Protein AF-D8FC79-F1 (afdb_monomer_lite)

Structure (mmCIF, N/CA/C/O backbone):
data_AF-D8FC79-F1
#
_entry.id   AF-D8FC79-F1
#
loop_
_atom_site.group_PDB
_atom_site.id
_atom_site.type_symbol
_atom_site.label_atom_id
_atom_site.label_alt_id
_atom_site.label_comp_id
_atom_site.label_asym_id
_atom_site.label_entity_id
_atom_site.label_seq_id
_atom_site.pdbx_PDB_ins_code
_atom_site.Cartn_x
_atom_site.Cartn_y
_atom_site.Cartn_z
_atom_site.occupancy
_atom_site.B_iso_or_equiv
_atom_site.auth_seq_id
_atom_site.auth_comp_id
_atom_site.auth_asym_id
_atom_site.auth_atom_id
_atom_site.pdbx_PDB_model_num
ATOM 1 N N . MET A 1 1 ? 8.042 -68.022 4.797 1.00 32.03 1 MET A N 1
ATOM 2 C CA . MET A 1 1 ? 9.485 -68.307 4.627 1.00 3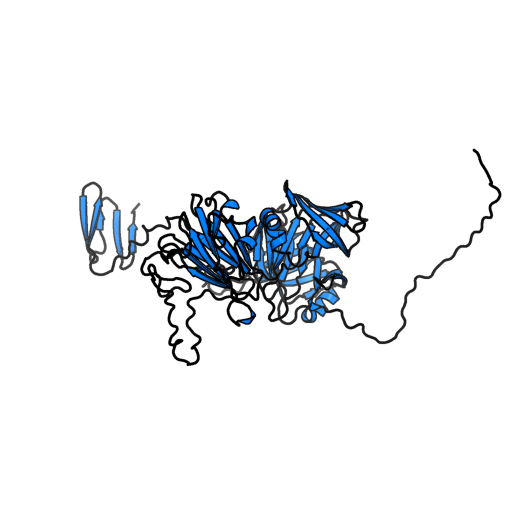2.03 1 MET A CA 1
ATOM 3 C C . MET A 1 1 ? 9.798 -68.397 3.138 1.00 32.03 1 MET A C 1
ATOM 5 O O . MET A 1 1 ? 9.148 -69.191 2.486 1.00 32.03 1 MET A O 1
ATOM 9 N N . ARG A 1 2 ? 10.779 -67.594 2.677 1.00 30.78 2 ARG A N 1
ATOM 10 C CA . ARG A 1 2 ? 11.722 -67.782 1.538 1.00 30.78 2 ARG A CA 1
ATOM 11 C C . ARG A 1 2 ? 11.139 -68.049 0.128 1.00 30.78 2 ARG A C 1
ATOM 13 O O . ARG A 1 2 ? 10.475 -69.047 -0.076 1.00 30.78 2 ARG A O 1
ATOM 20 N N . LYS A 1 3 ? 11.297 -67.092 -0.810 1.00 34.25 3 LYS A N 1
ATOM 21 C CA . LYS A 1 3 ? 12.425 -66.906 -1.785 1.00 34.25 3 LYS A CA 1
ATOM 22 C C . LYS A 1 3 ? 12.373 -67.970 -2.905 1.00 34.25 3 LYS A C 1
ATOM 24 O O . LYS A 1 3 ? 12.204 -69.127 -2.572 1.00 34.25 3 LYS A O 1
ATOM 29 N N . ILE A 1 4 ? 12.585 -67.750 -4.205 1.00 35.16 4 ILE A N 1
ATOM 30 C CA . ILE A 1 4 ? 13.013 -66.660 -5.105 1.00 35.16 4 ILE A CA 1
ATOM 31 C C . ILE A 1 4 ? 12.608 -67.155 -6.512 1.00 35.16 4 ILE A C 1
ATOM 33 O O . ILE A 1 4 ? 12.807 -68.334 -6.794 1.00 35.16 4 ILE A O 1
ATOM 37 N N . HIS A 1 5 ? 12.154 -66.281 -7.411 1.00 30.59 5 HIS A N 1
ATOM 38 C CA . HIS A 1 5 ? 12.297 -66.502 -8.854 1.00 30.59 5 HIS A CA 1
ATOM 39 C C . HIS A 1 5 ? 13.119 -65.352 -9.430 1.00 30.59 5 HIS A C 1
ATOM 41 O O . HIS A 1 5 ? 12.764 -64.189 -9.268 1.00 30.59 5 HIS A O 1
ATOM 47 N N . ALA A 1 6 ? 14.225 -65.689 -10.083 1.00 35.50 6 ALA A N 1
ATOM 48 C CA . ALA A 1 6 ? 14.935 -64.797 -10.979 1.00 35.50 6 ALA A CA 1
ATOM 49 C C . ALA A 1 6 ? 15.493 -65.660 -12.100 1.00 35.50 6 ALA A C 1
ATOM 51 O O . ALA A 1 6 ? 16.250 -66.590 -11.829 1.00 35.50 6 ALA A O 1
ATOM 52 N N . ASN A 1 7 ? 15.100 -65.362 -13.336 1.00 31.77 7 ASN A N 1
ATOM 53 C CA . ASN A 1 7 ? 15.982 -65.553 -14.468 1.00 31.77 7 ASN A CA 1
ATOM 54 C C . ASN A 1 7 ? 15.508 -64.763 -15.699 1.00 31.77 7 ASN A C 1
ATOM 56 O O . ASN A 1 7 ? 14.401 -64.954 -16.188 1.00 31.77 7 ASN A O 1
ATOM 60 N N . TRP A 1 8 ? 16.463 -63.965 -16.184 1.00 29.91 8 TRP A N 1
ATOM 61 C CA . TRP A 1 8 ? 16.817 -63.695 -17.580 1.00 29.91 8 TRP A CA 1
ATOM 62 C C . TRP A 1 8 ? 16.318 -62.383 -18.166 1.00 29.91 8 TRP A C 1
ATOM 64 O O . TRP A 1 8 ? 15.136 -62.154 -18.391 1.00 29.91 8 TRP A O 1
ATOM 74 N N . GLY A 1 9 ? 17.308 -61.516 -18.382 1.00 30.25 9 GLY A N 1
ATOM 75 C CA . GLY A 1 9 ? 17.157 -60.226 -19.010 1.00 30.25 9 GLY A CA 1
ATOM 76 C C . GLY A 1 9 ? 17.117 -60.315 -20.526 1.00 30.25 9 GLY A C 1
ATOM 77 O O . GLY A 1 9 ? 17.568 -61.282 -21.137 1.00 30.25 9 GLY A O 1
ATOM 78 N N . VAL A 1 10 ? 16.642 -59.223 -21.107 1.00 33.25 10 VAL A N 1
ATOM 79 C CA . VAL A 1 10 ? 16.925 -58.819 -22.476 1.00 33.25 10 VAL A CA 1
ATOM 80 C C . VAL A 1 10 ? 17.172 -57.313 -22.432 1.00 33.25 10 VAL A C 1
ATOM 82 O O . VAL A 1 10 ? 16.334 -56.545 -21.967 1.00 33.25 10 VAL A O 1
ATOM 85 N N . PHE A 1 11 ? 18.363 -56.920 -22.875 1.00 34.41 11 PHE A N 1
ATOM 86 C CA . PHE A 1 11 ? 18.734 -55.549 -23.205 1.00 34.41 11 PHE A CA 1
ATOM 87 C C . PHE A 1 11 ? 18.138 -55.206 -24.576 1.00 34.41 11 PHE A C 1
ATOM 89 O O . PHE A 1 11 ? 18.378 -55.935 -25.537 1.00 34.41 11 PHE A O 1
ATOM 96 N N . VAL A 1 12 ? 17.439 -54.075 -24.689 1.00 35.34 12 VAL A N 1
ATOM 97 C CA . VAL A 1 12 ? 17.211 -53.395 -25.971 1.00 35.34 12 VAL A CA 1
ATOM 98 C C . VAL A 1 12 ? 17.541 -51.918 -25.792 1.00 35.34 12 VAL A C 1
ATOM 100 O O . VAL A 1 12 ? 16.922 -51.211 -25.003 1.00 35.34 12 VAL A O 1
ATOM 103 N N . VAL A 1 13 ? 18.551 -51.484 -26.540 1.00 38.25 13 VAL A N 1
ATOM 104 C CA . VAL A 1 13 ? 18.878 -50.088 -26.820 1.00 38.25 13 VAL A CA 1
ATOM 105 C C . VAL A 1 13 ? 17.967 -49.625 -27.955 1.00 38.25 13 VAL A C 1
ATOM 107 O O . VAL A 1 13 ? 18.010 -50.208 -29.034 1.00 38.25 13 VAL A O 1
ATOM 110 N N . VAL A 1 14 ? 17.193 -48.560 -27.742 1.00 37.09 14 VAL A N 1
ATOM 111 C CA . VAL A 1 14 ? 16.656 -47.720 -28.823 1.00 37.09 14 VAL A CA 1
ATOM 112 C C . VAL A 1 14 ? 16.837 -46.268 -28.401 1.00 37.09 14 VAL A C 1
ATOM 114 O O . VAL A 1 14 ? 16.307 -45.835 -27.381 1.00 37.09 14 VAL A O 1
ATOM 117 N N . GLY A 1 15 ? 17.632 -45.538 -29.180 1.00 32.59 15 GLY A N 1
ATOM 118 C CA . GLY A 1 15 ? 17.689 -44.087 -29.127 1.00 32.59 15 GLY A CA 1
ATOM 119 C C . GLY A 1 15 ? 16.513 -43.479 -29.888 1.00 32.59 15 GLY A C 1
ATOM 120 O O . GLY A 1 15 ? 16.121 -43.977 -30.941 1.00 32.59 15 GLY A O 1
ATOM 121 N N . SER A 1 16 ? 15.996 -42.368 -29.377 1.00 36.56 16 SER A N 1
ATOM 122 C CA . SER A 1 16 ? 15.090 -41.488 -30.112 1.00 36.56 16 SER A CA 1
ATOM 123 C C . SER A 1 16 ? 15.413 -40.036 -29.775 1.00 36.56 16 SER A C 1
ATOM 125 O O . SER A 1 16 ? 15.117 -39.539 -28.690 1.00 36.56 16 SER A O 1
ATOM 127 N N . LEU A 1 17 ? 16.074 -39.399 -30.743 1.00 35.06 17 LEU A N 1
ATOM 128 C CA . LEU A 1 17 ? 16.161 -37.959 -30.947 1.00 35.06 17 LEU A CA 1
ATOM 129 C C . LEU A 1 17 ? 14.755 -37.376 -31.186 1.00 35.06 17 LEU A C 1
ATOM 131 O O . LEU A 1 17 ? 13.990 -37.946 -31.956 1.00 35.06 17 LEU A O 1
ATOM 135 N N . GLY A 1 18 ? 14.507 -36.188 -30.629 1.00 31.67 18 GLY A N 1
ATOM 136 C CA . GLY A 1 18 ? 13.816 -35.082 -31.303 1.00 31.67 18 GLY A CA 1
ATOM 137 C C . GLY A 1 18 ? 12.304 -35.171 -31.533 1.00 31.67 18 GLY A C 1
ATOM 138 O O . GLY A 1 18 ? 11.863 -35.727 -32.528 1.00 31.67 18 GLY A O 1
ATOM 139 N N . MET A 1 19 ? 11.536 -34.452 -30.708 1.00 32.31 19 MET A N 1
ATOM 140 C CA . MET A 1 19 ? 10.502 -33.509 -31.171 1.00 32.31 19 MET A CA 1
ATOM 141 C C . MET A 1 19 ? 10.014 -32.664 -29.987 1.00 32.31 19 MET A C 1
ATOM 143 O O . MET A 1 19 ? 9.217 -33.105 -29.164 1.00 32.31 19 MET A O 1
ATOM 147 N N . VAL A 1 20 ? 10.519 -31.433 -29.903 1.00 40.06 20 VAL A N 1
ATOM 148 C CA . VAL A 1 20 ? 9.852 -30.342 -29.188 1.00 40.06 20 VAL A CA 1
ATOM 149 C C . VAL A 1 20 ? 8.715 -29.897 -30.100 1.00 40.06 20 VAL A C 1
ATOM 151 O O . VAL A 1 20 ? 8.968 -29.443 -31.216 1.00 40.06 20 VAL A O 1
ATOM 154 N N . CYS A 1 21 ? 7.469 -30.063 -29.664 1.00 32.56 21 CYS A N 1
ATOM 155 C CA . CYS A 1 21 ? 6.318 -29.526 -30.378 1.00 32.56 21 CYS A CA 1
ATOM 156 C C . CYS A 1 21 ? 6.329 -27.994 -30.283 1.00 32.56 21 CYS A C 1
ATOM 158 O O . CYS A 1 21 ? 5.794 -27.412 -29.343 1.00 32.56 21 CYS A O 1
ATOM 160 N N . LEU A 1 22 ? 6.940 -27.351 -31.279 1.00 44.75 22 LEU A N 1
ATOM 161 C CA . LEU A 1 22 ? 6.568 -26.015 -31.729 1.00 44.75 22 LEU A CA 1
ATOM 162 C C . LEU A 1 22 ? 5.196 -26.127 -32.404 1.00 44.75 22 LEU A C 1
ATOM 164 O O . LEU A 1 22 ? 5.091 -26.568 -33.546 1.00 44.75 22 LEU A O 1
ATOM 168 N N . GLY A 1 23 ? 4.141 -25.770 -31.677 1.00 24.89 23 GLY A N 1
ATOM 169 C CA . GLY A 1 23 ? 2.803 -25.604 -32.231 1.00 24.89 23 GLY A CA 1
ATOM 170 C C . GLY A 1 23 ? 2.622 -24.194 -32.782 1.00 24.89 23 GLY A C 1
ATOM 171 O O . GLY A 1 23 ? 2.099 -23.335 -32.082 1.00 24.89 23 GLY A O 1
ATOM 172 N N . CYS A 1 24 ? 3.032 -23.974 -34.032 1.00 33.97 24 CYS A N 1
ATOM 173 C CA . CYS A 1 24 ? 2.408 -22.974 -34.894 1.00 33.97 24 CYS A CA 1
ATOM 174 C C . CYS A 1 24 ? 1.399 -23.712 -35.779 1.00 33.97 24 CYS A C 1
ATOM 176 O O . CYS A 1 24 ? 1.794 -24.453 -36.677 1.00 33.97 24 CYS A O 1
ATOM 178 N N . SER A 1 25 ? 0.111 -23.510 -35.520 1.00 32.78 25 SER A N 1
ATOM 179 C CA . SER A 1 25 ? -0.931 -23.653 -36.532 1.00 32.78 25 SER A CA 1
ATOM 180 C C . SER A 1 25 ? -1.681 -22.333 -36.546 1.00 32.78 25 SER A C 1
ATOM 182 O O . SER A 1 25 ? -2.289 -21.959 -35.544 1.00 32.78 25 SER A O 1
ATOM 184 N N . ASP A 1 26 ? -1.552 -21.619 -37.661 1.00 35.31 26 ASP A N 1
ATOM 185 C CA . ASP A 1 26 ? -2.390 -20.483 -38.017 1.00 35.31 26 ASP A CA 1
ATOM 186 C C . ASP A 1 26 ? -3.852 -20.933 -38.000 1.00 35.31 26 ASP A C 1
ATOM 188 O O . ASP A 1 26 ? -4.272 -21.723 -38.839 1.00 35.31 26 ASP A O 1
ATOM 192 N N . ASP A 1 27 ? -4.606 -20.414 -37.040 1.00 31.05 27 ASP A N 1
ATOM 193 C CA . ASP A 1 27 ? -6.013 -20.084 -37.206 1.00 31.05 27 ASP A CA 1
ATOM 194 C C . ASP A 1 27 ? -6.240 -18.786 -36.429 1.00 31.05 27 ASP A C 1
ATOM 196 O O . ASP A 1 27 ? -6.045 -18.707 -35.213 1.00 31.05 27 ASP A O 1
ATOM 200 N N . GLY A 1 28 ? -6.557 -17.726 -37.174 1.00 31.47 28 GLY A N 1
ATOM 201 C CA . GLY A 1 28 ? -6.699 -16.359 -36.692 1.00 31.47 28 GLY A CA 1
ATOM 202 C C . GLY A 1 28 ? -7.844 -16.206 -35.696 1.00 31.47 28 GLY A C 1
ATOM 203 O O . GLY A 1 28 ? -8.938 -15.780 -36.046 1.00 31.47 28 GLY A O 1
ATOM 204 N N . GLY A 1 29 ? -7.556 -16.497 -34.435 1.00 25.41 29 GLY A N 1
ATOM 205 C CA . GLY A 1 29 ? -8.308 -16.055 -33.277 1.00 25.41 29 GLY A CA 1
ATOM 206 C C . GLY A 1 29 ? -7.340 -15.330 -32.361 1.00 25.41 29 GLY A C 1
ATOM 207 O O . GLY A 1 29 ? -6.667 -15.960 -31.553 1.00 25.41 29 GLY A O 1
ATOM 208 N N . SER A 1 30 ? -7.232 -14.008 -32.511 1.00 28.52 30 SER A N 1
ATOM 209 C CA . SER A 1 30 ? -6.606 -13.149 -31.505 1.00 28.52 30 SER A CA 1
ATOM 210 C C . SER A 1 30 ? -7.234 -13.496 -30.159 1.00 28.52 30 SER A C 1
ATOM 212 O O . SER A 1 30 ? -8.369 -13.095 -29.908 1.00 28.52 30 SER A O 1
ATOM 214 N N . ALA A 1 31 ? -6.520 -14.239 -29.308 1.00 32.22 31 ALA A N 1
ATOM 215 C CA . ALA A 1 31 ? -6.880 -14.355 -27.907 1.00 32.22 31 ALA A CA 1
ATOM 216 C C . ALA A 1 31 ? -6.990 -12.921 -27.392 1.00 32.22 31 ALA A C 1
ATOM 218 O O . ALA A 1 31 ? -6.009 -12.172 -27.387 1.00 32.22 31 ALA A O 1
ATOM 219 N N . THR A 1 32 ? -8.215 -12.505 -27.092 1.00 35.41 32 THR A N 1
ATOM 220 C CA . THR A 1 32 ? -8.528 -11.192 -26.544 1.00 35.41 32 THR A CA 1
ATOM 221 C C . THR A 1 32 ? -7.558 -10.958 -25.386 1.00 35.41 32 THR A C 1
ATOM 223 O O . THR A 1 32 ? -7.456 -11.848 -24.535 1.00 35.41 32 THR A O 1
ATOM 226 N N . PRO A 1 33 ? -6.781 -9.856 -25.357 1.00 46.41 33 PRO A N 1
ATOM 227 C CA . PRO A 1 33 ? -5.833 -9.630 -24.277 1.00 46.41 33 PRO A CA 1
ATOM 228 C C . PRO A 1 33 ? -6.570 -9.769 -22.949 1.00 46.41 33 PRO A C 1
ATOM 230 O O . PRO A 1 33 ? -7.580 -9.096 -22.741 1.00 46.41 33 PRO A O 1
ATOM 233 N N . SER A 1 34 ? -6.098 -10.674 -22.086 1.00 59.12 34 SER A N 1
ATOM 234 C CA . SER A 1 34 ? -6.604 -10.755 -20.721 1.00 59.12 34 SER A CA 1
ATOM 235 C C . SER A 1 34 ? -6.499 -9.359 -20.110 1.00 59.12 34 SER A C 1
ATOM 237 O O . SER A 1 34 ? -5.490 -8.691 -20.337 1.00 59.12 34 SER A O 1
ATOM 239 N N . ASP A 1 35 ? -7.551 -8.917 -19.414 1.00 77.81 35 ASP A N 1
ATOM 240 C CA . ASP A 1 35 ? -7.696 -7.536 -18.937 1.00 77.81 35 ASP A CA 1
ATOM 241 C C . ASP A 1 35 ? -6.369 -6.986 -18.385 1.00 77.81 35 ASP A C 1
ATOM 243 O O . ASP A 1 35 ? -5.824 -7.500 -17.405 1.00 77.81 35 ASP A O 1
ATOM 247 N N . LEU A 1 36 ? -5.793 -6.021 -19.109 1.00 86.50 36 LEU A N 1
ATOM 248 C CA . LEU A 1 36 ? -4.456 -5.488 -18.848 1.00 86.50 36 LEU A CA 1
ATOM 249 C C . LEU A 1 36 ? -4.453 -4.530 -17.656 1.00 86.50 36 LEU A C 1
ATOM 251 O O . LEU A 1 36 ? -3.396 -4.331 -17.060 1.00 86.50 36 LEU A O 1
ATOM 255 N N . THR A 1 37 ? -5.612 -3.950 -17.341 1.00 88.00 37 THR A N 1
ATOM 256 C CA . THR A 1 37 ? -5.767 -2.872 -16.355 1.00 88.00 37 THR A CA 1
ATOM 257 C C . THR A 1 37 ? -5.606 -3.368 -14.922 1.00 88.00 37 THR A C 1
ATOM 259 O O . THR A 1 37 ? -5.167 -2.627 -14.056 1.00 88.00 37 THR A O 1
ATOM 262 N N . THR A 1 38 ? -5.844 -4.660 -14.691 1.00 85.75 38 THR A N 1
ATOM 263 C CA . THR A 1 38 ? -5.744 -5.323 -13.379 1.00 85.75 38 THR A CA 1
ATOM 264 C C . THR A 1 38 ? -4.343 -5.850 -13.058 1.00 85.75 38 THR A C 1
ATOM 266 O O . THR A 1 38 ? -4.149 -6.556 -12.067 1.00 85.75 38 THR A O 1
ATOM 269 N N . ARG A 1 39 ? -3.350 -5.571 -13.914 1.00 89.94 39 ARG A N 1
ATOM 270 C CA . ARG A 1 39 ? -1.989 -6.094 -13.751 1.00 89.94 39 ARG A CA 1
ATOM 271 C C . ARG A 1 39 ? -1.131 -5.170 -12.894 1.00 89.94 39 ARG A C 1
ATOM 273 O O . ARG A 1 39 ? -0.905 -4.022 -13.268 1.00 89.94 39 ARG A O 1
ATOM 280 N N . VAL A 1 40 ? -0.540 -5.731 -11.848 1.00 91.88 40 VAL A N 1
ATOM 281 C CA . VAL A 1 40 ? 0.603 -5.158 -11.131 1.00 91.88 40 VAL A CA 1
ATOM 282 C C . VAL A 1 40 ? 1.884 -5.623 -11.821 1.00 91.88 40 VAL A C 1
ATOM 284 O O . VAL A 1 40 ? 1.998 -6.786 -12.218 1.00 91.88 40 VAL A O 1
ATOM 287 N N . ASN A 1 41 ? 2.843 -4.715 -12.005 1.00 94.19 41 ASN A N 1
ATOM 288 C CA . ASN A 1 41 ? 4.049 -4.961 -12.799 1.00 94.19 41 ASN A CA 1
ATOM 289 C C . ASN A 1 41 ? 5.302 -4.748 -11.941 1.00 94.19 41 ASN A C 1
ATOM 291 O O . ASN A 1 41 ? 5.403 -3.751 -11.233 1.00 94.19 41 ASN A O 1
ATOM 295 N N . VAL A 1 42 ? 6.261 -5.669 -12.019 1.00 94.44 42 VAL A N 1
ATOM 296 C CA . VAL A 1 42 ? 7.501 -5.668 -11.236 1.00 94.44 42 VAL A CA 1
ATOM 297 C C . VAL A 1 42 ? 8.700 -5.803 -12.166 1.00 94.44 42 VAL A C 1
ATOM 299 O O . VAL A 1 42 ? 8.750 -6.708 -13.000 1.00 94.44 42 VAL A O 1
ATOM 302 N N . PHE A 1 43 ? 9.685 -4.928 -12.015 1.00 95.06 43 PHE A N 1
ATOM 303 C CA . PHE A 1 43 ? 10.940 -4.992 -12.762 1.00 95.06 43 PHE A CA 1
ATOM 304 C C . PHE A 1 43 ? 12.097 -4.437 -11.932 1.00 95.06 43 PHE A C 1
ATOM 306 O O . PHE A 1 43 ? 11.886 -3.741 -10.939 1.00 95.06 43 PHE A O 1
ATOM 313 N N . SER A 1 44 ? 13.328 -4.745 -12.335 1.00 94.50 44 SER A N 1
ATOM 314 C CA . SER A 1 44 ? 14.539 -4.225 -11.693 1.00 94.50 44 SER A CA 1
ATOM 315 C C . SER A 1 44 ? 15.365 -3.344 -12.622 1.00 94.50 44 SER A C 1
ATOM 317 O O . SER A 1 44 ? 15.249 -3.423 -13.852 1.00 94.50 44 SER A O 1
ATOM 319 N N . ALA A 1 45 ? 16.219 -2.524 -12.018 1.00 94.81 45 ALA A N 1
ATOM 320 C CA . ALA A 1 45 ? 17.285 -1.776 -12.667 1.00 94.81 45 ALA A CA 1
ATOM 321 C C . ALA A 1 45 ? 18.513 -1.754 -11.752 1.00 94.81 45 ALA A C 1
ATOM 323 O O . ALA A 1 45 ? 18.378 -1.770 -10.532 1.00 94.81 45 ALA A O 1
ATOM 324 N N . ASN A 1 46 ? 19.718 -1.696 -12.318 1.00 92.12 46 ASN A N 1
ATOM 325 C CA . ASN A 1 46 ? 20.921 -1.688 -11.482 1.00 92.12 46 ASN A CA 1
ATOM 326 C C . ASN A 1 46 ? 21.065 -0.381 -10.700 1.00 92.12 46 ASN A C 1
ATOM 328 O O . ASN A 1 46 ? 21.543 -0.405 -9.574 1.00 92.12 46 ASN A O 1
ATOM 332 N N . ASN A 1 47 ? 20.711 0.748 -11.321 1.00 93.12 47 ASN A N 1
ATOM 333 C CA . ASN A 1 47 ? 20.859 2.064 -10.708 1.00 93.12 47 ASN A CA 1
ATOM 334 C C . ASN A 1 47 ? 19.654 2.941 -11.048 1.00 93.12 47 ASN A C 1
ATOM 336 O O . ASN A 1 47 ? 19.090 2.851 -12.142 1.00 93.12 47 ASN A O 1
ATOM 340 N N . GLY A 1 48 ? 19.317 3.829 -10.127 1.00 95.06 48 GLY A N 1
ATOM 341 C CA . GLY A 1 48 ? 18.310 4.863 -10.247 1.00 95.06 48 GLY A CA 1
ATOM 342 C C . GLY A 1 48 ? 18.879 6.225 -9.871 1.00 95.06 48 GLY A C 1
ATOM 343 O O . GLY A 1 48 ? 19.766 6.340 -9.028 1.00 95.06 48 GLY A O 1
ATOM 344 N N . LEU A 1 49 ? 18.355 7.268 -10.502 1.00 94.62 49 LEU A N 1
ATOM 345 C CA . LEU A 1 49 ? 18.609 8.657 -10.156 1.00 94.62 49 LEU A CA 1
ATOM 346 C C . LEU A 1 49 ? 17.274 9.395 -10.108 1.00 94.62 49 LEU A C 1
ATOM 348 O O . LEU A 1 49 ? 16.619 9.552 -11.141 1.00 94.62 49 LEU A O 1
ATOM 352 N N . LEU A 1 50 ? 16.885 9.863 -8.925 1.00 93.50 50 LEU A N 1
ATOM 353 C CA . LEU A 1 50 ? 15.733 10.737 -8.733 1.00 93.50 50 LEU A CA 1
ATOM 354 C C . LEU A 1 50 ? 16.231 12.183 -8.633 1.00 93.50 50 LEU A C 1
ATOM 356 O O . LEU A 1 50 ? 16.799 12.583 -7.620 1.00 93.50 50 LEU A O 1
ATOM 360 N N . ALA A 1 51 ? 16.050 12.968 -9.693 1.00 92.69 51 ALA A N 1
ATOM 361 C CA . ALA A 1 51 ? 16.520 14.352 -9.754 1.00 92.69 51 ALA A CA 1
ATOM 362 C C . ALA A 1 51 ? 15.345 15.336 -9.644 1.00 92.69 51 ALA A C 1
ATOM 364 O O . ALA A 1 51 ? 14.375 15.180 -10.391 1.00 92.69 51 ALA A O 1
ATOM 365 N N . PRO A 1 52 ? 15.398 16.345 -8.752 1.00 89.75 52 PRO A N 1
ATOM 366 C CA . PRO A 1 52 ? 14.334 17.338 -8.644 1.00 89.75 52 PRO A CA 1
ATOM 367 C C . PRO A 1 52 ? 14.205 18.126 -9.948 1.00 89.75 52 PRO A C 1
ATOM 369 O O . PRO A 1 52 ? 15.205 18.521 -10.556 1.00 89.75 52 PRO A O 1
ATOM 372 N N . VAL A 1 53 ? 12.969 18.375 -10.378 1.00 85.56 53 VAL A N 1
ATOM 373 C CA . VAL A 1 53 ? 12.712 19.292 -11.490 1.00 85.56 53 VAL A CA 1
ATOM 374 C C . VAL A 1 53 ? 12.857 20.710 -10.947 1.00 85.56 53 VAL A C 1
ATOM 376 O O . VAL A 1 53 ? 12.033 21.174 -10.165 1.00 85.56 53 VAL A O 1
ATOM 379 N N . VAL A 1 54 ? 13.926 21.406 -11.333 1.00 64.50 54 VAL A N 1
ATOM 380 C CA . VAL A 1 54 ? 14.101 22.817 -10.970 1.00 64.50 54 VAL A CA 1
ATOM 381 C C . VAL A 1 54 ? 13.114 23.642 -11.795 1.00 64.50 54 VAL A C 1
ATOM 383 O O . VAL A 1 54 ? 13.346 23.880 -12.981 1.00 64.50 54 VAL A O 1
ATOM 386 N N . GLU A 1 55 ? 12.014 24.091 -11.188 1.00 53.00 55 GLU A N 1
ATOM 387 C CA . GLU A 1 55 ? 11.209 25.158 -11.786 1.00 53.00 55 GLU A CA 1
ATOM 388 C C . GLU A 1 55 ? 12.062 26.432 -11.841 1.00 53.00 55 GLU A C 1
ATOM 390 O O . GLU A 1 55 ? 12.615 26.894 -10.840 1.00 53.00 55 GLU A O 1
ATOM 395 N N . GLY A 1 56 ? 12.247 26.973 -13.043 1.00 39.66 56 GLY A N 1
ATOM 396 C CA . GLY A 1 56 ? 13.097 28.135 -13.257 1.00 39.66 56 GLY A CA 1
ATOM 397 C C . GLY A 1 56 ? 12.605 29.363 -12.486 1.00 39.66 56 GLY A C 1
ATOM 398 O O . GLY A 1 56 ? 11.554 29.903 -12.796 1.00 39.66 56 GLY A O 1
ATOM 399 N N . GLY A 1 57 ? 13.410 29.842 -11.533 1.00 34.38 57 GLY A N 1
ATOM 400 C CA . GLY A 1 57 ? 13.586 31.267 -11.215 1.00 34.38 57 GLY A CA 1
ATOM 401 C C . GLY A 1 57 ? 12.358 32.124 -10.872 1.00 34.38 57 GLY A C 1
ATOM 402 O O . GLY A 1 57 ? 12.435 33.337 -11.049 1.00 34.38 57 GLY A O 1
ATOM 403 N N . GLY A 1 58 ? 11.255 31.549 -10.393 1.00 32.16 58 GLY A N 1
ATOM 404 C CA . GLY A 1 58 ? 10.122 32.293 -9.836 1.00 32.16 58 GLY A CA 1
ATOM 405 C C . GLY A 1 58 ? 10.229 32.397 -8.315 1.00 32.16 58 GLY A C 1
ATOM 406 O O . GLY A 1 58 ? 10.550 31.417 -7.649 1.00 32.16 58 GLY A O 1
ATOM 407 N N . GLU A 1 59 ? 9.999 33.585 -7.756 1.00 33.97 59 GLU A N 1
ATOM 408 C CA . GLU A 1 59 ? 10.017 33.839 -6.312 1.00 33.97 59 GLU A CA 1
ATOM 409 C C . GLU A 1 59 ? 9.193 32.801 -5.530 1.00 33.97 59 GLU A C 1
ATOM 411 O O . GLU A 1 59 ? 8.027 32.539 -5.824 1.00 33.97 59 GLU A O 1
ATOM 416 N N . ARG A 1 60 ? 9.823 32.226 -4.502 1.00 40.75 60 ARG A N 1
ATOM 417 C CA . ARG A 1 60 ? 9.267 31.217 -3.598 1.00 40.75 60 ARG A CA 1
ATOM 418 C C . ARG A 1 60 ? 8.163 31.855 -2.741 1.00 40.75 60 ARG A C 1
ATOM 420 O O . ARG A 1 60 ? 8.430 32.314 -1.633 1.00 40.75 60 ARG A O 1
ATOM 427 N N . ILE A 1 61 ? 6.934 31.919 -3.253 1.00 35.12 61 ILE A N 1
ATOM 428 C CA . ILE A 1 61 ? 5.756 32.392 -2.511 1.00 35.12 61 ILE A CA 1
ATOM 429 C C . ILE A 1 61 ? 4.799 31.212 -2.324 1.00 35.12 61 ILE A C 1
ATOM 431 O O . ILE A 1 61 ? 3.952 30.939 -3.164 1.00 35.12 61 ILE A O 1
ATOM 435 N N . GLY A 1 62 ? 4.959 30.492 -1.213 1.00 37.59 62 GLY A N 1
ATOM 436 C CA . GLY A 1 62 ? 4.052 29.418 -0.804 1.00 37.59 62 GLY A CA 1
ATOM 437 C C . GLY A 1 62 ? 4.567 28.671 0.425 1.00 37.59 62 GLY A C 1
ATOM 438 O O . GLY A 1 62 ? 5.766 28.415 0.538 1.00 37.59 62 GLY A O 1
ATOM 439 N N . SER A 1 63 ? 3.669 28.367 1.366 1.00 36.00 63 SER A N 1
ATOM 440 C CA . SER A 1 63 ? 3.946 27.528 2.541 1.00 36.00 63 SER A CA 1
ATOM 441 C C . SER A 1 63 ? 4.310 26.104 2.103 1.00 36.00 63 SER A C 1
ATOM 443 O O . SER A 1 63 ? 3.771 25.598 1.124 1.00 36.00 63 SER A O 1
ATOM 445 N N . ALA A 1 64 ? 5.221 25.455 2.829 1.00 42.38 64 ALA A N 1
ATOM 446 C CA . ALA A 1 64 ? 5.841 24.175 2.476 1.00 42.38 64 ALA A CA 1
ATOM 447 C C . ALA A 1 64 ? 4.906 22.941 2.503 1.00 42.38 64 ALA A C 1
ATOM 449 O O . ALA A 1 64 ? 5.387 21.831 2.303 1.00 42.38 64 ALA A O 1
ATOM 450 N N . SER A 1 65 ? 3.608 23.107 2.772 1.00 36.12 65 SER A N 1
ATOM 451 C CA . SER A 1 65 ? 2.658 22.000 2.961 1.00 36.12 65 SER A CA 1
ATOM 452 C C . SER A 1 65 ? 1.992 21.493 1.676 1.00 36.12 65 SER A C 1
ATOM 454 O O . SER A 1 65 ? 1.530 20.360 1.674 1.00 36.12 65 SER A O 1
ATOM 456 N N . ASP A 1 66 ? 1.989 22.274 0.588 1.00 35.75 66 ASP A N 1
ATOM 457 C CA . ASP A 1 66 ? 1.131 21.997 -0.586 1.00 35.75 66 ASP A CA 1
ATOM 458 C C . ASP A 1 66 ? 1.933 21.731 -1.877 1.00 35.75 66 ASP A C 1
ATOM 460 O O . ASP A 1 66 ? 1.406 21.786 -2.988 1.00 35.75 66 ASP A O 1
ATOM 464 N N . GLN A 1 67 ? 3.241 21.476 -1.769 1.00 47.97 67 GLN A N 1
ATOM 465 C CA . GLN A 1 67 ? 4.089 21.251 -2.942 1.00 47.97 67 GLN A CA 1
ATOM 466 C C . GLN A 1 67 ? 4.086 19.767 -3.322 1.00 47.97 67 GLN A C 1
ATOM 468 O O . GLN A 1 67 ? 4.700 18.943 -2.650 1.00 47.97 67 GLN A O 1
ATOM 473 N N . SER A 1 68 ? 3.428 19.412 -4.432 1.00 56.44 68 SER A N 1
ATOM 474 C CA . SER A 1 68 ? 3.685 18.136 -5.104 1.00 56.44 68 SER A CA 1
ATOM 475 C C . SER A 1 68 ? 5.087 18.198 -5.715 1.00 56.44 68 SER A C 1
ATOM 477 O O . SER A 1 68 ? 5.301 18.885 -6.718 1.00 56.44 68 SER A O 1
ATOM 479 N N . TRP A 1 69 ? 6.058 17.529 -5.099 1.00 70.56 69 TRP A N 1
ATOM 480 C CA . TRP A 1 69 ? 7.446 17.577 -5.548 1.00 70.56 69 TRP A CA 1
ATOM 481 C C . TRP A 1 69 ? 7.620 16.713 -6.793 1.00 70.56 69 TRP A C 1
ATOM 483 O O . TRP A 1 69 ? 7.468 15.488 -6.748 1.00 70.56 69 TRP A O 1
ATOM 493 N N . LYS A 1 70 ? 7.910 17.376 -7.914 1.00 89.25 70 LYS A N 1
ATOM 494 C CA . LYS A 1 70 ? 8.120 16.739 -9.212 1.00 89.25 70 LYS A CA 1
ATOM 495 C C . LYS A 1 70 ? 9.593 16.423 -9.429 1.00 89.25 70 LYS A C 1
ATOM 497 O O . LYS A 1 70 ? 10.476 17.245 -9.178 1.00 89.25 70 LYS A O 1
ATOM 502 N N . TYR A 1 71 ? 9.836 15.237 -9.958 1.00 93.31 71 TYR A N 1
ATOM 503 C CA . TYR A 1 71 ? 11.150 14.671 -10.198 1.00 93.31 71 TYR A CA 1
ATOM 504 C C . TYR A 1 71 ? 11.228 14.071 -11.597 1.00 93.31 71 TYR A C 1
ATOM 506 O O . TYR A 1 71 ? 10.225 13.679 -12.192 1.00 93.31 71 TYR A O 1
ATOM 514 N N . THR A 1 72 ? 12.451 13.941 -12.091 1.00 96.38 72 THR A N 1
ATOM 515 C CA . THR A 1 72 ? 12.776 13.017 -13.174 1.00 96.38 72 THR A CA 1
ATOM 516 C C . THR A 1 72 ? 13.411 11.785 -12.547 1.00 96.38 72 THR A C 1
ATOM 518 O O . THR A 1 72 ? 14.483 11.888 -11.949 1.00 96.38 72 THR A O 1
ATOM 521 N N . LEU A 1 73 ? 12.768 10.625 -12.688 1.00 97.44 73 LEU A N 1
ATOM 522 C CA . LEU A 1 73 ? 13.346 9.339 -12.305 1.00 97.44 73 LEU A CA 1
ATOM 523 C C . LEU A 1 73 ? 14.013 8.718 -13.531 1.00 97.44 73 LEU A C 1
ATOM 525 O O . LEU A 1 73 ? 13.332 8.391 -14.498 1.00 97.44 73 LEU A O 1
ATOM 529 N N . THR A 1 74 ? 15.330 8.537 -13.490 1.00 98.06 74 THR A N 1
ATOM 530 C CA . THR A 1 74 ? 16.089 7.791 -14.503 1.00 98.06 74 THR A CA 1
ATOM 531 C C . THR A 1 74 ? 16.524 6.452 -13.929 1.00 98.06 74 THR A C 1
ATOM 533 O O . THR A 1 74 ? 17.162 6.425 -12.884 1.00 98.06 74 THR A O 1
ATOM 536 N N . LEU A 1 75 ? 16.225 5.361 -14.624 1.00 98.12 75 LEU A N 1
ATOM 537 C CA . LEU A 1 75 ? 16.659 4.008 -14.296 1.00 98.12 75 LEU A CA 1
ATOM 538 C C . LEU A 1 75 ? 17.604 3.504 -15.389 1.00 98.12 75 LEU A C 1
ATOM 540 O O . LEU A 1 75 ? 17.283 3.581 -16.576 1.00 98.12 75 LEU A O 1
ATOM 544 N N . GLU A 1 76 ? 18.761 2.990 -14.987 1.00 97.56 76 GLU A N 1
ATOM 545 C CA . GLU A 1 76 ? 19.833 2.534 -15.875 1.00 97.56 76 GLU A CA 1
ATOM 546 C C . GLU A 1 76 ? 20.023 1.020 -15.765 1.00 97.56 76 GLU A C 1
ATOM 548 O O . GLU A 1 76 ? 19.969 0.449 -14.670 1.00 97.56 76 GLU A O 1
ATOM 553 N N . LYS A 1 77 ? 20.317 0.375 -16.903 1.00 95.62 77 LYS A N 1
ATOM 554 C CA . LYS A 1 77 ? 20.412 -1.092 -17.023 1.00 95.62 77 LYS A CA 1
ATOM 555 C C . LYS A 1 77 ? 19.146 -1.777 -16.510 1.00 95.62 77 LYS A C 1
ATOM 557 O O . LYS A 1 77 ? 19.198 -2.694 -15.694 1.00 95.62 77 LYS A O 1
ATOM 562 N N . VAL A 1 78 ? 18.003 -1.291 -16.973 1.00 96.38 78 VAL A N 1
ATOM 563 C CA . VAL A 1 78 ? 16.713 -1.900 -16.669 1.00 96.38 78 VAL A CA 1
ATOM 564 C C . VAL A 1 78 ? 16.677 -3.314 -17.243 1.00 96.38 78 VAL A C 1
ATOM 566 O O . VAL A 1 78 ? 17.155 -3.559 -18.353 1.00 96.38 78 VAL A O 1
ATOM 569 N N . SER A 1 79 ? 16.116 -4.239 -16.470 1.00 93.88 79 SER A N 1
ATOM 570 C CA . SER A 1 79 ? 15.827 -5.604 -16.909 1.00 93.88 79 SER A CA 1
ATOM 571 C C . SER A 1 79 ? 15.074 -5.629 -18.248 1.00 93.88 79 SER A C 1
ATOM 573 O O . SER A 1 79 ? 14.173 -4.829 -18.499 1.00 93.88 79 SER A O 1
ATOM 575 N N . GLU A 1 80 ? 15.438 -6.573 -19.122 1.00 92.31 80 GLU A N 1
ATOM 576 C CA . GLU A 1 80 ? 14.827 -6.717 -20.456 1.00 92.31 80 GLU A CA 1
ATOM 577 C C . GLU A 1 80 ? 13.348 -7.133 -20.396 1.00 92.31 80 GLU A C 1
ATOM 579 O O . GLU A 1 80 ? 12.604 -6.955 -21.366 1.00 92.31 80 GLU A O 1
ATOM 584 N N . TYR A 1 81 ? 12.921 -7.686 -19.258 1.00 92.38 81 TYR A N 1
ATOM 585 C CA . TYR A 1 81 ? 11.582 -8.209 -19.034 1.00 92.38 81 TYR A CA 1
ATOM 586 C C . TYR A 1 81 ? 10.974 -7.629 -17.763 1.00 92.38 81 TYR A C 1
ATOM 588 O O . TYR A 1 81 ? 11.623 -7.548 -16.724 1.00 92.38 81 TYR A O 1
ATOM 596 N N . THR A 1 82 ? 9.686 -7.330 -17.852 1.00 94.19 82 THR A N 1
ATOM 597 C CA . THR A 1 82 ? 8.814 -7.013 -16.729 1.00 94.19 82 THR A CA 1
ATOM 598 C C . THR A 1 82 ? 8.058 -8.272 -16.326 1.00 94.19 82 THR A C 1
ATOM 600 O O . THR A 1 82 ? 7.493 -8.973 -17.171 1.00 94.19 82 THR A O 1
ATOM 603 N N . LEU A 1 83 ? 8.028 -8.562 -15.031 1.00 92.69 83 LEU A N 1
ATOM 604 C CA . LEU A 1 83 ? 7.140 -9.565 -14.455 1.00 92.69 83 LEU A CA 1
ATOM 605 C C . LEU A 1 83 ? 5.790 -8.898 -14.191 1.00 92.69 83 LEU A C 1
ATOM 607 O O . LEU A 1 83 ? 5.744 -7.753 -13.755 1.00 92.69 83 LEU A O 1
ATOM 611 N N . TRP A 1 84 ? 4.683 -9.586 -14.433 1.00 92.06 84 TRP A N 1
ATOM 612 C CA . TRP A 1 84 ? 3.359 -9.064 -14.099 1.00 92.06 84 TRP A CA 1
ATOM 613 C C . TRP A 1 84 ? 2.523 -10.132 -13.421 1.00 92.06 84 TRP A C 1
ATOM 615 O O . TRP A 1 84 ? 2.687 -11.322 -13.691 1.00 92.06 84 TRP A O 1
ATOM 625 N N . TYR A 1 85 ? 1.603 -9.699 -12.570 1.00 88.56 85 TYR A N 1
ATOM 626 C CA . TYR A 1 85 ? 0.579 -10.555 -11.994 1.00 88.56 85 TYR A CA 1
ATOM 627 C C . TYR A 1 85 ? -0.740 -9.798 -11.861 1.00 88.56 85 TYR A C 1
ATOM 629 O O . TYR A 1 85 ? -0.766 -8.570 -11.899 1.00 88.56 85 TYR A O 1
ATOM 637 N N . LYS A 1 86 ? -1.842 -10.534 -11.751 1.00 84.50 86 LYS A N 1
ATOM 638 C CA . LYS A 1 86 ? -3.155 -9.974 -11.448 1.00 84.50 86 LYS A CA 1
ATOM 639 C C . LYS A 1 86 ? -3.483 -10.173 -9.991 1.00 84.50 86 LYS A C 1
ATOM 641 O O . LYS A 1 86 ? -3.298 -11.266 -9.444 1.00 84.50 86 LYS A O 1
ATOM 646 N N . ASP A 1 87 ? -4.042 -9.123 -9.424 1.00 76.19 87 ASP A N 1
ATOM 647 C CA . ASP A 1 87 ? -4.602 -9.173 -8.095 1.00 76.19 87 ASP A CA 1
ATOM 648 C C . ASP A 1 87 ? -5.854 -10.078 -8.035 1.00 76.19 87 ASP A C 1
ATOM 650 O O . ASP A 1 87 ? -6.269 -10.674 -9.042 1.00 76.19 87 ASP A O 1
ATOM 654 N N . ARG A 1 88 ? -6.456 -10.255 -6.856 1.00 74.00 88 ARG A N 1
ATOM 655 C CA . ARG A 1 88 ? -7.730 -10.967 -6.711 1.00 74.00 88 ARG A CA 1
ATOM 656 C C . ARG A 1 88 ? -8.795 -10.332 -7.625 1.00 74.00 88 ARG A C 1
ATOM 658 O O . ARG A 1 88 ? -8.881 -9.114 -7.707 1.00 74.00 88 ARG A O 1
ATOM 665 N N . PRO A 1 89 ? -9.623 -11.146 -8.313 1.00 68.38 89 PRO A N 1
ATOM 666 C CA . PRO A 1 89 ? -9.638 -12.613 -8.334 1.00 68.38 89 PRO A CA 1
ATOM 667 C C . PRO A 1 89 ? -8.746 -13.245 -9.424 1.00 68.38 89 PRO A C 1
ATOM 669 O O . PRO A 1 89 ? -8.648 -14.471 -9.474 1.00 68.38 89 PRO A O 1
ATOM 672 N N . GLY A 1 90 ? -8.122 -12.443 -10.294 1.00 66.62 90 GLY A N 1
ATOM 673 C CA . GLY A 1 90 ? -7.516 -12.868 -11.560 1.00 66.62 90 GLY A CA 1
ATOM 674 C C . GLY A 1 90 ? -6.382 -13.886 -11.434 1.00 66.62 90 GLY A C 1
ATOM 675 O O . GLY A 1 90 ? -6.318 -14.793 -12.254 1.00 66.62 90 GLY A O 1
ATOM 676 N N . ARG A 1 91 ? -5.521 -13.783 -10.408 1.00 73.56 91 ARG A N 1
ATOM 677 C CA . ARG A 1 91 ? -4.468 -14.772 -10.057 1.00 73.56 91 ARG A CA 1
ATOM 678 C C . ARG A 1 91 ? -3.642 -15.310 -11.240 1.00 73.56 91 ARG A C 1
ATOM 680 O O . ARG A 1 91 ? -3.159 -16.437 -11.195 1.00 73.56 91 ARG A O 1
ATOM 687 N N . GLU A 1 92 ? -3.483 -14.524 -12.297 1.00 83.31 92 GLU A N 1
ATOM 688 C CA . GLU A 1 92 ? -2.605 -14.810 -13.432 1.00 83.31 92 GLU A CA 1
ATOM 689 C C . GLU A 1 92 ? -1.243 -14.163 -13.171 1.00 83.31 92 GLU A C 1
ATOM 691 O O . GLU A 1 92 ? -1.172 -13.126 -12.516 1.00 83.31 92 GLU A O 1
ATOM 696 N N . ALA A 1 93 ? -0.170 -14.718 -13.727 1.00 86.56 93 ALA A N 1
ATOM 697 C CA . ALA A 1 93 ? 1.110 -14.027 -13.821 1.00 86.56 93 ALA A CA 1
ATOM 698 C C . ALA A 1 93 ? 1.833 -14.418 -15.100 1.00 86.56 93 ALA A C 1
ATOM 700 O O . ALA A 1 93 ? 1.543 -15.442 -15.724 1.00 86.56 93 ALA A O 1
ATOM 701 N N . GLY A 1 94 ? 2.807 -13.606 -15.468 1.00 88.38 94 GLY A N 1
ATOM 702 C CA . GLY A 1 94 ? 3.644 -13.871 -16.614 1.00 88.38 94 GLY A CA 1
ATOM 703 C C . GLY A 1 94 ? 4.776 -12.875 -16.724 1.00 88.38 94 GLY A C 1
ATOM 704 O O . GLY A 1 94 ? 5.096 -12.135 -15.793 1.00 88.38 94 GLY A O 1
ATOM 705 N N . THR A 1 95 ? 5.382 -12.877 -17.899 1.00 91.19 95 THR A N 1
ATOM 706 C CA . THR A 1 95 ? 6.442 -11.950 -18.263 1.00 91.19 95 THR A CA 1
ATOM 707 C C . THR A 1 95 ? 6.066 -11.235 -19.552 1.00 91.19 95 THR A C 1
ATOM 709 O O . THR A 1 95 ? 5.302 -11.745 -20.376 1.00 91.19 95 THR A O 1
ATOM 712 N N . GLU A 1 96 ? 6.563 -10.021 -19.719 1.00 93.81 96 GLU A N 1
ATOM 713 C CA . GLU A 1 96 ? 6.495 -9.271 -20.969 1.00 93.81 96 GLU A CA 1
ATOM 714 C C . GLU A 1 96 ? 7.811 -8.523 -21.176 1.00 93.81 96 GLU A C 1
ATOM 716 O O . GLU A 1 96 ? 8.506 -8.220 -20.211 1.00 93.81 96 GLU A O 1
ATOM 721 N N . SER A 1 97 ? 8.205 -8.260 -22.424 1.00 96.56 97 SER A N 1
ATOM 722 C CA . SER A 1 97 ? 9.405 -7.452 -22.658 1.00 96.56 97 SER A CA 1
ATOM 723 C C . SER A 1 97 ? 9.184 -6.022 -22.165 1.00 96.56 97 SER A C 1
ATOM 725 O O . SER A 1 97 ? 8.075 -5.494 -22.272 1.00 96.56 97 SER A O 1
ATOM 727 N N . MET A 1 98 ? 10.246 -5.375 -21.682 1.00 96.62 98 MET A N 1
ATOM 728 C CA . MET A 1 98 ? 10.190 -3.990 -21.206 1.00 96.62 98 MET A CA 1
ATOM 729 C C . MET A 1 98 ? 9.624 -3.056 -22.282 1.00 96.62 98 MET A C 1
ATOM 731 O O . MET A 1 98 ? 8.714 -2.282 -22.013 1.00 96.62 98 MET A O 1
ATOM 735 N N . GLN A 1 99 ? 10.069 -3.200 -23.536 1.00 97.38 99 GLN A N 1
ATOM 736 C CA . GLN A 1 99 ? 9.529 -2.414 -24.650 1.00 97.38 99 GLN A CA 1
ATOM 737 C C . GLN A 1 99 ? 8.009 -2.576 -24.788 1.00 97.38 99 GLN A C 1
ATOM 739 O O . GLN A 1 99 ? 7.292 -1.585 -24.874 1.00 97.38 99 GLN A O 1
ATOM 744 N N . ARG A 1 100 ? 7.504 -3.817 -24.752 1.00 96.50 100 ARG A N 1
ATOM 745 C CA . ARG A 1 100 ? 6.065 -4.083 -24.870 1.00 96.50 100 ARG A CA 1
ATOM 746 C C . ARG A 1 100 ? 5.287 -3.507 -23.689 1.00 96.50 100 ARG A C 1
ATOM 748 O O . ARG A 1 100 ? 4.199 -2.980 -23.901 1.00 96.50 100 ARG A O 1
ATOM 755 N N . TYR A 1 101 ? 5.830 -3.598 -22.476 1.00 96.62 101 TYR A N 1
ATOM 756 C CA . TYR A 1 101 ? 5.221 -3.009 -21.285 1.00 96.62 101 TYR A CA 1
ATOM 757 C C . TYR A 1 101 ? 5.000 -1.502 -21.455 1.00 96.62 101 TYR A C 1
ATOM 759 O O . TYR A 1 101 ? 3.894 -1.012 -21.226 1.00 96.62 101 TYR A O 1
ATOM 767 N N . ILE A 1 102 ? 6.021 -0.790 -21.938 1.00 97.44 102 ILE A N 1
ATOM 768 C CA . ILE A 1 102 ? 5.962 0.656 -22.178 1.00 97.44 102 ILE A CA 1
ATOM 769 C C . ILE A 1 102 ? 5.020 0.994 -23.341 1.00 97.44 102 ILE A C 1
ATOM 771 O O . ILE A 1 102 ? 4.198 1.899 -23.212 1.00 97.44 102 ILE A O 1
ATOM 775 N N . ASP A 1 103 ? 5.037 0.218 -24.429 1.00 96.56 103 ASP A N 1
ATOM 776 C CA . ASP A 1 103 ? 4.104 0.387 -25.556 1.00 96.56 103 ASP A CA 1
ATOM 777 C C . ASP A 1 103 ? 2.629 0.194 -25.139 1.00 96.56 103 ASP A C 1
ATOM 779 O O . ASP A 1 103 ? 1.711 0.716 -25.778 1.00 96.56 103 ASP A O 1
ATOM 783 N N . LEU A 1 104 ? 2.382 -0.571 -24.069 1.00 95.75 104 LEU A N 1
ATOM 784 C CA . LEU A 1 104 ? 1.054 -0.834 -23.510 1.00 95.75 104 LEU A CA 1
ATOM 785 C C . LEU A 1 104 ? 0.669 0.110 -22.361 1.00 95.75 104 LEU A C 1
ATOM 787 O O . LEU A 1 104 ? -0.433 -0.038 -21.833 1.00 95.75 104 LEU A O 1
ATOM 791 N N . TRP A 1 105 ? 1.513 1.079 -21.990 1.00 95.44 105 TRP A N 1
ATOM 792 C CA . TRP A 1 105 ? 1.304 1.934 -20.815 1.00 95.44 105 TRP A CA 1
ATOM 793 C C . TRP A 1 105 ? -0.078 2.601 -20.791 1.00 95.44 105 TRP A C 1
ATOM 795 O O . TRP A 1 105 ? -0.835 2.428 -19.838 1.00 95.44 105 TRP A O 1
ATOM 805 N N . SER A 1 106 ? -0.462 3.286 -21.873 1.00 93.38 106 SER A N 1
ATOM 806 C CA . SER A 1 106 ? -1.763 3.968 -21.961 1.00 93.38 106 SER A CA 1
ATOM 807 C C . SER A 1 106 ? -2.952 3.007 -21.941 1.00 93.38 106 SER A C 1
ATOM 809 O O . SER A 1 106 ? -4.019 3.362 -21.457 1.00 93.38 106 SER A O 1
ATOM 811 N N . LYS A 1 107 ? -2.782 1.768 -22.418 1.00 92.31 107 LYS A N 1
ATOM 812 C CA . LYS A 1 107 ? -3.830 0.737 -22.359 1.00 92.31 107 LYS A CA 1
ATOM 813 C C . LYS A 1 107 ? -3.973 0.119 -20.970 1.00 92.31 107 LYS A C 1
ATOM 815 O O . LYS A 1 107 ? -5.048 -0.374 -20.653 1.00 92.31 107 LYS A O 1
ATOM 820 N N . LYS A 1 108 ? -2.894 0.091 -20.183 1.00 92.12 108 LYS A N 1
ATOM 821 C CA . LYS A 1 108 ? -2.891 -0.425 -18.807 1.00 92.12 108 LYS A CA 1
ATOM 822 C C . LYS A 1 108 ? -3.478 0.593 -17.830 1.00 92.12 108 LYS A C 1
ATOM 824 O O . LYS A 1 108 ? -4.265 0.206 -16.978 1.00 92.12 108 LYS A O 1
ATOM 829 N N . TYR A 1 109 ? -3.113 1.866 -17.974 1.00 92.44 109 TYR A N 1
ATOM 830 C CA . TYR A 1 109 ? -3.386 2.887 -16.955 1.00 92.44 109 TYR A CA 1
ATOM 831 C C . TYR A 1 109 ? -4.380 3.974 -17.390 1.00 92.44 109 TYR A C 1
ATOM 833 O O . TYR A 1 109 ? -4.935 4.677 -16.549 1.00 92.44 109 TYR A O 1
ATOM 841 N N . GLY A 1 110 ? -4.669 4.091 -18.689 1.00 90.69 110 GLY A N 1
ATOM 842 C CA . GLY A 1 110 ? -5.583 5.108 -19.204 1.00 90.69 110 GLY A CA 1
ATOM 843 C C . GLY A 1 110 ? -5.041 6.523 -18.999 1.00 90.69 110 GLY A C 1
ATOM 844 O O . GLY A 1 110 ? -3.863 6.786 -19.247 1.00 90.69 110 GLY A O 1
ATOM 845 N N . GLU A 1 111 ? -5.916 7.432 -18.572 1.00 89.56 111 GLU A N 1
ATOM 846 C CA . GLU A 1 111 ? -5.582 8.837 -18.297 1.00 89.56 111 GLU A CA 1
ATOM 847 C C . GLU A 1 111 ? -5.020 9.058 -16.885 1.00 89.56 111 GLU A C 1
ATOM 849 O O . GLU A 1 111 ? -4.403 10.088 -16.616 1.00 89.56 111 GLU A O 1
ATOM 854 N N . VAL A 1 112 ? -5.204 8.089 -15.983 1.00 89.94 112 VAL A N 1
ATOM 855 C CA . VAL A 1 112 ? -4.734 8.170 -14.599 1.00 89.94 112 VAL A CA 1
ATOM 856 C C . VAL A 1 112 ? -3.339 7.560 -14.511 1.00 89.94 112 VAL A C 1
ATOM 858 O O . VAL A 1 112 ? -3.137 6.368 -14.727 1.00 89.94 112 VAL A O 1
ATOM 861 N N . SER A 1 113 ? -2.352 8.379 -14.171 1.00 93.94 113 SER A N 1
ATOM 862 C CA . SER A 1 113 ? -0.990 7.903 -13.933 1.00 93.94 113 SER A CA 1
ATOM 863 C C . SER A 1 113 ? -0.933 6.973 -12.712 1.00 93.94 113 SER A C 1
ATOM 865 O O . SER A 1 113 ? -1.445 7.352 -11.656 1.00 93.94 113 SER A O 1
ATOM 867 N N . PRO A 1 114 ? -0.305 5.788 -12.817 1.00 95.62 114 PRO A N 1
ATOM 868 C CA . PRO A 1 114 ? -0.260 4.828 -11.725 1.00 95.62 114 PRO A CA 1
ATOM 869 C C . PRO A 1 114 ? 0.682 5.260 -10.609 1.00 95.62 114 PRO A C 1
ATOM 871 O O . PRO A 1 114 ? 1.687 5.950 -10.828 1.00 95.62 114 PRO A O 1
ATOM 874 N N . ASN A 1 115 ? 0.395 4.752 -9.415 1.00 94.56 115 ASN A N 1
ATOM 875 C CA . ASN A 1 115 ? 1.333 4.793 -8.307 1.00 94.56 115 ASN A CA 1
ATOM 876 C C . ASN A 1 115 ? 2.283 3.593 -8.356 1.00 94.56 115 ASN A C 1
ATOM 878 O O . ASN A 1 115 ? 1.989 2.548 -8.943 1.00 94.56 115 ASN A O 1
ATOM 882 N N . ALA A 1 116 ? 3.440 3.741 -7.731 1.00 94.88 116 ALA A N 1
ATOM 883 C CA . ALA A 1 116 ? 4.482 2.740 -7.705 1.00 94.88 116 ALA A CA 1
ATOM 884 C C . ALA A 1 116 ? 5.303 2.818 -6.422 1.00 94.88 116 ALA A C 1
ATOM 886 O O . ALA A 1 116 ? 5.401 3.863 -5.778 1.00 94.88 116 ALA A O 1
ATOM 887 N N . VAL A 1 117 ? 5.932 1.697 -6.097 1.00 92.50 117 VAL A N 1
ATOM 888 C CA . VAL A 1 117 ? 6.900 1.573 -5.013 1.00 92.50 117 VAL A CA 1
ATOM 889 C C . VAL A 1 117 ? 8.254 1.277 -5.626 1.00 92.50 117 VAL A C 1
ATOM 891 O O . VAL A 1 117 ? 8.400 0.313 -6.382 1.00 92.50 117 VAL A O 1
ATOM 894 N N . LEU A 1 118 ? 9.230 2.118 -5.311 1.00 91.88 118 LEU A N 1
ATOM 895 C CA . LEU A 1 118 ? 10.629 1.917 -5.645 1.00 91.88 118 LEU A CA 1
ATOM 896 C C . LEU A 1 118 ? 11.360 1.517 -4.369 1.00 91.88 118 LEU A C 1
ATOM 898 O O . LEU A 1 118 ? 11.455 2.320 -3.447 1.00 91.88 118 LEU A O 1
ATOM 902 N N . ASP A 1 119 ? 11.917 0.314 -4.360 1.00 87.94 119 ASP A N 1
ATOM 903 C CA . ASP A 1 119 ? 12.776 -0.178 -3.288 1.00 87.94 119 ASP A CA 1
ATOM 904 C C . ASP A 1 119 ? 14.221 -0.251 -3.789 1.00 87.94 119 ASP A C 1
ATOM 906 O O . ASP A 1 119 ? 14.481 -0.753 -4.886 1.00 87.94 119 ASP A O 1
ATOM 910 N N . GLY A 1 120 ? 15.175 0.229 -2.997 1.00 85.50 120 GLY A N 1
ATOM 911 C CA . GLY A 1 120 ? 16.599 0.151 -3.322 1.00 85.50 120 GLY A CA 1
ATOM 912 C C . GLY A 1 120 ? 17.470 0.790 -2.247 1.00 85.50 120 GLY A C 1
ATOM 913 O O . GLY A 1 120 ? 16.965 1.330 -1.266 1.00 85.50 120 GLY A O 1
ATOM 914 N N . TYR A 1 121 ? 18.786 0.734 -2.420 1.00 83.19 121 TYR A N 1
ATOM 915 C CA . TYR A 1 121 ? 19.740 1.331 -1.487 1.00 83.19 121 TYR A CA 1
ATOM 916 C C . TYR A 1 121 ? 20.090 2.741 -1.930 1.00 83.19 121 TYR A C 1
ATOM 918 O O . TYR A 1 121 ? 20.692 2.932 -2.981 1.00 83.19 121 TYR A O 1
ATOM 926 N N . VAL A 1 122 ? 19.756 3.746 -1.129 1.00 78.50 122 VAL A N 1
ATOM 927 C CA . VAL A 1 122 ? 20.224 5.107 -1.398 1.00 78.50 122 VAL A CA 1
ATOM 928 C C . VAL A 1 122 ? 21.743 5.152 -1.233 1.00 78.50 122 VAL A C 1
ATOM 930 O O . VAL A 1 122 ? 22.272 4.732 -0.204 1.00 78.50 122 VAL A O 1
ATOM 933 N N . THR A 1 123 ? 22.457 5.679 -2.232 1.00 65.06 123 THR A N 1
ATOM 934 C CA . THR A 1 123 ? 23.928 5.677 -2.310 1.00 65.06 123 THR A CA 1
ATOM 935 C C . THR A 1 123 ? 24.553 6.609 -1.259 1.00 65.06 123 THR A C 1
ATOM 937 O O . THR A 1 123 ? 24.973 7.721 -1.558 1.00 65.06 123 THR A O 1
ATOM 940 N N . ALA A 1 124 ? 24.552 6.174 0.001 1.00 60.00 124 ALA A N 1
ATOM 941 C CA . ALA A 1 124 ? 25.170 6.767 1.198 1.00 60.00 124 ALA A CA 1
ATOM 942 C C . ALA A 1 124 ? 24.675 6.063 2.477 1.00 60.00 124 ALA A C 1
ATOM 944 O O . ALA A 1 124 ? 25.269 6.241 3.543 1.00 60.00 124 ALA A O 1
ATOM 945 N N . THR A 1 125 ? 23.585 5.295 2.393 1.00 61.09 125 THR A N 1
ATOM 946 C CA . THR A 1 125 ? 22.984 4.572 3.511 1.00 61.09 125 THR A CA 1
ATOM 947 C C . THR A 1 125 ? 23.228 3.070 3.363 1.00 61.09 125 THR A C 1
ATOM 949 O O . THR A 1 125 ? 23.407 2.540 2.271 1.00 61.09 125 THR A O 1
ATOM 952 N N . THR A 1 126 ? 23.256 2.355 4.486 1.00 61.81 126 THR A N 1
ATOM 953 C CA . THR A 1 126 ? 23.307 0.881 4.508 1.00 61.81 126 THR A CA 1
ATOM 954 C C . THR A 1 126 ? 21.915 0.253 4.586 1.00 61.81 126 THR A C 1
ATOM 956 O O . THR A 1 126 ? 21.790 -0.960 4.740 1.00 61.81 126 THR A O 1
ATOM 959 N N . GLN A 1 127 ? 20.872 1.078 4.532 1.00 60.91 127 GLN A N 1
ATOM 960 C CA . GLN A 1 127 ? 19.480 0.686 4.688 1.00 60.91 127 GLN A CA 1
ATOM 961 C C . GLN A 1 127 ? 18.735 0.974 3.383 1.00 60.91 127 GLN A C 1
ATOM 963 O O . GLN A 1 127 ? 18.857 2.104 2.896 1.00 60.91 127 GLN A O 1
ATOM 968 N N . PRO A 1 128 ? 17.995 0.002 2.813 1.00 66.00 128 PRO A N 1
ATOM 969 C CA . PRO A 1 128 ? 17.083 0.294 1.719 1.00 66.00 128 PRO A CA 1
ATOM 970 C C . PRO A 1 128 ? 16.085 1.384 2.126 1.00 66.00 128 PRO A C 1
ATOM 972 O O . PRO A 1 128 ? 15.600 1.394 3.258 1.00 66.00 128 PRO A O 1
ATOM 975 N N . ASP A 1 129 ? 15.802 2.297 1.201 1.00 70.94 129 ASP A N 1
ATOM 976 C CA . ASP A 1 129 ? 14.719 3.273 1.321 1.00 70.94 129 ASP A CA 1
ATOM 977 C C . ASP A 1 129 ? 13.622 2.879 0.332 1.00 70.94 129 ASP A C 1
ATOM 979 O O . ASP A 1 129 ? 13.902 2.566 -0.830 1.00 70.94 129 ASP A O 1
ATOM 983 N N . GLY A 1 130 ? 12.378 2.869 0.802 1.00 80.38 130 GLY A N 1
ATOM 984 C CA . GLY A 1 130 ? 11.222 2.784 -0.076 1.00 80.38 130 GLY A CA 1
ATOM 985 C C . GLY A 1 130 ? 10.819 4.188 -0.507 1.00 80.38 130 GLY A C 1
ATOM 986 O O . GLY A 1 130 ? 10.766 5.107 0.311 1.00 80.38 130 GLY A O 1
ATOM 987 N N . LEU A 1 131 ? 10.516 4.369 -1.785 1.00 87.69 131 LEU A N 1
ATOM 988 C CA . LEU A 1 131 ? 9.901 5.584 -2.302 1.00 87.69 131 LEU A CA 1
ATOM 989 C C . LEU A 1 131 ? 8.541 5.232 -2.880 1.00 87.69 131 LEU A C 1
ATOM 991 O O . LEU A 1 131 ? 8.425 4.367 -3.748 1.00 87.69 131 LEU A O 1
ATOM 995 N N . TYR A 1 132 ? 7.518 5.946 -2.433 1.00 90.56 132 TYR A N 1
ATOM 996 C CA . TYR A 1 132 ? 6.179 5.853 -2.983 1.00 90.56 132 TYR A CA 1
ATOM 997 C C . TYR A 1 132 ? 5.966 6.997 -3.974 1.00 90.56 132 TYR A C 1
ATOM 999 O O . TYR A 1 132 ? 6.056 8.177 -3.624 1.00 90.56 132 TYR A O 1
ATOM 1007 N N . LEU A 1 133 ? 5.747 6.643 -5.237 1.00 93.75 133 LEU A N 1
ATOM 1008 C CA . LEU A 1 133 ? 5.807 7.547 -6.380 1.00 93.75 133 LEU A CA 1
ATOM 1009 C C . LEU A 1 133 ? 4.523 7.467 -7.200 1.00 93.75 133 LEU A C 1
ATOM 1011 O O . LEU A 1 133 ? 3.951 6.394 -7.341 1.00 93.75 133 LEU A O 1
ATOM 1015 N N . ARG A 1 134 ? 4.136 8.564 -7.848 1.00 95.12 134 ARG A N 1
ATOM 1016 C CA . ARG A 1 134 ? 3.275 8.524 -9.040 1.00 95.12 134 ARG A CA 1
ATOM 1017 C C . ARG A 1 134 ? 4.146 8.634 -10.281 1.00 95.12 134 ARG A C 1
ATOM 1019 O O . ARG A 1 134 ? 4.998 9.522 -10.326 1.00 95.12 134 ARG A O 1
ATOM 1026 N N . LEU A 1 135 ? 3.953 7.751 -11.257 1.00 97.62 135 LEU A N 1
ATOM 1027 C CA . LEU A 1 135 ? 4.791 7.654 -12.455 1.00 97.62 135 LEU A CA 1
ATOM 1028 C C . LEU A 1 135 ? 4.036 8.113 -13.699 1.00 97.62 135 LEU A C 1
ATOM 1030 O O . LEU A 1 135 ? 2.942 7.641 -13.987 1.00 97.62 135 LEU A O 1
ATOM 1034 N N . GLU A 1 136 ? 4.652 8.994 -14.475 1.00 95.75 136 GLU A N 1
ATOM 1035 C CA . GLU A 1 136 ? 4.050 9.625 -15.643 1.00 95.75 136 GLU A CA 1
ATOM 1036 C C . GLU A 1 136 ? 5.024 9.592 -16.825 1.00 95.75 136 GLU A C 1
ATOM 1038 O O . GLU A 1 136 ? 6.247 9.613 -16.653 1.00 95.75 136 GLU A O 1
ATOM 1043 N N . ALA A 1 137 ? 4.464 9.570 -18.036 1.00 95.06 137 ALA A N 1
ATOM 1044 C CA . ALA A 1 137 ? 5.196 9.717 -19.295 1.00 95.06 137 ALA A CA 1
ATOM 1045 C C . ALA A 1 137 ? 6.483 8.860 -19.387 1.00 95.06 137 ALA A C 1
ATOM 1047 O O . ALA A 1 137 ? 7.577 9.420 -19.523 1.00 95.06 137 ALA A O 1
ATOM 1048 N N . PRO A 1 138 ? 6.384 7.517 -19.310 1.00 97.75 138 PRO A N 1
ATOM 1049 C CA . PRO A 1 138 ? 7.551 6.660 -19.476 1.00 97.75 138 PRO A CA 1
ATOM 1050 C C . PRO A 1 138 ? 8.227 6.856 -20.834 1.00 97.75 138 PRO A C 1
ATOM 1052 O O . PRO A 1 138 ? 7.567 6.925 -21.872 1.00 97.75 138 PRO A O 1
ATOM 1055 N N . LEU A 1 139 ? 9.557 6.822 -20.835 1.00 97.69 139 LEU A N 1
ATOM 1056 C CA . LEU A 1 139 ? 10.378 6.771 -22.039 1.00 97.69 139 LEU A CA 1
ATOM 1057 C C . LEU A 1 139 ? 11.466 5.710 -21.881 1.00 97.69 139 LEU A C 1
ATOM 1059 O O . LEU A 1 139 ? 12.339 5.845 -21.024 1.00 97.69 139 LEU A O 1
ATOM 1063 N N . TYR A 1 140 ? 11.424 4.674 -22.719 1.00 97.94 140 TYR A N 1
ATOM 1064 C CA . TYR A 1 140 ? 12.403 3.588 -22.723 1.00 97.94 140 TYR A CA 1
ATOM 1065 C C . TYR A 1 140 ? 13.283 3.632 -23.972 1.00 97.94 140 TYR A C 1
ATOM 1067 O O . TYR A 1 140 ? 12.779 3.714 -25.092 1.00 97.94 140 TYR A O 1
ATOM 1075 N N . ASP A 1 141 ? 14.598 3.554 -23.768 1.00 97.31 141 ASP A N 1
ATOM 1076 C CA . ASP A 1 141 ? 15.588 3.354 -24.821 1.00 97.31 141 ASP A CA 1
ATOM 1077 C C . ASP A 1 141 ? 16.164 1.926 -24.741 1.00 97.31 141 ASP A C 1
ATOM 1079 O O . ASP A 1 141 ? 17.011 1.647 -23.881 1.00 97.31 141 ASP A O 1
ATOM 1083 N N . PRO A 1 142 ? 15.772 1.017 -25.655 1.00 94.25 142 PRO A N 1
ATOM 1084 C CA . PRO A 1 142 ? 16.264 -0.359 -25.664 1.00 94.25 142 PRO A CA 1
ATOM 1085 C C . PRO A 1 142 ? 17.742 -0.481 -26.066 1.00 94.25 142 PRO A C 1
ATOM 1087 O O . PRO A 1 142 ? 18.330 -1.544 -25.900 1.00 94.25 142 PRO A O 1
ATOM 1090 N N . ARG A 1 143 ? 18.376 0.570 -26.612 1.00 94.56 143 ARG A N 1
ATOM 1091 C CA . ARG A 1 143 ? 19.810 0.529 -26.965 1.00 94.56 143 ARG A CA 1
ATOM 1092 C C . ARG A 1 143 ? 20.702 0.688 -25.744 1.00 94.56 143 ARG A C 1
ATOM 1094 O O . ARG A 1 143 ? 21.809 0.158 -25.721 1.00 94.56 143 ARG A O 1
ATOM 1101 N N . THR A 1 144 ? 20.233 1.457 -24.768 1.00 95.19 144 THR A N 1
ATOM 1102 C CA . THR A 1 144 ? 20.963 1.762 -23.534 1.00 95.19 144 THR A CA 1
ATOM 1103 C C . THR A 1 144 ? 20.368 1.060 -22.314 1.00 95.19 144 THR A C 1
ATOM 1105 O O . THR A 1 144 ? 20.976 1.088 -21.248 1.00 95.19 144 THR A O 1
ATOM 1108 N N . ASN A 1 145 ? 19.221 0.382 -22.469 1.00 96.44 145 ASN A N 1
ATOM 1109 C CA . ASN A 1 145 ? 18.418 -0.166 -21.375 1.00 96.44 145 ASN A CA 1
ATOM 1110 C C . ASN A 1 145 ? 18.131 0.890 -20.306 1.00 96.44 145 ASN A C 1
ATOM 1112 O O . ASN A 1 145 ? 18.250 0.636 -19.106 1.00 96.44 145 ASN A O 1
ATOM 1116 N N . ARG A 1 146 ? 17.769 2.089 -20.767 1.00 98.00 146 ARG A N 1
ATOM 1117 C CA . ARG A 1 146 ? 17.472 3.237 -19.920 1.00 98.00 146 ARG A CA 1
ATOM 1118 C C . ARG A 1 146 ? 15.984 3.541 -19.964 1.00 98.00 146 ARG A C 1
ATOM 1120 O O . ARG A 1 146 ? 15.412 3.675 -21.043 1.00 98.00 146 ARG A O 1
ATOM 1127 N N . LEU A 1 147 ? 15.367 3.677 -18.796 1.00 98.56 147 LEU A N 1
ATOM 1128 C CA . LEU A 1 147 ? 13.964 4.057 -18.636 1.00 98.56 147 LEU A CA 1
ATOM 1129 C C . LEU A 1 147 ? 13.892 5.367 -17.862 1.00 98.56 147 LEU A C 1
ATOM 1131 O O . LEU A 1 147 ? 14.624 5.571 -16.898 1.00 98.56 147 LEU A O 1
ATOM 1135 N N . THR A 1 148 ? 13.040 6.287 -18.288 1.00 98.25 148 THR A N 1
ATOM 1136 C CA . THR A 1 148 ? 12.830 7.559 -17.597 1.00 98.25 148 THR A CA 1
ATOM 1137 C C . THR A 1 148 ? 11.347 7.796 -17.373 1.00 98.25 148 THR A C 1
ATOM 1139 O O . THR A 1 148 ? 10.544 7.502 -18.252 1.00 98.25 148 THR A O 1
ATOM 1142 N N . PHE A 1 149 ? 11.003 8.335 -16.207 1.00 98.25 149 PHE A N 1
ATOM 1143 C CA . PHE A 1 149 ? 9.660 8.784 -15.856 1.00 98.25 149 PHE A CA 1
ATOM 1144 C C . PHE A 1 149 ? 9.704 10.237 -15.392 1.00 98.25 149 PHE A C 1
ATOM 1146 O O . PHE A 1 149 ? 10.665 10.662 -14.740 1.00 98.25 149 PHE A O 1
ATOM 1153 N N . GLN A 1 150 ? 8.627 10.971 -15.651 1.00 96.50 150 GLN A N 1
ATOM 1154 C CA . GLN A 1 150 ? 8.254 12.074 -14.771 1.00 96.50 150 GLN A CA 1
ATOM 1155 C C . GLN A 1 150 ? 7.626 11.455 -13.521 1.00 96.50 150 GLN A C 1
ATOM 1157 O O . GLN A 1 150 ? 6.771 10.581 -13.628 1.00 96.50 150 GLN A O 1
ATOM 1162 N N . ALA A 1 151 ? 8.080 11.850 -12.338 1.00 95.31 151 ALA A N 1
ATOM 1163 C CA . ALA A 1 151 ? 7.642 11.255 -11.084 1.00 95.31 151 ALA A CA 1
ATOM 1164 C C . ALA A 1 151 ? 7.167 12.327 -10.104 1.00 95.31 151 ALA A C 1
ATOM 1166 O O . ALA A 1 151 ? 7.773 13.390 -9.993 1.00 95.31 151 ALA A O 1
ATOM 1167 N N . THR A 1 152 ? 6.108 12.037 -9.355 1.00 92.44 152 THR A N 1
ATOM 1168 C CA . THR A 1 152 ? 5.755 12.798 -8.149 1.00 92.44 152 THR A CA 1
ATOM 1169 C C . THR A 1 152 ? 6.115 11.951 -6.936 1.00 92.44 152 THR A C 1
ATOM 1171 O O . THR A 1 152 ? 5.657 10.814 -6.851 1.00 92.44 152 THR A O 1
ATOM 1174 N N . LEU A 1 153 ? 6.913 12.482 -6.004 1.00 89.25 153 LEU A N 1
ATOM 1175 C CA . LEU A 1 153 ? 7.169 11.804 -4.729 1.00 89.25 153 LEU A CA 1
ATOM 1176 C C . LEU A 1 153 ? 5.961 11.992 -3.812 1.00 89.25 153 LEU A C 1
ATOM 1178 O O . LEU A 1 153 ? 5.683 13.112 -3.387 1.00 89.25 153 LEU A O 1
ATOM 1182 N N . LEU A 1 154 ? 5.253 10.900 -3.534 1.00 86.31 154 LEU A N 1
ATOM 1183 C CA . LEU A 1 154 ? 4.080 10.892 -2.666 1.00 86.31 154 LEU A CA 1
ATOM 1184 C C . LEU A 1 154 ? 4.478 10.655 -1.206 1.00 86.31 154 LEU A C 1
ATOM 1186 O O . LEU A 1 154 ? 3.938 11.313 -0.322 1.00 86.31 154 LEU A O 1
ATOM 1190 N N . ASN A 1 155 ? 5.435 9.752 -0.947 1.00 83.88 155 ASN A N 1
ATOM 1191 C CA . ASN A 1 155 ? 5.977 9.498 0.394 1.00 83.88 155 ASN A CA 1
ATOM 1192 C C . ASN A 1 155 ? 7.329 8.759 0.352 1.00 83.88 155 ASN A C 1
ATOM 1194 O O . ASN A 1 155 ? 7.721 8.231 -0.688 1.00 83.88 155 ASN A O 1
ATOM 1198 N N . SER A 1 156 ? 8.034 8.721 1.483 1.00 79.06 156 SER A N 1
ATOM 1199 C CA . SER A 1 156 ? 9.343 8.075 1.653 1.00 79.06 156 SER A CA 1
ATOM 1200 C C . SER A 1 156 ? 9.596 7.692 3.114 1.00 79.06 156 SER A C 1
ATOM 1202 O O . SER A 1 156 ? 9.181 8.427 4.014 1.00 79.06 156 SER A O 1
ATOM 1204 N N . THR A 1 157 ? 10.384 6.646 3.349 1.00 68.94 157 THR A N 1
ATOM 1205 C CA . THR A 1 157 ? 10.729 6.138 4.688 1.00 68.94 157 THR A CA 1
ATOM 1206 C C . THR A 1 157 ? 11.922 6.873 5.296 1.00 68.94 157 THR A C 1
ATOM 1208 O O . THR A 1 157 ? 11.976 7.041 6.510 1.00 68.94 157 THR A O 1
ATOM 1211 N N . GLY A 1 158 ? 12.854 7.375 4.479 1.00 65.44 158 GLY A N 1
ATOM 1212 C CA . GLY A 1 158 ? 14.025 8.124 4.948 1.00 65.44 158 GLY A CA 1
ATOM 1213 C C . GLY A 1 158 ? 14.053 9.594 4.525 1.00 65.44 158 GLY A C 1
ATOM 1214 O O . GLY A 1 158 ? 14.254 10.489 5.352 1.00 65.44 158 GLY A O 1
ATOM 1215 N N . HIS A 1 159 ? 13.872 9.864 3.231 1.00 62.53 159 HIS A N 1
ATOM 1216 C CA . HIS A 1 159 ? 14.186 11.170 2.642 1.00 62.53 159 HIS A CA 1
ATOM 1217 C C . HIS A 1 159 ? 12.952 11.998 2.279 1.00 62.53 159 HIS A C 1
ATOM 1219 O O . HIS A 1 159 ? 12.484 11.992 1.141 1.00 62.53 159 HIS A O 1
ATOM 1225 N N . LYS A 1 160 ? 12.487 12.816 3.231 1.00 61.97 160 LYS A N 1
ATOM 1226 C CA . LYS A 1 160 ? 11.426 13.803 2.986 1.00 61.97 160 LYS A CA 1
ATOM 1227 C C . LYS A 1 160 ? 11.913 14.872 1.997 1.00 61.97 160 LYS A C 1
ATOM 1229 O O . LYS A 1 160 ? 12.559 15.833 2.401 1.00 61.97 160 LYS A O 1
ATOM 1234 N N . HIS A 1 161 ? 11.583 14.690 0.719 1.00 73.00 161 HIS A N 1
ATOM 1235 C CA . HIS A 1 161 ? 11.766 15.649 -0.381 1.00 73.00 161 HIS A CA 1
ATOM 1236 C C . HIS A 1 161 ? 13.230 16.028 -0.670 1.00 73.00 161 HIS A C 1
ATOM 1238 O O . HIS A 1 161 ? 13.666 17.126 -0.317 1.00 73.00 161 HIS A O 1
ATOM 1244 N N . PRO A 1 162 ? 14.009 15.153 -1.336 1.00 76.94 162 PRO A N 1
ATOM 1245 C CA . PRO A 1 162 ? 15.372 15.492 -1.726 1.00 76.94 162 PRO A CA 1
ATOM 1246 C C . PRO A 1 162 ? 15.379 16.707 -2.671 1.00 76.94 162 PRO A C 1
ATOM 1248 O O . PRO A 1 162 ? 14.676 16.729 -3.683 1.00 76.94 162 PRO A O 1
ATOM 1251 N N . ASP A 1 163 ? 16.171 17.722 -2.327 1.00 82.12 163 ASP A N 1
ATOM 1252 C CA . ASP A 1 163 ? 16.417 18.944 -3.109 1.00 82.12 163 ASP A CA 1
ATOM 1253 C C . ASP A 1 163 ? 17.678 18.840 -3.986 1.00 82.12 163 ASP A C 1
ATOM 1255 O O . ASP A 1 163 ? 17.991 19.731 -4.779 1.00 82.12 163 ASP A O 1
ATOM 1259 N N . THR A 1 164 ? 18.376 17.713 -3.880 1.00 84.38 164 THR A N 1
ATOM 1260 C CA . THR A 1 164 ? 19.512 17.315 -4.705 1.00 84.38 164 THR A CA 1
ATOM 1261 C C . THR A 1 164 ? 19.247 15.932 -5.303 1.00 84.38 164 THR A C 1
ATOM 1263 O O . THR A 1 164 ? 18.415 15.191 -4.778 1.00 84.38 164 THR A O 1
ATOM 1266 N N . PRO A 1 165 ? 19.897 15.571 -6.424 1.00 89.75 165 PRO A N 1
ATOM 1267 C CA . PRO A 1 165 ? 19.696 14.261 -7.027 1.00 89.75 165 PRO A CA 1
ATOM 1268 C C . PRO A 1 165 ? 20.028 13.113 -6.066 1.00 89.75 165 PRO A C 1
ATOM 1270 O O . PRO A 1 165 ? 21.105 13.089 -5.472 1.00 89.75 165 PRO A O 1
ATOM 1273 N N . LEU A 1 166 ? 19.106 12.157 -5.959 1.00 89.12 166 LEU A N 1
ATOM 1274 C CA . LEU A 1 166 ? 19.224 10.964 -5.127 1.00 89.12 166 LEU A CA 1
ATOM 1275 C C . LEU A 1 166 ? 19.614 9.766 -5.996 1.00 89.12 166 LEU A C 1
ATOM 1277 O O . LEU A 1 166 ? 18.843 9.367 -6.870 1.00 89.12 166 LEU A O 1
ATOM 1281 N N . SER A 1 167 ? 20.795 9.200 -5.756 1.00 91.62 167 SER A N 1
ATOM 1282 C CA . SER A 1 167 ? 21.228 7.949 -6.387 1.00 91.62 167 SER A CA 1
ATOM 1283 C C . SER A 1 167 ? 20.725 6.746 -5.592 1.00 91.62 167 SER A C 1
ATOM 1285 O O . SER A 1 167 ? 20.726 6.776 -4.359 1.00 91.62 167 SER A O 1
ATOM 1287 N N . ILE A 1 168 ? 20.284 5.711 -6.302 1.00 91.00 168 ILE A N 1
ATOM 1288 C CA . ILE A 1 168 ? 19.686 4.505 -5.729 1.00 91.00 168 ILE A CA 1
ATOM 1289 C C . ILE A 1 168 ? 20.270 3.281 -6.434 1.00 91.00 168 ILE A C 1
ATOM 1291 O O . ILE A 1 168 ? 20.238 3.209 -7.659 1.00 91.00 168 ILE A O 1
ATOM 1295 N N . ASP A 1 169 ? 20.759 2.312 -5.679 1.00 89.94 169 ASP A N 1
ATOM 1296 C CA . ASP A 1 169 ? 21.343 1.066 -6.171 1.00 89.94 169 ASP A CA 1
ATOM 1297 C C . ASP A 1 169 ? 20.378 -0.115 -5.952 1.00 89.94 169 ASP A C 1
ATOM 1299 O O . ASP A 1 169 ? 19.505 -0.073 -5.080 1.00 89.94 169 ASP A O 1
ATOM 1303 N N . ASP A 1 170 ? 20.523 -1.171 -6.760 1.00 86.81 170 ASP A N 1
ATOM 1304 C CA . ASP A 1 170 ? 19.719 -2.408 -6.709 1.00 86.81 170 ASP A CA 1
ATOM 1305 C C . ASP A 1 170 ? 18.200 -2.171 -6.758 1.00 86.81 170 ASP A C 1
ATOM 1307 O O . ASP A 1 170 ? 17.409 -2.801 -6.046 1.00 86.81 170 ASP A O 1
ATOM 1311 N N . VAL A 1 171 ? 17.797 -1.255 -7.640 1.00 90.94 171 VAL A N 1
ATOM 1312 C CA . VAL A 1 171 ? 16.419 -0.789 -7.769 1.00 90.94 171 VAL A CA 1
ATOM 1313 C C . VAL A 1 171 ? 15.481 -1.926 -8.151 1.00 90.94 171 VAL A C 1
ATOM 1315 O O . VAL A 1 171 ? 15.657 -2.612 -9.162 1.00 90.94 171 VAL A O 1
ATOM 1318 N N . LYS A 1 172 ? 14.400 -2.041 -7.389 1.00 91.88 172 LYS A N 1
ATOM 1319 C CA . LYS A 1 172 ? 13.219 -2.834 -7.700 1.00 91.88 172 LYS A CA 1
ATOM 1320 C C . LYS A 1 172 ? 12.010 -1.911 -7.732 1.00 91.88 172 LYS A C 1
ATOM 1322 O O . LYS A 1 172 ? 11.760 -1.169 -6.790 1.00 91.88 172 LYS A O 1
ATOM 1327 N N . MET A 1 173 ? 11.264 -1.959 -8.826 1.00 94.25 173 MET A N 1
ATOM 1328 C CA . MET A 1 173 ? 10.069 -1.153 -9.031 1.00 94.25 173 MET A CA 1
ATOM 1329 C C . MET A 1 173 ? 8.843 -2.057 -9.064 1.00 94.25 173 MET A C 1
ATOM 1331 O O . MET A 1 173 ? 8.807 -3.008 -9.844 1.00 94.25 173 MET A O 1
ATOM 1335 N N . THR A 1 174 ? 7.831 -1.716 -8.271 1.00 94.25 174 THR A N 1
ATOM 1336 C CA . THR A 1 174 ? 6.495 -2.319 -8.305 1.00 94.25 174 THR A CA 1
ATOM 1337 C C . THR A 1 174 ? 5.488 -1.248 -8.709 1.00 94.25 174 THR A C 1
ATOM 1339 O O . THR A 1 174 ? 5.190 -0.356 -7.922 1.00 94.25 174 THR A O 1
ATOM 1342 N N . VAL A 1 175 ? 4.972 -1.312 -9.936 1.00 95.62 175 VAL A N 1
ATOM 1343 C CA . VAL A 1 175 ? 3.959 -0.381 -10.459 1.00 95.62 175 VAL A CA 1
ATOM 1344 C C . VAL A 1 175 ? 2.575 -0.988 -10.262 1.00 95.62 175 VAL A C 1
ATOM 1346 O O . VAL A 1 175 ? 2.277 -2.054 -10.813 1.00 95.62 175 VAL A O 1
ATOM 1349 N N . LEU A 1 176 ? 1.749 -0.307 -9.471 1.00 93.44 176 LEU A N 1
ATOM 1350 C CA . LEU A 1 176 ? 0.415 -0.755 -9.082 1.00 93.44 176 LEU A CA 1
ATOM 1351 C C . LEU A 1 176 ? -0.577 -0.592 -10.239 1.00 93.44 176 LEU A C 1
ATOM 1353 O O . LEU A 1 176 ? -0.386 0.243 -11.123 1.00 93.44 176 LEU A O 1
ATOM 1357 N N . ASN A 1 177 ? -1.641 -1.391 -10.236 1.00 90.62 177 ASN A N 1
ATOM 1358 C CA . ASN A 1 177 ? -2.810 -1.146 -11.077 1.00 90.62 177 ASN A CA 1
ATOM 1359 C C . ASN A 1 177 ? -3.608 0.057 -10.558 1.00 90.62 177 ASN A C 1
ATOM 1361 O O . ASN A 1 177 ? -3.551 0.385 -9.372 1.00 90.62 177 ASN A O 1
ATOM 1365 N N . ASN A 1 178 ? -4.398 0.668 -11.436 1.00 89.06 178 ASN A N 1
ATOM 1366 C CA . ASN A 1 178 ? -5.358 1.684 -11.024 1.00 89.06 178 ASN A CA 1
ATOM 1367 C C . ASN A 1 178 ? -6.653 1.023 -10.555 1.00 89.06 178 ASN A C 1
ATOM 1369 O O . ASN A 1 178 ? -7.014 -0.067 -11.008 1.00 89.06 178 ASN A O 1
ATOM 1373 N N . ILE A 1 179 ? -7.345 1.713 -9.664 1.00 80.31 179 ILE A N 1
ATOM 1374 C CA . ILE A 1 179 ? -8.693 1.370 -9.239 1.00 80.31 179 ILE A CA 1
ATOM 1375 C C . ILE A 1 179 ? -9.676 1.894 -10.295 1.00 80.31 179 ILE A C 1
ATOM 1377 O O . ILE A 1 179 ? -9.489 3.019 -10.776 1.00 80.31 179 ILE A O 1
ATOM 1381 N N . PRO A 1 180 ? -10.693 1.104 -10.685 1.00 70.56 180 PRO A N 1
ATOM 1382 C CA . PRO A 1 180 ? -11.759 1.567 -11.563 1.00 70.56 180 PRO A CA 1
ATOM 1383 C C . PRO A 1 180 ? -12.428 2.853 -11.058 1.00 70.56 180 PRO A C 1
ATOM 1385 O O . PRO A 1 180 ? -12.555 3.090 -9.859 1.00 70.56 180 PRO A O 1
ATOM 1388 N N . GLU A 1 181 ? -12.882 3.690 -11.987 1.00 59.25 181 GLU A N 1
ATOM 1389 C CA . GLU A 1 181 ? -13.610 4.918 -11.663 1.00 59.25 181 GLU A CA 1
ATOM 1390 C C . GLU A 1 181 ? -14.875 4.606 -10.840 1.00 59.25 181 GLU A C 1
ATOM 1392 O O . GLU A 1 181 ? -15.677 3.756 -11.226 1.00 59.25 181 GLU A O 1
ATOM 1397 N N . GLY A 1 182 ? -15.046 5.289 -9.703 1.00 49.69 182 GLY A N 1
ATOM 1398 C CA . GLY A 1 182 ? -16.164 5.079 -8.774 1.00 49.69 182 GLY A CA 1
ATOM 1399 C C . GLY A 1 182 ? -15.920 4.031 -7.682 1.00 49.69 182 GLY A C 1
ATOM 1400 O O . GLY A 1 182 ? -16.710 3.954 -6.747 1.00 49.69 182 GLY A O 1
ATOM 1401 N N . GLU A 1 183 ? -14.827 3.266 -7.747 1.00 57.03 183 GLU A N 1
ATOM 1402 C CA . GLU A 1 183 ? -14.361 2.443 -6.630 1.00 57.03 183 GLU A CA 1
ATOM 1403 C C . GLU A 1 183 ? -13.374 3.253 -5.772 1.00 57.03 183 GLU A C 1
ATOM 1405 O O . GLU A 1 183 ? -12.441 3.885 -6.273 1.00 57.03 183 GLU A O 1
ATOM 1410 N N . THR A 1 184 ? -13.576 3.264 -4.457 1.00 51.75 184 THR A N 1
ATOM 1411 C CA . THR A 1 184 ? -12.768 4.065 -3.530 1.00 51.75 184 THR A CA 1
ATOM 1412 C C . THR A 1 184 ? -11.752 3.209 -2.773 1.00 51.75 184 THR A C 1
ATOM 1414 O O . THR A 1 184 ? -12.114 2.173 -2.226 1.00 51.75 184 THR A O 1
ATOM 1417 N N . GLY A 1 185 ? -10.510 3.691 -2.636 1.00 56.97 185 GLY A N 1
ATOM 1418 C CA . GLY A 1 185 ? -9.664 3.354 -1.480 1.00 56.97 185 GLY A CA 1
ATOM 1419 C C . GLY A 1 185 ? -8.998 1.971 -1.447 1.00 56.97 185 GLY A C 1
ATOM 1420 O O . GLY A 1 185 ? -8.866 1.390 -0.378 1.00 56.97 185 GLY A O 1
ATOM 1421 N N . GLY A 1 186 ? -8.517 1.452 -2.571 1.00 70.88 186 GLY A N 1
ATOM 1422 C CA . GLY A 1 186 ? -7.681 0.246 -2.615 1.00 70.88 186 GLY A CA 1
ATOM 1423 C C . GLY A 1 186 ? -6.330 0.492 -1.944 1.00 70.88 186 GLY A C 1
ATOM 1424 O O . GLY A 1 186 ? -5.447 1.126 -2.522 1.00 70.88 186 GLY A O 1
ATOM 1425 N N . TRP A 1 187 ? -6.199 0.016 -0.706 1.00 81.50 187 TRP A N 1
ATOM 1426 C CA . TRP A 1 187 ? -5.002 0.152 0.119 1.00 81.50 187 TRP A CA 1
ATOM 1427 C C . TRP A 1 187 ? -4.191 -1.140 0.120 1.00 81.50 187 TRP A C 1
ATOM 1429 O O . TRP A 1 187 ? -4.652 -2.150 0.645 1.00 81.50 187 TRP A O 1
ATOM 1439 N N . SER A 1 188 ? -2.965 -1.084 -0.388 1.00 87.75 188 SER A N 1
ATOM 1440 C CA . SER A 1 188 ? -2.003 -2.189 -0.346 1.00 87.75 188 SER A CA 1
ATOM 1441 C C . SER A 1 188 ? -0.999 -1.997 0.790 1.00 87.75 188 SER A C 1
ATOM 1443 O O . SER A 1 188 ? -0.682 -0.863 1.161 1.00 87.75 188 SER A O 1
ATOM 1445 N N . PHE A 1 189 ? -0.447 -3.094 1.308 1.00 89.81 189 PHE A N 1
ATOM 1446 C CA . PHE A 1 189 ? 0.648 -3.043 2.280 1.00 89.81 189 PHE A CA 1
ATOM 1447 C C . PHE A 1 189 ? 1.970 -3.452 1.638 1.00 89.81 189 PHE A C 1
ATOM 1449 O O . PHE A 1 189 ? 2.018 -4.435 0.903 1.00 89.81 189 PHE A O 1
ATOM 1456 N N . VAL A 1 190 ? 3.061 -2.755 1.951 1.00 89.88 190 VAL A N 1
ATOM 1457 C CA . VAL A 1 190 ? 4.411 -3.124 1.502 1.00 89.88 190 VAL A CA 1
ATOM 1458 C C . VAL A 1 190 ? 5.302 -3.369 2.701 1.00 89.88 190 VAL A C 1
ATOM 1460 O O . VAL A 1 190 ? 5.455 -2.506 3.565 1.00 89.88 190 VAL A O 1
ATOM 1463 N N . GLN A 1 191 ? 5.935 -4.534 2.717 1.00 89.75 191 GLN A N 1
ATOM 1464 C CA . GLN A 1 191 ? 6.979 -4.876 3.672 1.00 89.75 191 GLN A CA 1
ATOM 1465 C C . GLN A 1 191 ? 8.293 -5.069 2.936 1.00 89.75 191 GLN A C 1
ATOM 1467 O O . GLN A 1 191 ? 8.335 -5.754 1.915 1.00 89.75 191 GLN A O 1
ATOM 1472 N N . ILE A 1 192 ? 9.364 -4.508 3.486 1.00 86.06 192 ILE A N 1
ATOM 1473 C CA . ILE A 1 192 ? 10.718 -4.632 2.952 1.00 86.06 192 ILE A CA 1
ATOM 1474 C C . ILE A 1 192 ? 11.552 -5.386 3.984 1.00 86.06 192 ILE A C 1
ATOM 1476 O O . ILE A 1 192 ? 11.483 -5.111 5.186 1.00 86.06 192 ILE A O 1
ATOM 1480 N N . ALA A 1 193 ? 12.325 -6.358 3.516 1.00 88.06 193 ALA A N 1
ATOM 1481 C CA . ALA A 1 193 ? 13.197 -7.170 4.344 1.00 88.06 193 ALA A CA 1
ATOM 1482 C C . ALA A 1 193 ? 14.518 -7.438 3.614 1.00 88.06 193 ALA A C 1
ATOM 1484 O O . ALA A 1 193 ? 14.503 -7.747 2.420 1.00 88.06 193 ALA A O 1
ATOM 1485 N N . PRO A 1 194 ? 15.664 -7.397 4.312 1.00 87.44 194 PRO A N 1
ATOM 1486 C CA . PRO A 1 194 ? 16.931 -7.854 3.750 1.00 87.44 194 PRO A CA 1
ATOM 1487 C C . PRO A 1 194 ? 16.849 -9.285 3.218 1.00 87.44 194 PRO A C 1
ATOM 1489 O O . PRO A 1 194 ? 17.395 -9.570 2.157 1.00 87.44 194 PRO A O 1
ATOM 1492 N N . ASP A 1 195 ? 16.114 -10.149 3.921 1.00 90.50 195 ASP A N 1
ATOM 1493 C CA . ASP A 1 195 ? 16.046 -11.572 3.630 1.00 90.50 195 ASP A CA 1
ATOM 1494 C C . ASP A 1 195 ? 14.613 -12.095 3.739 1.00 90.50 195 ASP A C 1
ATOM 1496 O O . ASP A 1 195 ? 13.901 -11.821 4.709 1.00 90.50 195 ASP A O 1
ATOM 1500 N N . ALA A 1 196 ? 14.221 -12.933 2.785 1.00 94.81 196 ALA A N 1
ATOM 1501 C CA . ALA A 1 196 ? 12.993 -13.709 2.834 1.00 94.81 196 ALA A CA 1
ATOM 1502 C C . ALA A 1 196 ? 13.284 -15.190 2.623 1.00 94.81 196 ALA A C 1
ATOM 1504 O O . ALA A 1 196 ? 14.118 -15.552 1.795 1.00 94.81 196 ALA A O 1
ATOM 1505 N N . SER A 1 197 ? 12.553 -16.056 3.321 1.00 95.00 197 SER A N 1
ATOM 1506 C CA . SER A 1 197 ? 12.619 -17.494 3.106 1.00 95.00 197 SER A CA 1
ATOM 1507 C C . SER A 1 197 ? 11.254 -18.169 3.069 1.00 95.00 197 SER A C 1
ATOM 1509 O O . SER A 1 197 ? 10.305 -17.735 3.716 1.00 95.00 197 SER A O 1
ATOM 1511 N N . LEU A 1 198 ? 11.157 -19.246 2.288 1.00 94.62 198 LEU A N 1
ATOM 1512 C CA . LEU A 1 198 ? 9.966 -20.086 2.158 1.00 94.62 198 LEU A CA 1
ATOM 1513 C C . LEU A 1 198 ? 10.309 -21.517 2.577 1.00 94.62 198 LEU A C 1
ATOM 1515 O O . LEU A 1 198 ? 10.882 -22.291 1.808 1.00 94.62 198 LEU A O 1
ATOM 1519 N N . ALA A 1 199 ? 9.947 -21.878 3.807 1.00 93.38 199 ALA A N 1
ATOM 1520 C CA . ALA A 1 199 ? 10.188 -23.207 4.362 1.00 93.38 199 ALA A CA 1
ATOM 1521 C C . ALA A 1 199 ? 8.990 -24.142 4.097 1.00 93.38 199 ALA A C 1
ATOM 1523 O O . ALA A 1 199 ? 7.860 -23.774 4.423 1.00 93.38 199 ALA A O 1
ATOM 1524 N N . PRO A 1 200 ? 9.178 -25.350 3.532 1.00 92.06 200 PRO A N 1
ATOM 1525 C CA . PRO A 1 200 ? 8.076 -26.283 3.298 1.00 92.06 200 PRO A CA 1
ATOM 1526 C C . PRO A 1 200 ? 7.411 -26.729 4.607 1.00 92.06 200 PRO A C 1
ATOM 1528 O O . PRO A 1 200 ? 8.097 -27.066 5.569 1.00 92.06 200 PRO A O 1
ATOM 1531 N N . THR A 1 201 ? 6.079 -26.824 4.621 1.00 91.56 201 THR A N 1
ATOM 1532 C CA . THR A 1 201 ? 5.316 -27.325 5.789 1.00 91.56 201 THR A CA 1
ATOM 1533 C C . THR A 1 201 ? 5.060 -28.838 5.758 1.00 91.56 201 THR A C 1
ATOM 1535 O O . THR A 1 201 ? 4.481 -29.395 6.686 1.00 91.56 201 THR A O 1
ATOM 1538 N N . GLY A 1 202 ? 5.455 -29.513 4.674 1.00 87.19 202 GLY A N 1
ATOM 1539 C CA . GLY A 1 202 ? 5.110 -30.913 4.395 1.00 87.19 202 GLY A CA 1
ATOM 1540 C C . GLY A 1 202 ? 3.819 -31.093 3.586 1.00 87.19 202 GLY A C 1
ATOM 1541 O O . GLY A 1 202 ? 3.576 -32.190 3.089 1.00 87.19 202 GLY A O 1
ATOM 1542 N N . THR A 1 203 ? 3.033 -30.027 3.390 1.00 90.44 203 THR A N 1
ATOM 1543 C CA . THR A 1 203 ? 1.911 -29.993 2.436 1.00 90.44 203 THR A CA 1
ATOM 1544 C C . THR A 1 203 ? 2.362 -29.321 1.139 1.00 90.44 203 THR A C 1
ATOM 1546 O O . THR A 1 203 ? 2.973 -28.253 1.178 1.00 90.44 203 THR A O 1
ATOM 1549 N N . ASP A 1 204 ? 2.087 -29.944 -0.011 1.00 89.06 204 ASP A N 1
ATOM 1550 C CA . ASP A 1 204 ? 2.504 -29.404 -1.311 1.00 89.06 204 ASP A CA 1
ATOM 1551 C C . ASP A 1 204 ? 1.881 -28.022 -1.562 1.00 89.06 204 ASP A C 1
ATOM 1553 O O . ASP A 1 204 ? 0.706 -27.792 -1.274 1.00 89.06 204 ASP A O 1
ATOM 1557 N N . GLY A 1 205 ? 2.693 -27.086 -2.054 1.00 89.44 205 GLY A N 1
ATOM 1558 C CA . GLY A 1 205 ? 2.282 -25.696 -2.272 1.00 89.44 205 GLY A CA 1
ATOM 1559 C C . GLY A 1 205 ? 2.125 -24.838 -1.007 1.00 89.44 205 GLY A C 1
ATOM 1560 O O . GLY A 1 205 ? 1.845 -23.648 -1.143 1.00 89.44 205 GLY A O 1
ATOM 1561 N N . VAL A 1 206 ? 2.324 -25.383 0.201 1.00 94.00 206 VAL A N 1
ATOM 1562 C CA . VAL A 1 206 ? 2.162 -24.650 1.470 1.00 94.00 206 VAL A CA 1
ATOM 1563 C C . VAL A 1 206 ? 3.491 -24.509 2.208 1.00 94.00 206 VAL A C 1
ATOM 1565 O O . VAL A 1 206 ? 4.177 -25.487 2.526 1.00 94.00 206 VAL A O 1
ATOM 1568 N N . TYR A 1 207 ? 3.825 -23.267 2.535 1.00 95.62 207 TYR A N 1
ATOM 1569 C CA . TYR A 1 207 ? 5.106 -22.856 3.086 1.00 95.62 207 TYR A CA 1
ATOM 1570 C C . TYR A 1 207 ? 4.905 -21.961 4.305 1.00 95.62 207 TYR A C 1
ATOM 1572 O O . TYR A 1 207 ? 3.885 -21.288 4.438 1.00 95.62 207 TYR A O 1
ATOM 1580 N N . LYS A 1 208 ? 5.910 -21.914 5.175 1.00 95.88 208 LYS A N 1
ATOM 1581 C CA . LYS A 1 208 ? 6.085 -20.806 6.105 1.00 95.88 208 LYS A CA 1
ATOM 1582 C C . LYS A 1 208 ? 6.943 -19.758 5.409 1.00 95.88 208 LYS A C 1
ATOM 1584 O O . LYS A 1 208 ? 8.095 -20.043 5.079 1.00 95.88 208 LYS A O 1
ATOM 1589 N N . LEU A 1 209 ? 6.367 -18.589 5.142 1.00 97.25 209 LEU A N 1
ATOM 1590 C CA . LEU A 1 209 ? 7.129 -17.419 4.718 1.00 97.25 209 LEU A CA 1
ATOM 1591 C C . LEU A 1 209 ? 7.706 -16.758 5.966 1.00 97.25 209 LEU A C 1
ATOM 1593 O O . LEU A 1 209 ? 6.953 -16.499 6.902 1.00 97.25 209 LEU A O 1
ATOM 1597 N N . SER A 1 210 ? 8.998 -16.451 5.950 1.00 96.31 210 SER A N 1
ATOM 1598 C CA . SER A 1 210 ? 9.664 -15.642 6.969 1.00 96.31 210 SER A CA 1
ATOM 1599 C C . SER A 1 210 ? 10.425 -14.507 6.301 1.00 96.31 210 SER A C 1
ATOM 1601 O O . SER A 1 210 ? 11.256 -14.738 5.430 1.00 96.31 210 SER A O 1
ATOM 1603 N N . LEU A 1 211 ? 10.134 -13.282 6.715 1.00 94.69 211 LEU A N 1
ATOM 1604 C CA . LEU A 1 211 ? 10.861 -12.074 6.364 1.00 94.69 211 LEU A CA 1
ATOM 1605 C C . LEU A 1 211 ? 11.720 -11.699 7.578 1.00 94.69 211 LEU A C 1
ATOM 1607 O O . LEU A 1 211 ? 11.175 -11.384 8.638 1.00 94.69 211 LEU A O 1
ATOM 1611 N N . ASN A 1 212 ? 13.044 -11.778 7.454 1.00 91.69 212 ASN A N 1
ATOM 1612 C CA . ASN A 1 212 ? 13.965 -11.556 8.571 1.0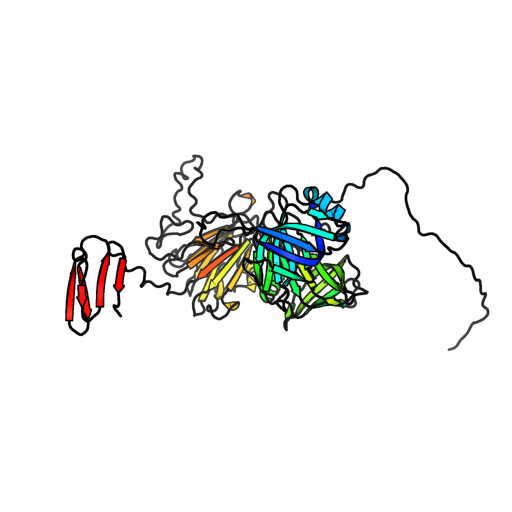0 91.69 212 ASN A CA 1
ATOM 1613 C C . ASN A 1 212 ? 14.471 -10.118 8.574 1.00 91.69 212 ASN A C 1
ATOM 1615 O O . ASN A 1 212 ? 14.773 -9.566 7.518 1.00 91.69 212 ASN A O 1
ATOM 1619 N N . SER A 1 213 ? 14.626 -9.541 9.767 1.00 87.00 213 SER A N 1
ATOM 1620 C CA . SER A 1 213 ? 15.042 -8.142 9.942 1.00 87.00 213 SER A CA 1
ATOM 1621 C C . SER A 1 213 ? 14.149 -7.174 9.162 1.00 87.00 213 SER A C 1
ATOM 1623 O O . SER A 1 213 ? 14.634 -6.230 8.540 1.00 87.00 213 SER A O 1
ATOM 1625 N N . VAL A 1 214 ? 12.841 -7.445 9.177 1.00 81.94 214 VAL A N 1
ATOM 1626 C CA . VAL A 1 214 ? 11.832 -6.578 8.561 1.00 81.94 214 VAL A CA 1
ATOM 1627 C C . VAL A 1 214 ? 11.917 -5.199 9.185 1.00 81.94 214 VAL A C 1
ATOM 1629 O O . VAL A 1 214 ? 12.080 -5.066 10.402 1.00 81.94 214 VAL A O 1
ATOM 1632 N N . TYR A 1 215 ? 11.783 -4.176 8.350 1.00 76.31 215 TYR A N 1
ATOM 1633 C CA . TYR A 1 215 ? 11.616 -2.822 8.849 1.00 76.31 215 TYR A CA 1
ATOM 1634 C C . TYR A 1 215 ? 10.383 -2.764 9.759 1.00 76.31 215 TYR A C 1
ATOM 1636 O O . TYR A 1 215 ? 9.306 -3.190 9.343 1.00 76.31 215 TYR A O 1
ATOM 1644 N N . PRO A 1 216 ? 10.506 -2.260 11.002 1.00 68.44 216 PRO A N 1
ATOM 1645 C CA . PRO A 1 216 ? 9.365 -2.183 11.918 1.00 68.44 216 PRO A CA 1
ATOM 1646 C C . PRO A 1 216 ? 8.196 -1.375 11.345 1.00 68.44 216 PRO A C 1
ATOM 1648 O O . PRO A 1 216 ? 7.043 -1.595 11.718 1.00 68.44 216 PRO A O 1
ATOM 1651 N N . GLU A 1 217 ? 8.531 -0.452 10.448 1.00 73.50 217 GLU A N 1
ATOM 1652 C CA . GLU A 1 217 ? 7.653 0.393 9.660 1.00 73.50 217 GLU A CA 1
ATOM 1653 C C . GLU A 1 217 ? 7.338 -0.284 8.322 1.00 73.50 217 GLU A C 1
ATOM 1655 O O . GLU A 1 217 ? 8.236 -0.728 7.606 1.00 73.50 217 GLU A O 1
ATOM 1660 N N . LEU A 1 218 ? 6.054 -0.353 7.983 1.00 81.25 218 LEU A N 1
ATOM 1661 C CA . LEU A 1 218 ? 5.567 -0.864 6.709 1.00 81.25 218 LEU A CA 1
ATOM 1662 C C . LEU A 1 218 ? 4.711 0.189 6.020 1.00 81.25 218 LEU A C 1
ATOM 1664 O O . LEU A 1 218 ? 4.006 0.961 6.675 1.00 81.25 218 LEU A O 1
ATOM 1668 N N . TYR A 1 219 ? 4.768 0.209 4.695 1.00 81.31 219 TYR A N 1
ATOM 1669 C CA . TYR A 1 219 ? 3.928 1.099 3.915 1.00 81.31 219 TYR A CA 1
ATOM 1670 C C . TYR A 1 219 ? 2.514 0.569 3.873 1.00 81.31 219 TYR A C 1
ATOM 1672 O O . TYR A 1 219 ? 2.287 -0.609 3.608 1.00 81.31 219 TYR A O 1
ATOM 1680 N N . GLN A 1 220 ? 1.571 1.474 4.041 1.00 85.38 220 GLN A N 1
ATOM 1681 C CA . GLN A 1 220 ? 0.214 1.304 3.583 1.00 85.38 220 GLN A CA 1
ATOM 1682 C C . GLN A 1 220 ? -0.031 2.378 2.526 1.00 85.38 220 GLN A C 1
ATOM 1684 O O . GLN A 1 220 ? 0.139 3.560 2.804 1.00 85.38 220 GLN A O 1
ATOM 1689 N N . ILE A 1 221 ? -0.352 1.988 1.298 1.00 86.19 221 ILE A N 1
ATOM 1690 C CA . ILE A 1 221 ? -0.379 2.893 0.140 1.00 86.19 221 ILE A CA 1
ATOM 1691 C C . ILE A 1 221 ? -1.638 2.693 -0.681 1.00 86.19 221 ILE A C 1
ATOM 1693 O O . ILE A 1 221 ? -2.142 1.579 -0.786 1.00 86.19 221 ILE A O 1
ATOM 1697 N N . GLN A 1 222 ? -2.128 3.771 -1.280 1.00 85.69 222 GLN A N 1
ATOM 1698 C CA . GLN A 1 222 ? -3.269 3.702 -2.179 1.00 85.69 222 GLN A CA 1
ATOM 1699 C C . GLN A 1 222 ? -2.853 3.365 -3.610 1.00 85.69 222 GLN A C 1
ATOM 1701 O O . GLN A 1 222 ? -1.863 3.856 -4.150 1.00 85.69 222 GLN A O 1
ATOM 1706 N N . ASN A 1 223 ? -3.671 2.581 -4.287 1.00 87.81 223 ASN A N 1
ATOM 1707 C CA . ASN A 1 223 ? -3.636 2.531 -5.737 1.00 87.81 223 ASN A CA 1
ATOM 1708 C C . ASN A 1 223 ? -4.192 3.854 -6.308 1.00 87.81 223 ASN A C 1
ATOM 1710 O O . ASN A 1 223 ? -5.015 4.528 -5.681 1.00 87.81 223 ASN A O 1
ATOM 1714 N N . ALA A 1 224 ? -3.745 4.243 -7.504 1.00 87.38 224 ALA A N 1
ATOM 1715 C CA . ALA A 1 224 ? -4.264 5.445 -8.157 1.00 87.38 224 ALA A CA 1
ATOM 1716 C C . ALA A 1 224 ? -5.753 5.245 -8.535 1.00 87.38 224 ALA A C 1
ATOM 1718 O O . ALA A 1 224 ? -6.141 4.110 -8.816 1.00 87.38 224 ALA A O 1
ATOM 1719 N N . PRO A 1 225 ? -6.597 6.298 -8.546 1.00 81.06 225 PRO A N 1
ATOM 1720 C CA . PRO A 1 225 ? -6.253 7.726 -8.501 1.00 81.06 225 PRO A CA 1
ATOM 1721 C C . PRO A 1 225 ? -5.923 8.275 -7.106 1.00 81.06 225 PRO A C 1
ATOM 1723 O O . PRO A 1 225 ? -5.473 9.416 -7.003 1.00 81.06 225 PRO A O 1
ATOM 1726 N N . GLY A 1 226 ? -6.118 7.482 -6.047 1.00 78.62 226 GLY A N 1
ATOM 1727 C CA . GLY A 1 226 ? -5.707 7.852 -4.696 1.00 78.62 226 GLY A CA 1
ATOM 1728 C C . GLY A 1 226 ? -4.205 8.127 -4.612 1.00 78.62 226 GLY A C 1
ATOM 1729 O O . GLY A 1 226 ? -3.415 7.633 -5.412 1.00 78.62 226 GLY A O 1
ATOM 1730 N N . SER A 1 227 ? -3.790 8.932 -3.642 1.00 81.38 227 SER A N 1
ATOM 1731 C CA . SER A 1 227 ? -2.372 9.225 -3.381 1.00 81.38 227 SER A CA 1
ATOM 1732 C C . SER A 1 227 ? -2.015 9.117 -1.902 1.00 81.38 227 SER A C 1
ATOM 1734 O O . SER A 1 227 ? -0.913 9.491 -1.501 1.00 81.38 227 SER A O 1
ATOM 1736 N N . GLY A 1 228 ? -2.946 8.614 -1.090 1.00 76.56 228 GLY A N 1
ATOM 1737 C CA . GLY A 1 228 ? -2.747 8.389 0.329 1.00 76.56 228 GLY A CA 1
ATOM 1738 C C . GLY A 1 228 ? -1.625 7.391 0.577 1.00 76.56 228 GLY A C 1
ATOM 1739 O O . GLY A 1 228 ? -1.428 6.429 -0.171 1.00 76.56 228 GLY A O 1
ATOM 1740 N N . SER A 1 229 ? -0.871 7.644 1.637 1.00 81.56 229 SER A N 1
ATOM 1741 C CA . SER A 1 229 ? 0.109 6.703 2.153 1.00 81.56 229 SER A CA 1
ATOM 1742 C C . SER A 1 229 ? 0.319 6.930 3.635 1.00 81.56 229 SER A C 1
ATOM 1744 O O . SER A 1 229 ? 0.257 8.058 4.121 1.00 81.56 229 SER A O 1
ATOM 1746 N N . GLU A 1 230 ? 0.601 5.849 4.337 1.00 76.94 230 GLU A N 1
ATOM 1747 C CA . GLU A 1 230 ? 0.836 5.849 5.763 1.00 76.94 230 GLU A CA 1
ATOM 1748 C C . GLU A 1 230 ? 1.950 4.877 6.110 1.00 76.94 230 GLU A C 1
ATOM 1750 O O . GLU A 1 230 ? 2.214 3.904 5.399 1.00 76.94 230 GLU A O 1
ATOM 1755 N N . ILE A 1 231 ? 2.588 5.153 7.239 1.00 76.06 231 ILE A N 1
ATOM 1756 C CA . ILE A 1 231 ? 3.531 4.239 7.855 1.00 76.06 231 ILE A CA 1
ATOM 1757 C C . ILE A 1 231 ? 2.782 3.538 8.981 1.00 76.06 231 ILE A C 1
ATOM 1759 O O . ILE A 1 231 ? 2.365 4.173 9.949 1.00 76.06 231 ILE A O 1
ATOM 1763 N N . ASN A 1 232 ? 2.596 2.232 8.834 1.00 75.31 232 ASN A N 1
ATOM 1764 C CA . ASN A 1 232 ? 2.018 1.375 9.858 1.00 75.31 232 ASN A CA 1
ATOM 1765 C C . ASN A 1 232 ? 3.138 0.569 10.538 1.00 75.31 232 ASN A C 1
ATOM 1767 O O . ASN A 1 232 ? 4.270 0.524 10.055 1.00 75.31 232 ASN A O 1
ATOM 1771 N N . THR A 1 233 ? 2.845 -0.065 11.670 1.00 81.12 233 THR A N 1
ATOM 1772 C CA . THR A 1 233 ? 3.816 -0.925 12.357 1.00 81.12 233 THR A CA 1
ATOM 1773 C C . THR A 1 233 ? 3.548 -2.392 12.063 1.00 81.12 233 THR A C 1
ATOM 1775 O O . THR A 1 233 ? 2.400 -2.812 11.902 1.00 81.12 233 THR A O 1
ATOM 1778 N N . ALA A 1 234 ? 4.608 -3.200 12.069 1.00 82.19 234 ALA A N 1
ATOM 1779 C CA . ALA A 1 234 ? 4.494 -4.649 11.942 1.00 82.19 234 ALA A CA 1
ATOM 1780 C C . ALA A 1 234 ? 3.518 -5.261 12.969 1.00 82.19 234 ALA A C 1
ATOM 1782 O O . ALA A 1 234 ? 2.707 -6.113 12.617 1.00 82.19 234 ALA A O 1
ATOM 1783 N N . VAL A 1 235 ? 3.552 -4.783 14.218 1.00 81.12 235 VAL A N 1
ATOM 1784 C CA . VAL A 1 235 ? 2.648 -5.235 15.291 1.00 81.12 235 VAL A CA 1
ATOM 1785 C C . VAL A 1 235 ? 1.191 -4.919 14.956 1.00 81.12 235 VAL A C 1
ATOM 1787 O O . VAL A 1 235 ? 0.344 -5.803 15.033 1.00 81.12 235 VAL A O 1
ATOM 1790 N N . SER A 1 236 ? 0.904 -3.692 14.514 1.00 80.06 236 SER A N 1
ATOM 1791 C CA . SER A 1 236 ? -0.461 -3.289 14.162 1.00 80.06 236 SER A CA 1
ATOM 1792 C C . SER A 1 236 ? -1.034 -4.114 13.007 1.00 80.06 236 SER A C 1
ATOM 1794 O O . SER A 1 236 ? -2.189 -4.533 13.073 1.00 80.06 236 SER A O 1
ATOM 1796 N N . LEU A 1 237 ? -0.237 -4.430 11.977 1.00 85.31 237 LEU A N 1
ATOM 1797 C CA . LEU A 1 237 ? -0.700 -5.292 10.884 1.00 85.31 237 LEU A CA 1
ATOM 1798 C C . LEU A 1 237 ? -1.078 -6.698 11.376 1.00 85.31 237 LEU A C 1
ATOM 1800 O O . LEU A 1 237 ? -2.071 -7.253 10.910 1.00 85.31 237 LEU A O 1
ATOM 1804 N N . VAL A 1 238 ? -0.312 -7.276 12.310 1.00 87.38 238 VAL A N 1
ATOM 1805 C CA . VAL A 1 238 ? -0.634 -8.584 12.910 1.00 87.38 238 VAL A CA 1
ATOM 1806 C C . VAL A 1 238 ? -1.938 -8.504 13.702 1.00 87.38 238 VAL A C 1
ATOM 1808 O O . VAL A 1 238 ? -2.852 -9.294 13.452 1.00 87.38 238 VAL A O 1
ATOM 1811 N N . ASP A 1 239 ? -2.045 -7.533 14.610 1.00 80.62 239 ASP A N 1
ATOM 1812 C CA . ASP A 1 239 ? -3.202 -7.368 15.498 1.00 80.62 239 ASP A CA 1
ATOM 1813 C C . ASP A 1 239 ? -4.498 -7.091 14.716 1.00 80.62 239 ASP A C 1
ATOM 1815 O O . ASP A 1 239 ? -5.583 -7.521 15.118 1.00 80.62 239 ASP A O 1
ATOM 1819 N N . ASN A 1 240 ? -4.379 -6.430 13.560 1.00 78.19 240 ASN A N 1
ATOM 1820 C CA . ASN A 1 240 ? -5.494 -6.056 12.696 1.00 78.19 240 ASN A CA 1
ATOM 1821 C C . ASN A 1 240 ? -5.619 -6.927 11.433 1.00 78.19 240 ASN A C 1
ATOM 1823 O O . ASN A 1 240 ? -6.421 -6.626 10.554 1.00 78.19 240 ASN A O 1
ATOM 1827 N N . TRP A 1 241 ? -4.908 -8.051 11.312 1.00 86.12 241 TRP A N 1
ATOM 1828 C CA . TRP A 1 241 ? -4.926 -8.860 10.080 1.00 86.12 241 TRP A CA 1
ATOM 1829 C C . TRP A 1 241 ? -6.316 -9.357 9.683 1.00 86.12 241 TRP A C 1
ATOM 1831 O O . TRP A 1 241 ? -6.776 -9.171 8.556 1.00 86.12 241 TRP A O 1
ATOM 1841 N N . ARG A 1 242 ? -7.019 -9.985 10.637 1.00 79.94 242 ARG A N 1
ATOM 1842 C CA . ARG A 1 242 ? -8.405 -10.444 10.440 1.00 79.94 242 ARG A CA 1
ATOM 1843 C C . ARG A 1 242 ? -9.343 -9.271 10.199 1.00 79.94 242 ARG A C 1
ATOM 1845 O O . ARG A 1 242 ? -10.420 -9.455 9.636 1.00 79.94 242 ARG A O 1
ATOM 1852 N N . PHE A 1 243 ? -8.940 -8.075 10.614 1.00 69.88 243 PHE A N 1
ATOM 1853 C CA . PHE A 1 243 ? -9.625 -6.873 10.220 1.00 69.88 243 PHE A CA 1
ATOM 1854 C C . PHE A 1 243 ? -9.380 -6.585 8.724 1.00 69.88 243 PHE A C 1
ATOM 1856 O O . PHE A 1 243 ? -10.320 -6.630 7.944 1.00 69.88 243 PHE A O 1
ATOM 1863 N N . TYR A 1 244 ? -8.154 -6.372 8.268 1.00 76.62 244 TYR A N 1
ATOM 1864 C CA . TYR A 1 244 ? -7.926 -5.966 6.875 1.00 76.62 244 TYR A CA 1
ATOM 1865 C C . TYR A 1 244 ? -8.393 -6.996 5.827 1.00 76.62 244 TYR A C 1
ATOM 1867 O O . TYR A 1 244 ? -8.795 -6.612 4.731 1.00 76.62 244 TYR A O 1
ATOM 1875 N N . PHE A 1 245 ? -8.411 -8.287 6.177 1.00 79.12 245 PHE A N 1
ATOM 1876 C CA . PHE A 1 245 ? -8.657 -9.381 5.229 1.00 79.12 245 PHE A CA 1
ATOM 1877 C C . PHE A 1 245 ? -9.748 -10.363 5.684 1.00 79.12 245 PHE A C 1
ATOM 1879 O O . PHE A 1 245 ? -9.599 -11.584 5.584 1.00 79.12 245 PHE A O 1
ATOM 1886 N N . SER A 1 246 ? -10.842 -9.851 6.256 1.00 67.25 246 SER A N 1
ATOM 1887 C CA . SER A 1 246 ? -11.907 -10.706 6.812 1.00 67.25 246 SER A CA 1
ATOM 1888 C C . SER A 1 246 ? -12.713 -11.470 5.777 1.00 67.25 246 SER A C 1
ATOM 1890 O O . SER A 1 246 ? -13.154 -12.582 6.067 1.00 67.25 246 SER A O 1
ATOM 1892 N N . SER A 1 247 ? -12.965 -10.859 4.617 1.00 65.81 247 SER A N 1
ATOM 1893 C CA . SER A 1 247 ? -13.843 -11.442 3.602 1.00 65.81 247 SER A CA 1
ATOM 1894 C C . SER A 1 247 ? -13.123 -12.535 2.807 1.00 65.81 247 SER A C 1
ATOM 1896 O O . SER A 1 247 ? -13.703 -13.565 2.454 1.00 65.81 247 SER A O 1
ATOM 1898 N N . ALA A 1 248 ? -11.825 -12.332 2.581 1.00 74.50 248 ALA A N 1
ATOM 1899 C CA . ALA A 1 248 ? -10.943 -13.244 1.890 1.00 74.50 248 ALA A CA 1
ATOM 1900 C C . ALA A 1 248 ? -9.490 -12.963 2.276 1.00 74.50 248 ALA A C 1
ATOM 1902 O O . ALA A 1 248 ? -9.071 -11.813 2.386 1.00 74.50 248 ALA A O 1
ATOM 1903 N N . LEU A 1 249 ? -8.702 -14.034 2.385 1.00 84.94 249 LEU A N 1
ATOM 1904 C CA . LEU A 1 249 ? -7.252 -13.932 2.537 1.00 84.94 249 LEU A CA 1
ATOM 1905 C C . LEU A 1 249 ? -6.637 -13.146 1.367 1.00 84.94 249 LEU A C 1
ATOM 1907 O O . LEU A 1 249 ? -7.087 -13.340 0.225 1.00 84.94 249 LEU A O 1
ATOM 1911 N N . PRO A 1 250 ? -5.613 -12.317 1.626 1.00 88.12 250 PRO A N 1
ATOM 1912 C CA . PRO A 1 250 ? -4.976 -11.532 0.588 1.00 88.12 250 PRO A CA 1
ATOM 1913 C C . PRO A 1 250 ? -4.085 -12.402 -0.284 1.00 88.12 250 PRO A C 1
ATOM 1915 O O . PRO A 1 250 ? -3.464 -13.371 0.184 1.00 88.12 250 PRO A O 1
ATOM 1918 N N . ASN A 1 251 ? -3.990 -12.033 -1.555 1.00 88.06 251 ASN A N 1
ATOM 1919 C CA . ASN A 1 251 ? -2.819 -12.369 -2.332 1.00 88.06 251 ASN A CA 1
ATOM 1920 C C . ASN A 1 251 ? -1.670 -11.435 -1.935 1.00 88.06 251 ASN A C 1
ATOM 1922 O O . ASN A 1 251 ? -1.850 -10.327 -1.437 1.00 88.06 251 ASN A O 1
ATOM 1926 N N . ALA A 1 252 ? -0.456 -11.892 -2.181 1.00 91.69 252 ALA A N 1
ATOM 1927 C CA . ALA A 1 252 ? 0.723 -11.069 -2.057 1.00 91.69 252 ALA A CA 1
ATOM 1928 C C . ALA A 1 252 ? 1.727 -11.435 -3.137 1.00 91.69 252 ALA A C 1
ATOM 1930 O O . ALA A 1 252 ? 1.787 -12.581 -3.586 1.00 91.69 252 ALA A O 1
ATOM 1931 N N . SER A 1 253 ? 2.559 -10.479 -3.520 1.00 90.81 253 SER A N 1
ATOM 1932 C CA . SER A 1 253 ? 3.716 -10.725 -4.360 1.00 90.81 253 SER A CA 1
ATOM 1933 C C . SER A 1 253 ? 4.991 -10.559 -3.556 1.00 90.81 253 SER A C 1
ATOM 1935 O O . SER A 1 253 ? 5.300 -9.462 -3.092 1.00 90.81 253 SER A O 1
ATOM 1937 N N . LEU A 1 254 ? 5.741 -11.649 -3.428 1.00 93.62 254 LEU A N 1
ATOM 1938 C CA . LEU A 1 254 ? 7.090 -11.642 -2.892 1.00 93.62 254 LEU A CA 1
ATOM 1939 C C . LEU A 1 254 ? 8.074 -11.495 -4.052 1.00 93.62 254 LEU A C 1
ATOM 1941 O O . LEU A 1 254 ? 8.162 -12.380 -4.906 1.00 93.62 254 LEU A O 1
ATOM 1945 N N . ALA A 1 255 ? 8.815 -10.393 -4.070 1.00 91.19 255 ALA A N 1
ATOM 1946 C CA . ALA A 1 255 ? 9.836 -10.120 -5.069 1.00 91.19 255 ALA A CA 1
ATOM 1947 C C . ALA A 1 255 ? 11.197 -9.890 -4.409 1.00 91.19 255 ALA A C 1
ATOM 1949 O O . ALA A 1 255 ? 11.318 -9.071 -3.498 1.00 91.19 255 ALA A O 1
ATOM 1950 N N . GLY A 1 256 ? 12.234 -10.566 -4.891 1.00 90.81 256 GLY A N 1
ATOM 1951 C CA . GLY A 1 256 ? 13.595 -10.438 -4.370 1.00 90.81 256 GLY A CA 1
ATOM 1952 C C . GLY A 1 256 ? 14.612 -11.127 -5.270 1.00 90.81 256 GLY A C 1
ATOM 1953 O O . GLY A 1 256 ? 14.248 -11.749 -6.271 1.00 90.81 256 GLY A O 1
ATOM 1954 N N . TYR A 1 257 ? 15.886 -11.008 -4.924 1.00 88.94 257 TYR A N 1
ATOM 1955 C CA . TYR A 1 257 ? 16.988 -11.547 -5.712 1.00 88.94 257 TYR A CA 1
ATOM 1956 C C . TYR A 1 257 ? 17.451 -12.898 -5.173 1.00 88.94 257 TYR A C 1
ATOM 1958 O O . TYR A 1 257 ? 17.515 -13.118 -3.968 1.00 88.94 257 TYR A O 1
ATOM 1966 N N . THR A 1 258 ? 17.807 -13.814 -6.064 1.00 89.56 258 THR A N 1
ATOM 1967 C CA . THR A 1 258 ? 18.540 -15.035 -5.689 1.00 89.56 258 THR A CA 1
ATOM 1968 C C . THR A 1 258 ? 19.993 -14.715 -5.328 1.00 89.56 258 THR A C 1
ATOM 1970 O O . THR A 1 258 ? 20.483 -13.615 -5.580 1.00 89.56 258 THR A O 1
ATOM 1973 N N . ASP A 1 259 ? 20.724 -15.701 -4.810 1.00 87.94 259 ASP A N 1
ATOM 1974 C CA . ASP A 1 259 ? 22.178 -15.631 -4.589 1.00 87.94 259 ASP A CA 1
ATOM 1975 C C . ASP A 1 259 ? 22.989 -15.337 -5.869 1.00 87.94 259 ASP A C 1
ATOM 1977 O O . ASP A 1 259 ? 24.124 -14.867 -5.801 1.00 87.94 259 ASP A O 1
ATOM 1981 N N . ARG A 1 260 ? 22.398 -15.578 -7.045 1.00 87.12 260 ARG A N 1
ATOM 1982 C CA . ARG A 1 260 ? 22.964 -15.260 -8.365 1.00 87.12 260 ARG A CA 1
ATOM 1983 C C . ARG A 1 260 ? 22.572 -13.878 -8.893 1.00 87.12 260 ARG A C 1
ATOM 1985 O O . ARG A 1 260 ? 22.956 -13.537 -10.008 1.00 87.12 260 ARG A O 1
ATOM 1992 N N . GLY A 1 261 ? 21.793 -13.105 -8.136 1.00 85.50 261 GLY A N 1
ATOM 1993 C CA . GLY A 1 261 ? 21.295 -11.792 -8.551 1.00 85.50 261 GLY A CA 1
ATOM 1994 C C . GLY A 1 261 ? 20.110 -11.837 -9.523 1.00 85.50 261 GLY A C 1
ATOM 1995 O O . GLY A 1 261 ? 19.727 -10.806 -10.067 1.00 85.50 261 GLY A O 1
ATOM 1996 N N . GLU A 1 262 ? 19.502 -13.006 -9.762 1.00 86.19 262 GLU A N 1
ATOM 1997 C CA . GLU A 1 262 ? 18.277 -13.090 -10.572 1.00 86.19 262 GLU A CA 1
ATOM 1998 C C . GLU A 1 262 ? 17.069 -12.610 -9.763 1.00 86.19 262 GLU A C 1
ATOM 2000 O O . GLU A 1 262 ? 16.813 -13.154 -8.685 1.00 86.19 262 GLU A O 1
ATOM 2005 N N . LEU A 1 263 ? 16.291 -11.665 -10.301 1.00 88.06 263 LEU A N 1
ATOM 2006 C CA . LEU A 1 263 ? 15.004 -11.271 -9.726 1.00 88.06 263 LEU A CA 1
ATOM 2007 C C . LEU A 1 263 ? 13.994 -12.423 -9.859 1.00 88.06 263 LEU A C 1
ATOM 2009 O O . LEU A 1 263 ? 13.778 -12.960 -10.949 1.00 88.06 263 LEU A O 1
ATOM 2013 N N . LYS A 1 264 ? 13.344 -12.783 -8.754 1.00 89.56 264 LYS A N 1
ATOM 2014 C CA . LYS A 1 264 ? 12.231 -13.739 -8.711 1.00 89.56 264 LYS A CA 1
ATOM 2015 C C . LYS A 1 264 ? 10.976 -13.051 -8.201 1.00 89.56 264 LYS A C 1
ATOM 2017 O O . LYS A 1 264 ? 11.047 -12.163 -7.357 1.00 89.56 264 LYS A O 1
ATOM 2022 N N . LEU A 1 265 ? 9.837 -13.522 -8.697 1.00 90.25 265 LEU A N 1
ATOM 2023 C CA . LEU A 1 265 ? 8.504 -13.163 -8.233 1.00 90.25 265 LEU A CA 1
ATOM 2024 C C . LEU A 1 265 ? 7.769 -14.444 -7.851 1.00 90.25 265 LEU A C 1
ATOM 2026 O O . LEU A 1 265 ? 7.692 -15.383 -8.648 1.00 90.25 265 LEU A O 1
ATOM 2030 N N . VAL A 1 266 ? 7.220 -14.464 -6.646 1.00 91.56 266 VAL A N 1
ATOM 2031 C CA . VAL A 1 266 ? 6.349 -15.532 -6.160 1.00 91.56 266 VAL A CA 1
ATOM 2032 C C . VAL A 1 266 ? 5.035 -14.893 -5.745 1.00 91.56 266 VAL A C 1
ATOM 2034 O O . VAL A 1 266 ? 5.022 -13.977 -4.925 1.00 91.56 266 VAL A O 1
ATOM 2037 N N . VAL A 1 267 ? 3.930 -15.372 -6.312 1.00 90.69 267 VAL A N 1
ATOM 2038 C CA . VAL A 1 267 ? 2.591 -14.939 -5.905 1.00 90.69 267 VAL A CA 1
ATOM 2039 C C . VAL A 1 267 ? 2.091 -15.908 -4.850 1.00 90.69 267 VAL A C 1
ATOM 2041 O O . VAL A 1 267 ? 2.078 -17.125 -5.050 1.00 90.69 267 VAL A O 1
ATOM 2044 N N . LEU A 1 268 ? 1.690 -15.357 -3.719 1.00 92.69 268 LEU A N 1
ATOM 2045 C CA . LEU A 1 268 ? 1.304 -16.067 -2.517 1.00 92.69 268 LEU A CA 1
ATOM 2046 C C . LEU A 1 268 ? -0.137 -15.717 -2.159 1.00 92.69 268 LEU A C 1
ATOM 2048 O O . LEU A 1 268 ? -0.628 -14.652 -2.507 1.00 92.69 268 LEU A O 1
ATOM 2052 N N . ARG A 1 269 ? -0.792 -16.597 -1.412 1.00 92.00 269 ARG A N 1
ATOM 2053 C CA . ARG A 1 269 ? -1.913 -16.246 -0.541 1.00 92.00 269 ARG A CA 1
ATOM 2054 C C . ARG A 1 269 ? -1.431 -16.364 0.893 1.00 92.00 269 ARG A C 1
ATOM 2056 O O . ARG A 1 269 ? -0.871 -17.406 1.238 1.00 92.00 269 ARG A O 1
ATOM 2063 N N . LEU A 1 270 ? -1.646 -15.330 1.695 1.00 94.81 270 LEU A N 1
ATOM 2064 C CA . LEU A 1 270 ? -1.115 -15.250 3.054 1.00 94.81 270 LEU A CA 1
ATOM 2065 C C . LEU A 1 270 ? -2.208 -15.468 4.100 1.00 94.81 270 LEU A C 1
ATOM 2067 O O . LEU A 1 270 ? -3.354 -15.071 3.906 1.00 94.81 270 LEU A O 1
ATOM 2071 N N . ASP A 1 271 ? -1.846 -16.080 5.220 1.00 94.06 271 ASP A N 1
ATOM 2072 C CA . ASP A 1 271 ? -2.688 -16.218 6.407 1.00 94.06 271 ASP A CA 1
ATOM 2073 C C . ASP A 1 271 ? -1.828 -16.232 7.679 1.00 94.06 271 ASP A C 1
ATOM 2075 O O . ASP A 1 271 ? -0.604 -16.375 7.613 1.00 94.06 271 ASP A O 1
ATOM 2079 N N . ASN A 1 272 ? -2.486 -16.104 8.835 1.00 93.19 272 ASN A N 1
ATOM 2080 C CA . ASN A 1 272 ? -1.899 -16.219 10.174 1.00 93.19 272 ASN A CA 1
ATOM 2081 C C . ASN A 1 272 ? -0.549 -15.492 10.312 1.00 93.19 272 ASN A C 1
ATOM 2083 O O . ASN A 1 272 ? 0.480 -16.138 10.561 1.00 93.19 272 ASN A O 1
ATOM 2087 N N . PRO A 1 273 ? -0.525 -14.161 10.126 1.00 95.38 273 PRO A N 1
ATOM 2088 C CA . PRO A 1 273 ? 0.689 -13.403 10.346 1.00 95.38 273 PRO A CA 1
ATOM 2089 C C . PRO A 1 273 ? 1.130 -13.487 11.807 1.00 95.38 273 PRO A C 1
ATOM 2091 O O . PRO A 1 273 ? 0.315 -13.550 12.727 1.00 95.38 273 PRO A O 1
ATOM 2094 N N . SER A 1 274 ? 2.436 -13.422 12.020 1.00 94.56 274 SER A N 1
ATOM 2095 C CA . SER A 1 274 ? 3.042 -13.268 13.339 1.00 94.56 274 SER A CA 1
ATOM 2096 C C . SER A 1 274 ? 4.291 -12.409 13.227 1.00 94.56 274 SER A C 1
ATOM 2098 O O . SER A 1 274 ? 5.066 -12.592 12.287 1.00 94.56 274 SER A O 1
ATOM 2100 N N . TYR A 1 275 ? 4.526 -11.543 14.206 1.00 93.12 275 TYR A N 1
ATOM 2101 C CA . TYR A 1 275 ? 5.736 -10.733 14.283 1.00 93.12 275 TYR A CA 1
ATOM 2102 C C . TYR A 1 275 ? 6.425 -10.954 15.627 1.00 93.12 275 TYR A C 1
ATOM 2104 O O . TYR A 1 275 ? 5.862 -10.650 16.678 1.00 93.12 275 TYR A O 1
ATOM 2112 N N . GLN A 1 276 ? 7.633 -11.511 15.590 1.00 90.69 276 GLN A N 1
ATOM 2113 C CA . GLN A 1 276 ? 8.445 -11.780 16.773 1.00 90.69 276 GLN A CA 1
ATOM 2114 C C . GLN A 1 276 ? 9.928 -11.650 16.410 1.00 90.69 276 GLN A C 1
ATOM 2116 O O . GLN A 1 276 ? 10.331 -12.073 15.331 1.00 90.69 276 GLN A O 1
ATOM 2121 N N . ASP A 1 277 ? 10.737 -11.068 17.301 1.00 88.75 277 ASP A N 1
ATOM 2122 C CA . ASP A 1 277 ? 12.198 -10.978 17.149 1.00 88.75 277 ASP A CA 1
ATOM 2123 C C . ASP A 1 277 ? 12.630 -10.389 15.785 1.00 88.75 277 ASP A C 1
ATOM 2125 O O . ASP A 1 277 ? 13.491 -10.928 15.090 1.00 88.75 277 ASP A O 1
ATOM 2129 N N . ASN A 1 278 ? 11.978 -9.291 15.371 1.00 87.62 278 ASN A N 1
ATOM 2130 C CA . ASN A 1 278 ? 12.149 -8.623 14.067 1.00 87.62 278 ASN A CA 1
ATOM 2131 C C . ASN A 1 278 ? 11.944 -9.528 12.841 1.00 87.62 278 ASN A C 1
ATOM 2133 O O . ASN A 1 278 ? 12.437 -9.243 11.747 1.00 87.62 278 ASN A O 1
ATOM 2137 N N . THR A 1 279 ? 11.202 -10.616 13.018 1.00 92.44 279 THR A N 1
ATOM 2138 C CA . THR A 1 279 ? 10.858 -11.550 11.956 1.00 92.44 279 THR A CA 1
ATOM 2139 C C . THR A 1 279 ? 9.354 -11.550 11.769 1.00 92.44 279 THR A C 1
ATOM 2141 O O . THR A 1 279 ? 8.593 -11.875 12.684 1.00 92.44 279 THR A O 1
ATOM 2144 N N . PHE A 1 280 ? 8.918 -11.198 10.563 1.00 94.31 280 PHE A N 1
ATOM 2145 C CA . PHE A 1 280 ? 7.523 -11.321 10.167 1.00 94.31 280 PHE A CA 1
ATOM 2146 C C . PHE A 1 280 ? 7.334 -12.675 9.498 1.00 94.31 280 PHE A C 1
ATOM 2148 O O . PHE A 1 280 ? 8.105 -13.041 8.616 1.00 94.31 280 PHE A O 1
ATOM 2155 N N . SER A 1 281 ? 6.339 -13.448 9.917 1.00 96.19 281 SER A N 1
ATOM 2156 C CA . SER A 1 281 ? 6.058 -14.750 9.317 1.00 96.19 281 SER A CA 1
ATOM 2157 C C . SER A 1 281 ? 4.596 -14.913 8.942 1.00 96.19 281 SER A C 1
ATOM 2159 O O . SER A 1 281 ? 3.725 -14.388 9.625 1.00 96.19 281 SER A O 1
ATOM 2161 N N . TYR A 1 282 ? 4.345 -15.696 7.896 1.00 97.44 282 TYR A N 1
ATOM 2162 C CA . TYR A 1 282 ? 3.013 -16.000 7.375 1.00 97.44 282 TYR A CA 1
ATOM 2163 C C . TYR A 1 282 ? 2.896 -17.478 7.037 1.00 97.44 282 TYR A C 1
ATOM 2165 O O . TYR A 1 282 ? 3.864 -18.102 6.595 1.00 97.44 282 TYR A O 1
ATOM 2173 N N . ASP A 1 283 ? 1.696 -18.022 7.183 1.00 96.75 283 ASP A N 1
ATOM 2174 C CA . ASP A 1 283 ? 1.330 -19.245 6.480 1.00 96.75 283 ASP A CA 1
ATOM 2175 C C . ASP A 1 283 ? 1.043 -18.864 5.020 1.00 96.75 283 ASP A C 1
ATOM 2177 O O . ASP A 1 283 ? 0.156 -18.061 4.735 1.00 96.75 283 ASP A O 1
ATOM 2181 N N . ALA A 1 284 ? 1.829 -19.394 4.086 1.00 95.94 284 ALA A N 1
ATOM 2182 C CA . ALA A 1 284 ? 1.811 -18.985 2.688 1.00 95.94 284 ALA A CA 1
ATOM 2183 C C . ALA A 1 284 ? 1.416 -20.155 1.781 1.00 95.94 284 ALA A C 1
ATOM 2185 O O . ALA A 1 284 ? 2.051 -21.208 1.779 1.00 95.94 284 ALA A O 1
ATOM 2186 N N . THR A 1 285 ? 0.382 -19.965 0.962 1.00 93.75 285 THR A N 1
ATOM 2187 C CA . THR A 1 285 ? 0.095 -20.851 -0.176 1.00 93.75 285 THR A CA 1
ATOM 2188 C C . THR A 1 285 ? 0.717 -20.250 -1.428 1.00 93.75 285 THR A C 1
ATOM 2190 O O . THR A 1 285 ? 0.366 -19.130 -1.792 1.00 93.75 285 THR A O 1
ATOM 2193 N N . VAL A 1 286 ? 1.594 -20.976 -2.117 1.00 91.88 286 VAL A N 1
ATOM 2194 C CA . VAL A 1 286 ? 2.117 -20.535 -3.416 1.00 91.88 286 VAL A CA 1
ATOM 2195 C C . VAL A 1 286 ? 1.014 -20.668 -4.455 1.00 91.88 286 VAL A C 1
ATOM 2197 O O . VAL A 1 286 ? 0.519 -21.762 -4.715 1.00 91.88 286 VAL A O 1
ATOM 2200 N N . LEU A 1 287 ? 0.622 -19.538 -5.035 1.00 87.94 287 LEU A N 1
ATOM 2201 C CA . LEU A 1 287 ? -0.323 -19.486 -6.142 1.00 87.94 287 LEU A CA 1
ATOM 2202 C C . LEU A 1 287 ? 0.418 -19.602 -7.472 1.00 87.94 287 LEU A C 1
ATOM 2204 O O . LEU A 1 287 ? -0.016 -20.349 -8.344 1.00 87.94 287 LEU A O 1
ATOM 2208 N N . LEU A 1 288 ? 1.538 -18.883 -7.614 1.00 86.44 288 LEU A N 1
ATOM 2209 C CA . LEU A 1 288 ? 2.377 -18.872 -8.813 1.00 86.44 288 LEU A CA 1
ATOM 2210 C C . LEU A 1 288 ? 3.855 -18.666 -8.458 1.00 86.44 288 LEU A C 1
ATOM 2212 O O . LEU A 1 288 ? 4.185 -18.032 -7.458 1.00 86.44 288 LEU A O 1
ATOM 2216 N N . GLY A 1 289 ? 4.741 -19.147 -9.333 1.00 84.62 289 GLY A N 1
ATOM 2217 C CA . GLY A 1 289 ? 6.195 -19.068 -9.171 1.00 84.62 289 GLY A CA 1
ATOM 2218 C C . GLY A 1 289 ? 6.815 -20.389 -8.702 1.00 84.62 289 GLY A C 1
ATOM 2219 O O . GLY A 1 289 ? 6.171 -21.205 -8.045 1.00 84.62 289 GLY A O 1
ATOM 2220 N N . ASN A 1 290 ? 8.077 -20.624 -9.073 1.00 82.12 290 ASN A N 1
ATOM 2221 C CA . ASN A 1 290 ? 8.816 -21.813 -8.648 1.00 82.12 290 ASN A CA 1
ATOM 2222 C C . ASN A 1 290 ? 9.637 -21.505 -7.392 1.00 82.12 290 ASN A C 1
ATOM 2224 O O . ASN A 1 290 ? 10.592 -20.735 -7.445 1.00 82.12 290 ASN A O 1
ATOM 2228 N N . VAL A 1 291 ? 9.286 -22.160 -6.288 1.00 83.19 291 VAL A N 1
ATOM 2229 C CA . VAL A 1 291 ? 9.954 -22.017 -4.985 1.00 83.19 291 VAL A CA 1
ATOM 2230 C C . VAL A 1 291 ? 10.824 -23.225 -4.620 1.00 83.19 291 VAL A C 1
ATOM 2232 O O . VAL A 1 291 ? 11.526 -23.197 -3.615 1.00 83.19 291 VAL A O 1
ATOM 2235 N N . LYS A 1 292 ? 10.811 -24.298 -5.429 1.00 72.12 292 LYS A N 1
ATOM 2236 C CA . LYS A 1 292 ? 11.562 -25.535 -5.136 1.00 72.12 292 LYS A CA 1
ATOM 2237 C C . LYS A 1 292 ? 13.076 -25.354 -5.268 1.00 72.12 292 LYS A C 1
ATOM 2239 O O . LYS A 1 292 ? 13.825 -26.097 -4.645 1.00 72.12 292 LYS A O 1
ATOM 2244 N N . GLU A 1 293 ? 13.512 -24.373 -6.056 1.00 65.44 293 GLU A N 1
ATOM 2245 C CA . GLU A 1 293 ? 14.930 -24.113 -6.343 1.00 65.44 293 GLU A CA 1
ATOM 2246 C C . GLU A 1 293 ? 15.498 -22.890 -5.605 1.00 65.44 293 GLU A C 1
ATOM 2248 O O . GLU A 1 293 ? 16.701 -22.649 -5.651 1.00 65.44 293 GLU A O 1
ATOM 2253 N N . SER A 1 294 ? 14.668 -22.100 -4.920 1.00 64.12 294 SER A N 1
ATOM 2254 C CA . SER A 1 294 ? 15.119 -20.903 -4.196 1.00 64.12 294 SER A CA 1
ATOM 2255 C C . SER A 1 294 ? 14.247 -20.660 -2.968 1.00 64.12 294 SER A C 1
ATOM 2257 O O . SER A 1 294 ? 13.295 -19.884 -3.028 1.00 64.12 294 SER A O 1
ATOM 2259 N N . PRO A 1 295 ? 14.562 -21.311 -1.836 1.00 78.38 295 PRO A N 1
ATOM 2260 C CA . PRO A 1 295 ? 13.868 -21.065 -0.581 1.00 78.38 295 PRO A CA 1
ATOM 2261 C C . PRO A 1 295 ? 14.309 -19.754 0.078 1.00 78.38 295 PRO A C 1
ATOM 2263 O O . PRO A 1 295 ? 13.832 -19.480 1.170 1.00 78.38 295 PRO A O 1
ATOM 2266 N N . PHE A 1 296 ? 15.228 -18.989 -0.525 1.00 91.38 296 PHE A N 1
ATOM 2267 C CA . PHE A 1 296 ? 15.809 -17.775 0.041 1.00 91.38 296 PHE A CA 1
ATOM 2268 C C . PHE A 1 296 ? 15.910 -16.670 -1.017 1.00 91.38 296 PHE A C 1
ATOM 2270 O O . PHE A 1 296 ? 16.337 -16.939 -2.142 1.00 91.38 296 PHE A O 1
ATOM 2277 N N . LEU A 1 297 ? 15.525 -15.448 -0.652 1.00 91.94 297 LEU A N 1
ATOM 2278 C CA . LEU A 1 297 ? 15.598 -14.249 -1.483 1.00 91.94 297 LEU A CA 1
ATOM 2279 C C . LEU A 1 297 ? 16.216 -13.096 -0.687 1.00 91.94 297 LEU A C 1
ATOM 2281 O O . LEU A 1 297 ? 15.843 -12.871 0.461 1.00 91.94 297 LEU A O 1
ATOM 2285 N N . PHE A 1 298 ? 17.107 -12.350 -1.330 1.00 89.88 298 PHE A N 1
ATOM 2286 C CA . PHE A 1 298 ? 17.745 -11.141 -0.816 1.00 89.88 298 PHE A CA 1
ATOM 2287 C C . PHE A 1 298 ? 17.003 -9.887 -1.287 1.00 89.88 298 PHE A C 1
ATOM 2289 O O . PHE A 1 298 ? 16.420 -9.881 -2.376 1.00 89.88 298 PHE A O 1
ATOM 2296 N N . ASN A 1 299 ? 17.063 -8.818 -0.489 1.00 87.50 299 ASN A N 1
ATOM 2297 C CA . ASN A 1 299 ? 16.378 -7.543 -0.721 1.00 87.50 299 ASN A CA 1
ATOM 2298 C C . ASN A 1 299 ? 14.912 -7.772 -1.132 1.00 87.50 299 ASN A C 1
ATOM 2300 O O . ASN A 1 299 ? 14.458 -7.416 -2.228 1.00 87.50 299 ASN A O 1
ATOM 2304 N N . ALA A 1 300 ? 14.204 -8.502 -0.276 1.00 90.44 300 ALA A N 1
ATOM 2305 C CA . ALA A 1 300 ? 12.851 -8.944 -0.518 1.00 90.44 300 ALA A CA 1
ATOM 2306 C C . ALA A 1 300 ? 11.850 -7.822 -0.223 1.00 90.44 300 ALA A C 1
ATOM 2308 O O . ALA A 1 300 ? 11.945 -7.131 0.787 1.00 90.44 300 ALA A O 1
ATOM 2309 N N . SER A 1 301 ? 10.850 -7.694 -1.091 1.00 90.44 301 SER A N 1
ATOM 2310 C CA . SER A 1 301 ? 9.666 -6.876 -0.841 1.00 90.44 301 SER A CA 1
ATOM 2311 C C . SER A 1 301 ? 8.443 -7.749 -0.996 1.00 90.44 301 SER A C 1
ATOM 2313 O O . SER A 1 301 ? 8.325 -8.506 -1.964 1.00 90.44 301 SER A O 1
ATOM 2315 N N . LEU A 1 302 ? 7.549 -7.645 -0.028 1.00 92.94 302 LEU A N 1
ATOM 2316 C CA . LEU A 1 302 ? 6.257 -8.294 -0.021 1.00 92.94 302 LEU A CA 1
ATOM 2317 C C . LEU A 1 302 ? 5.196 -7.206 -0.170 1.00 92.94 302 LEU A C 1
ATOM 2319 O O . LEU A 1 302 ? 4.974 -6.432 0.758 1.00 92.94 302 LEU A O 1
ATOM 2323 N N . LEU A 1 303 ? 4.562 -7.153 -1.338 1.00 92.38 303 LEU A N 1
ATOM 2324 C CA . LEU A 1 303 ? 3.367 -6.343 -1.563 1.00 92.38 303 LEU A CA 1
ATOM 2325 C C . LEU A 1 303 ? 2.154 -7.227 -1.279 1.00 92.38 303 LEU A C 1
ATOM 2327 O O . LEU A 1 303 ? 1.972 -8.239 -1.953 1.00 92.38 303 LEU A O 1
ATOM 2331 N N . ILE A 1 304 ? 1.367 -6.875 -0.273 1.00 91.69 304 ILE A N 1
ATOM 2332 C CA . ILE A 1 304 ? 0.112 -7.529 0.090 1.00 91.69 304 ILE A CA 1
ATOM 2333 C C . ILE A 1 304 ? -1.007 -6.705 -0.528 1.00 91.69 304 ILE A C 1
ATOM 2335 O O . ILE A 1 304 ? -1.014 -5.479 -0.391 1.00 91.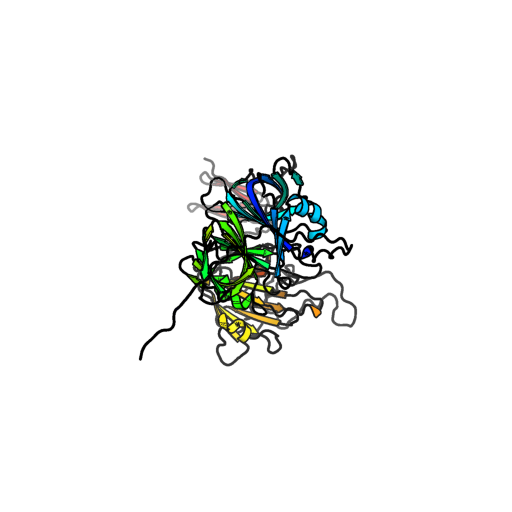69 304 ILE A O 1
ATOM 2339 N N . ASP A 1 305 ? -1.891 -7.393 -1.241 1.00 83.94 305 ASP A N 1
ATOM 2340 C CA . ASP A 1 305 ? -2.937 -6.772 -2.033 1.00 83.94 305 ASP A CA 1
ATOM 2341 C C . ASP A 1 305 ? -3.966 -5.980 -1.220 1.00 83.94 305 ASP A C 1
ATOM 2343 O O . ASP A 1 305 ? -3.930 -5.951 0.016 1.00 83.94 305 ASP A O 1
ATOM 2347 N N . ALA A 1 306 ? -4.862 -5.309 -1.950 1.00 71.56 306 ALA A N 1
ATOM 2348 C CA . ALA A 1 306 ? -5.833 -4.399 -1.376 1.00 71.56 306 ALA A CA 1
ATOM 2349 C C . ALA A 1 306 ? -6.629 -5.069 -0.249 1.00 71.56 306 ALA A C 1
ATOM 2351 O O . ALA A 1 306 ? -7.259 -6.116 -0.429 1.00 71.56 306 ALA A O 1
ATOM 2352 N N . ALA A 1 307 ? -6.607 -4.453 0.928 1.00 63.09 307 ALA A N 1
ATOM 2353 C CA . ALA A 1 307 ? -7.518 -4.828 1.995 1.00 63.09 307 ALA A CA 1
ATOM 2354 C C . ALA A 1 307 ? -8.981 -4.594 1.575 1.00 63.09 307 ALA A C 1
ATOM 2356 O O . ALA A 1 307 ? -9.246 -3.850 0.631 1.00 63.09 307 ALA A O 1
ATOM 2357 N N . ASP A 1 308 ? -9.928 -5.235 2.271 1.00 61.25 308 ASP A N 1
ATOM 2358 C CA . ASP A 1 308 ? -11.366 -4.980 2.070 1.00 61.25 308 ASP A CA 1
ATOM 2359 C C . ASP A 1 308 ? -11.622 -3.451 2.096 1.00 61.25 308 ASP A C 1
ATOM 2361 O O . ASP A 1 308 ? -10.973 -2.765 2.880 1.00 61.25 308 ASP A O 1
ATOM 2365 N N . ASN A 1 309 ? -12.537 -2.884 1.293 1.00 58.38 309 ASN A N 1
ATOM 2366 C CA . ASN A 1 309 ? -12.853 -1.450 1.412 1.00 58.38 309 ASN A CA 1
ATOM 2367 C C . ASN A 1 309 ? -13.244 -1.139 2.861 1.00 58.38 309 ASN A C 1
ATOM 2369 O O . ASN A 1 309 ? -14.189 -1.718 3.406 1.00 58.38 309 ASN A O 1
ATOM 2373 N N . TYR A 1 310 ? -12.484 -0.256 3.502 1.00 60.41 310 TYR A N 1
ATOM 2374 C CA . TYR A 1 310 ? -12.731 0.120 4.880 1.00 60.41 310 TYR A CA 1
ATOM 2375 C C . TYR A 1 310 ? -12.392 1.578 5.132 1.00 60.41 310 TYR A C 1
ATOM 2377 O O . TYR A 1 310 ? -11.476 2.155 4.558 1.00 60.41 310 TYR A O 1
ATOM 2385 N N . SER A 1 311 ? -13.108 2.140 6.084 1.00 63.97 311 SER A N 1
ATOM 2386 C CA . SER A 1 311 ? -12.882 3.448 6.665 1.00 63.97 311 SER A CA 1
ATOM 2387 C C . SER A 1 311 ? -12.218 3.306 8.030 1.00 63.97 311 SER A C 1
ATOM 2389 O O . SER A 1 311 ? -12.411 2.295 8.705 1.00 63.97 311 SER A O 1
ATOM 2391 N N . ARG A 1 312 ? -11.440 4.296 8.476 1.00 71.62 312 ARG A N 1
ATOM 2392 C CA . ARG A 1 312 ? -10.675 4.179 9.727 1.00 71.62 312 ARG A CA 1
ATOM 2393 C C . ARG A 1 312 ? -10.651 5.459 10.543 1.00 71.62 312 ARG A C 1
ATOM 2395 O O . ARG A 1 312 ? -10.484 6.557 10.019 1.00 71.62 312 ARG A O 1
ATOM 2402 N N . ILE A 1 313 ? -10.712 5.290 11.858 1.00 74.06 313 ILE A N 1
ATOM 2403 C CA . ILE A 1 313 ? -10.563 6.350 12.849 1.00 74.06 313 ILE A CA 1
ATOM 2404 C C . ILE A 1 313 ? -9.495 5.931 13.859 1.00 74.06 313 ILE A C 1
ATOM 2406 O O . ILE A 1 313 ? -9.612 4.899 14.506 1.00 74.06 313 ILE A O 1
ATOM 2410 N N . ILE A 1 314 ? -8.451 6.735 14.024 1.00 79.38 314 ILE A N 1
ATOM 2411 C CA . ILE A 1 314 ? -7.383 6.520 15.002 1.00 79.38 314 ILE A CA 1
ATOM 2412 C C . ILE A 1 314 ? -7.595 7.488 16.156 1.00 79.38 314 ILE A C 1
ATOM 2414 O O . ILE A 1 314 ? -7.464 8.697 15.988 1.00 79.38 314 ILE A O 1
ATOM 2418 N N . LEU A 1 315 ? -7.871 6.977 17.349 1.00 82.94 315 LEU A N 1
ATOM 2419 C CA . LEU A 1 315 ? -7.819 7.775 18.567 1.00 82.94 315 LEU A CA 1
ATOM 2420 C C . LEU A 1 315 ? -6.384 7.791 19.091 1.00 82.94 315 LEU A C 1
ATOM 2422 O O . LEU A 1 315 ? -5.802 6.740 19.343 1.00 82.94 315 LEU A O 1
ATOM 2426 N N . THR A 1 316 ? -5.820 8.981 19.275 1.00 83.06 316 THR A N 1
ATOM 2427 C CA . THR A 1 316 ? -4.470 9.184 19.813 1.00 83.06 316 THR A CA 1
ATOM 2428 C C . THR A 1 316 ? -4.529 9.995 21.101 1.00 83.06 316 THR A C 1
ATOM 2430 O O . THR A 1 316 ? -5.115 11.076 21.136 1.00 83.06 316 THR A O 1
ATOM 2433 N N . ASN A 1 317 ? -3.869 9.514 22.149 1.00 85.38 317 ASN A N 1
ATOM 2434 C CA . ASN A 1 317 ? -3.654 10.254 23.383 1.00 85.38 317 ASN A CA 1
ATOM 2435 C C . ASN A 1 317 ? -2.302 10.987 23.349 1.00 85.38 317 ASN A C 1
ATOM 2437 O O . ASN A 1 317 ? -1.237 10.366 23.401 1.00 85.38 317 ASN A O 1
ATOM 2441 N N . ASN A 1 318 ? -2.351 12.318 23.284 1.00 82.62 318 ASN A N 1
ATOM 2442 C CA . ASN A 1 318 ? -1.180 13.196 23.371 1.00 82.62 318 ASN A CA 1
ATOM 2443 C C . ASN A 1 318 ? -0.948 13.728 24.800 1.00 82.62 318 ASN A C 1
ATOM 2445 O O . ASN A 1 318 ? -0.071 14.566 25.018 1.00 82.62 318 ASN A O 1
ATOM 2449 N N . GLN A 1 319 ? -1.715 13.265 25.788 1.00 79.62 319 GLN A N 1
ATOM 2450 C CA . GLN A 1 319 ? -1.530 13.615 27.196 1.00 79.62 319 GLN A CA 1
ATOM 2451 C C . GLN A 1 319 ? -0.459 12.737 27.846 1.00 79.62 319 GLN A C 1
ATOM 2453 O O . GLN A 1 319 ? -0.172 11.642 27.383 1.00 79.62 319 GLN A O 1
ATOM 2458 N N . THR A 1 320 ? 0.138 13.182 28.951 1.00 81.75 320 THR A N 1
ATOM 2459 C CA . THR A 1 320 ? 1.162 12.396 29.665 1.00 81.75 320 THR A CA 1
ATOM 2460 C C . THR A 1 320 ? 0.592 11.223 30.462 1.00 81.75 320 THR A C 1
ATOM 2462 O O . THR A 1 320 ? 1.325 10.280 30.744 1.00 81.75 320 THR A O 1
ATOM 2465 N N . GLY A 1 321 ? -0.683 11.290 30.848 1.00 85.44 321 GLY A N 1
ATOM 2466 C CA . GLY A 1 321 ? -1.370 10.245 31.601 1.00 85.44 321 GLY A CA 1
ATOM 2467 C C . GLY A 1 321 ? -2.236 9.360 30.714 1.00 85.44 321 GLY A C 1
ATOM 2468 O O . GLY A 1 321 ? -2.662 9.770 29.634 1.00 85.44 321 GLY A O 1
ATOM 2469 N N . ASP A 1 322 ? -2.514 8.160 31.210 1.00 89.81 322 ASP A N 1
ATOM 2470 C CA . ASP A 1 322 ? -3.472 7.244 30.603 1.00 89.81 322 ASP A CA 1
ATOM 2471 C C . ASP A 1 322 ? -4.894 7.815 30.697 1.00 89.81 322 ASP A C 1
ATOM 2473 O O . ASP A 1 322 ? -5.264 8.444 31.694 1.00 89.81 322 ASP A O 1
ATOM 2477 N N . VAL A 1 323 ? -5.710 7.558 29.677 1.00 87.56 323 VAL A N 1
ATOM 2478 C CA . VAL A 1 323 ? -7.117 7.961 29.630 1.00 87.56 323 VAL A CA 1
ATOM 2479 C C . VAL A 1 323 ? -8.003 6.758 29.332 1.00 87.56 323 VAL A C 1
ATOM 2481 O O . VAL A 1 323 ? -7.736 5.980 28.418 1.00 87.56 323 VAL A O 1
ATOM 2484 N N . THR A 1 324 ? -9.081 6.597 30.096 1.00 90.12 324 THR A N 1
ATOM 2485 C CA . THR A 1 324 ? -10.141 5.642 29.754 1.00 90.12 324 THR A CA 1
ATOM 2486 C C . THR A 1 324 ? -11.051 6.273 28.712 1.00 90.12 324 THR A C 1
ATOM 2488 O O . THR A 1 324 ? -11.464 7.420 28.867 1.00 90.12 324 THR A O 1
ATOM 2491 N N . VAL A 1 325 ? -11.365 5.531 27.659 1.00 89.00 325 VAL A N 1
ATOM 2492 C CA . VAL A 1 325 ? -12.318 5.932 26.625 1.00 89.00 325 VAL A CA 1
ATOM 2493 C C . VAL A 1 325 ? -13.516 4.999 26.698 1.00 89.00 325 VAL A C 1
ATOM 2495 O O . VAL A 1 325 ? -13.347 3.783 26.635 1.00 89.00 325 VAL A O 1
ATOM 2498 N N . ASN A 1 326 ? -14.715 5.562 26.817 1.00 89.00 326 ASN A N 1
ATOM 2499 C CA . ASN A 1 326 ? -15.983 4.845 26.729 1.00 89.00 326 ASN A CA 1
ATOM 2500 C C . ASN A 1 326 ? -16.608 5.121 25.358 1.00 89.00 326 ASN A C 1
ATOM 2502 O O . ASN A 1 326 ? -16.863 6.273 25.018 1.00 89.00 326 ASN A O 1
ATOM 2506 N N . LEU A 1 327 ? -16.874 4.074 24.585 1.00 89.06 327 LEU A N 1
ATOM 2507 C CA . LEU A 1 327 ? -17.579 4.134 23.306 1.00 89.06 327 LEU A CA 1
ATOM 2508 C C . LEU A 1 327 ? -19.015 3.688 23.488 1.00 89.06 327 LEU A C 1
ATOM 2510 O O . LEU A 1 327 ? -19.261 2.631 24.063 1.00 89.06 327 LEU A O 1
ATOM 2514 N N . GLY A 1 328 ? -19.940 4.468 22.954 1.00 87.94 328 GLY A N 1
ATOM 2515 C CA . GLY A 1 328 ? -21.345 4.136 22.852 1.00 87.94 328 GLY A CA 1
ATOM 2516 C C . GLY A 1 328 ? -21.711 3.904 21.394 1.00 87.94 328 GLY A C 1
ATOM 2517 O O . GLY A 1 328 ? -21.410 4.740 20.550 1.00 87.94 328 GLY A O 1
ATOM 2518 N N . PHE A 1 329 ? -22.413 2.809 21.121 1.00 88.19 329 PHE A N 1
ATOM 2519 C CA . PHE A 1 329 ? -23.025 2.464 19.836 1.00 88.19 329 PHE A CA 1
ATOM 2520 C C . PHE A 1 329 ? -24.552 2.530 19.908 1.00 88.19 329 PHE A C 1
ATOM 2522 O O . PHE A 1 329 ? -25.144 1.827 20.724 1.00 88.19 329 PHE A O 1
ATOM 2529 N N . LEU A 1 330 ? -25.229 3.340 19.090 1.00 83.19 330 LEU A N 1
ATOM 2530 C CA . LEU A 1 330 ? -26.698 3.341 19.140 1.00 83.19 330 LEU A CA 1
ATOM 2531 C C . LEU A 1 330 ? -27.257 1.932 18.880 1.00 83.19 330 LEU A C 1
ATOM 2533 O O . LEU A 1 330 ? -26.680 1.145 18.133 1.00 83.19 330 LEU A O 1
ATOM 2537 N N . GLU A 1 331 ? -28.407 1.612 19.473 1.00 82.69 331 GLU A N 1
ATOM 2538 C CA . GLU A 1 331 ? -29.023 0.281 19.351 1.00 82.69 331 GLU A CA 1
ATOM 2539 C C . GLU A 1 331 ? -29.276 -0.125 17.888 1.00 82.69 331 GLU A C 1
ATOM 2541 O O . GLU A 1 331 ? -29.120 -1.286 17.523 1.00 82.69 331 GLU A O 1
ATOM 2546 N N . ASN A 1 332 ? -29.608 0.840 17.029 1.00 80.50 332 ASN A N 1
ATOM 2547 C CA . ASN A 1 332 ? -29.815 0.636 15.596 1.00 80.50 332 ASN A CA 1
ATOM 2548 C C . ASN A 1 332 ? -28.545 0.824 14.745 1.00 80.50 332 ASN A C 1
ATOM 2550 O O . ASN A 1 332 ? -28.635 0.802 13.519 1.00 80.50 332 ASN A O 1
ATOM 2554 N N . SER A 1 333 ? -27.383 1.034 15.365 1.00 84.38 333 SER A N 1
ATOM 2555 C CA . SER A 1 333 ? -26.105 1.113 14.662 1.00 84.38 333 SER A CA 1
ATOM 2556 C C . SER A 1 333 ? -25.764 -0.245 14.051 1.00 84.38 333 SER A C 1
ATOM 2558 O O . SER A 1 333 ? -25.839 -1.282 14.717 1.00 84.38 333 SER A O 1
ATOM 2560 N N . CYS A 1 334 ? -25.328 -0.246 12.791 1.00 82.81 334 CYS A N 1
ATOM 2561 C CA . CYS A 1 334 ? -24.806 -1.452 12.143 1.00 82.81 334 CYS A CA 1
ATOM 2562 C C . CYS A 1 334 ? -23.535 -1.988 12.813 1.00 82.81 334 CYS A C 1
ATOM 2564 O O . CYS A 1 334 ? -23.206 -3.162 12.633 1.00 82.81 334 CYS A O 1
ATOM 2566 N N . TYR A 1 335 ? -22.826 -1.144 13.564 1.00 86.69 335 TYR A N 1
ATOM 2567 C CA . TYR A 1 335 ? -21.723 -1.544 14.427 1.00 86.69 335 TYR A CA 1
ATOM 2568 C C . TYR A 1 335 ? -22.144 -1.595 15.882 1.00 86.69 335 TYR A C 1
ATOM 2570 O O . TYR A 1 335 ? -22.792 -0.674 16.376 1.00 86.69 335 TYR A O 1
ATOM 2578 N N . GLN A 1 336 ? -21.697 -2.644 16.556 1.00 89.38 336 GLN A N 1
ATOM 2579 C CA . GLN A 1 336 ? -21.937 -2.921 17.963 1.00 89.38 336 GLN A CA 1
ATOM 2580 C C . GLN A 1 336 ? -20.605 -3.199 18.674 1.00 89.38 336 GLN A C 1
ATOM 2582 O O . GLN A 1 336 ? -19.631 -3.570 18.014 1.00 89.38 336 GLN A O 1
ATOM 2587 N N . PRO A 1 337 ? -20.526 -3.107 20.016 1.00 89.94 337 PRO A N 1
ATOM 2588 C CA . PRO A 1 337 ? -19.295 -3.407 20.751 1.00 89.94 337 PRO A CA 1
ATOM 2589 C C . PRO A 1 337 ? -18.657 -4.760 20.425 1.00 89.94 337 PRO A C 1
ATOM 2591 O O . PRO A 1 337 ? -17.438 -4.897 20.462 1.00 89.94 337 PRO A O 1
ATOM 2594 N N . SER A 1 338 ? -19.465 -5.765 20.073 1.00 86.69 338 SER A N 1
ATOM 2595 C CA . SER A 1 338 ? -18.975 -7.085 19.665 1.00 86.69 338 SER A CA 1
ATOM 2596 C C . SER A 1 338 ? -18.083 -7.048 18.423 1.00 86.69 338 SER A C 1
ATOM 2598 O O . SER A 1 338 ? -17.150 -7.848 18.337 1.00 86.69 338 SER A O 1
ATOM 2600 N N . ASP A 1 339 ? -18.334 -6.114 17.496 1.00 83.50 339 ASP A N 1
ATOM 2601 C CA . ASP A 1 339 ? -17.503 -5.905 16.303 1.00 83.50 339 ASP A CA 1
ATOM 2602 C C . ASP A 1 339 ? -16.091 -5.397 16.668 1.00 83.50 339 ASP A C 1
ATOM 2604 O O . ASP A 1 339 ? -15.167 -5.533 15.871 1.00 83.50 339 ASP A O 1
ATOM 2608 N N . PHE A 1 340 ? -15.910 -4.870 17.886 1.00 86.38 340 PHE A N 1
ATOM 2609 C CA . PHE A 1 340 ? -14.654 -4.322 18.411 1.00 86.38 340 PHE A CA 1
ATOM 2610 C C . PHE A 1 340 ? -14.187 -5.036 19.690 1.00 86.38 340 PHE A C 1
ATOM 2612 O O . PHE A 1 340 ? -13.477 -4.460 20.513 1.00 86.38 340 PHE A O 1
ATOM 2619 N N . SER A 1 341 ? -14.574 -6.301 19.873 1.00 83.12 341 SER A N 1
ATOM 2620 C CA . SER A 1 341 ? -14.265 -7.097 21.076 1.00 83.12 341 SER A CA 1
ATOM 2621 C C . SER A 1 341 ? -12.765 -7.285 21.358 1.00 83.12 341 SER A C 1
ATOM 2623 O O . SER A 1 341 ? -12.377 -7.543 22.497 1.00 83.12 341 SER A O 1
ATOM 2625 N N . ASN A 1 342 ? -11.909 -7.138 20.344 1.00 77.56 342 ASN A N 1
ATOM 2626 C CA . ASN A 1 342 ? -10.449 -7.118 20.478 1.00 77.56 342 ASN A CA 1
ATOM 2627 C C . ASN A 1 342 ? -9.900 -5.764 20.970 1.00 77.56 342 ASN A C 1
ATOM 2629 O O . ASN A 1 342 ? -8.780 -5.703 21.473 1.00 77.56 342 ASN A O 1
ATOM 2633 N N . LEU A 1 343 ? -10.667 -4.684 20.817 1.00 81.50 343 LEU A N 1
ATOM 2634 C CA . LEU A 1 343 ? -10.265 -3.321 21.161 1.00 81.50 343 LEU A CA 1
ATOM 2635 C C . LEU A 1 343 ? -10.818 -2.877 22.510 1.00 81.50 343 LEU A C 1
ATOM 2637 O O . LEU A 1 343 ? -10.097 -2.247 23.283 1.00 81.50 343 LEU A O 1
ATOM 2641 N N . CYS A 1 344 ? -12.084 -3.183 22.782 1.00 85.81 344 CYS A N 1
ATOM 2642 C CA . CYS A 1 344 ? -12.794 -2.699 23.953 1.00 85.81 344 CYS A CA 1
ATOM 2643 C C . CYS A 1 344 ? -13.602 -3.806 24.633 1.00 85.81 344 CYS A C 1
ATOM 2645 O O . CYS A 1 344 ? -14.008 -4.791 24.017 1.00 85.81 344 CYS A O 1
ATOM 2647 N N . GLN A 1 345 ? -13.857 -3.628 25.927 1.00 87.12 345 GLN A N 1
ATOM 2648 C CA . GLN A 1 345 ? -14.665 -4.547 26.721 1.00 87.12 345 GLN A CA 1
ATOM 2649 C C . GLN A 1 345 ? -15.981 -3.885 27.103 1.00 87.12 345 GLN A C 1
ATOM 2651 O O . GLN A 1 345 ? -15.999 -2.753 27.584 1.00 87.12 345 GLN A O 1
ATOM 2656 N N . VAL A 1 346 ? -17.092 -4.592 26.899 1.00 88.62 346 VAL A N 1
ATOM 2657 C CA . VAL A 1 346 ? -18.392 -4.165 27.424 1.00 88.62 346 VAL A CA 1
ATOM 2658 C C . VAL A 1 346 ? -18.325 -4.217 28.946 1.00 88.62 346 VAL A C 1
ATOM 2660 O O . VAL A 1 346 ? -18.105 -5.280 29.527 1.00 88.62 346 VAL A O 1
ATOM 2663 N N . THR A 1 347 ? -18.500 -3.070 29.599 1.00 71.81 347 THR A N 1
ATOM 2664 C CA . THR A 1 347 ? -18.489 -2.974 31.063 1.00 71.81 347 THR A CA 1
ATOM 2665 C C . THR A 1 347 ? -19.847 -2.540 31.588 1.00 71.81 347 THR A C 1
ATOM 2667 O O . THR A 1 347 ? -20.423 -1.566 31.108 1.00 71.81 347 THR A O 1
ATOM 2670 N N . GLY A 1 348 ? -20.331 -3.216 32.630 1.00 78.94 348 GLY A N 1
ATOM 2671 C CA . GLY A 1 348 ? -21.627 -2.923 33.240 1.00 78.94 348 GLY A CA 1
ATOM 2672 C C . GLY A 1 348 ? -22.781 -3.661 32.563 1.00 78.94 348 GLY A C 1
ATOM 2673 O O . GLY A 1 348 ? -22.603 -4.743 32.012 1.00 78.94 348 GLY A O 1
ATOM 2674 N N . THR A 1 349 ? -23.988 -3.104 32.669 1.00 81.56 349 THR A N 1
ATOM 2675 C CA . THR A 1 349 ? -25.226 -3.737 32.180 1.00 81.56 349 THR A CA 1
ATOM 2676 C C . THR A 1 349 ? -25.663 -3.258 30.800 1.00 81.56 349 THR A C 1
ATOM 2678 O O . THR A 1 349 ? -26.589 -3.838 30.240 1.00 81.56 349 THR A O 1
ATOM 2681 N N . ASN A 1 350 ? -25.043 -2.206 30.256 1.00 85.81 350 ASN A N 1
ATOM 2682 C CA . ASN A 1 350 ? -25.407 -1.668 28.950 1.00 85.81 350 ASN A CA 1
ATOM 2683 C C . ASN A 1 350 ? -24.599 -2.379 27.845 1.00 85.81 350 ASN A C 1
ATOM 2685 O O . ASN A 1 350 ? -23.396 -2.133 27.750 1.00 85.81 350 ASN A O 1
ATOM 2689 N N . PRO A 1 351 ? -25.223 -3.226 27.002 1.00 89.19 351 PRO A N 1
ATOM 2690 C CA . PRO A 1 351 ? -24.515 -3.969 25.959 1.00 89.19 351 PRO A CA 1
ATOM 2691 C C . PRO A 1 351 ? -24.016 -3.079 24.816 1.00 89.19 351 PRO A C 1
ATOM 2693 O O . PRO A 1 351 ? -23.255 -3.550 23.981 1.00 89.19 351 PRO A O 1
ATOM 2696 N N . TYR A 1 352 ? -24.441 -1.815 24.788 1.00 89.44 352 TYR A N 1
ATOM 2697 C CA . TYR A 1 352 ? -24.130 -0.830 23.759 1.00 89.44 352 TYR A CA 1
ATOM 2698 C C . TYR A 1 352 ? -22.949 0.073 24.116 1.00 89.44 352 TYR A C 1
ATOM 2700 O O . TYR A 1 352 ? -22.627 0.988 23.361 1.00 89.44 352 TYR A O 1
ATOM 2708 N N . VAL A 1 353 ? -22.312 -0.154 25.270 1.00 89.38 353 VAL A N 1
ATOM 2709 C CA . VAL A 1 353 ? -21.150 0.619 25.710 1.00 89.38 353 VAL A CA 1
ATOM 2710 C C . VAL A 1 353 ? -19.977 -0.305 25.985 1.00 89.38 353 VAL A C 1
ATOM 2712 O O . VAL A 1 353 ? -20.103 -1.281 26.723 1.00 89.38 353 VAL A O 1
ATOM 2715 N N . CYS A 1 354 ? -18.816 0.031 25.438 1.00 91.75 354 CYS A N 1
ATOM 2716 C CA . CYS A 1 354 ? -17.557 -0.605 25.800 1.00 91.75 354 CYS A CA 1
ATOM 2717 C C . CYS A 1 354 ? -16.499 0.426 26.165 1.00 91.75 354 CYS A C 1
ATOM 2719 O O . CYS A 1 354 ? -16.621 1.599 25.821 1.00 91.75 354 CYS A O 1
ATOM 2721 N N . ASN A 1 355 ? -15.446 -0.007 26.851 1.00 92.44 355 ASN A N 1
ATOM 2722 C CA . ASN A 1 355 ? -14.319 0.858 27.157 1.00 92.44 355 ASN A CA 1
ATOM 2723 C C . ASN A 1 355 ? -12.967 0.184 26.971 1.00 92.44 355 ASN A C 1
ATOM 2725 O O . ASN A 1 355 ? -12.854 -1.033 26.809 1.00 92.44 355 ASN A O 1
ATOM 2729 N N . PHE A 1 356 ? -11.947 1.027 26.951 1.00 91.00 356 PHE A N 1
ATOM 2730 C CA . PHE A 1 356 ? -10.542 0.657 26.918 1.00 91.00 356 PHE A CA 1
ATOM 2731 C C . PHE A 1 356 ? -9.707 1.820 27.458 1.00 91.00 356 PHE A C 1
ATOM 2733 O O . PHE A 1 356 ? -10.202 2.935 27.638 1.00 91.00 356 PHE A O 1
ATOM 2740 N N . THR A 1 357 ? -8.426 1.565 27.700 1.00 90.88 357 THR A N 1
ATOM 2741 C CA . THR A 1 357 ? -7.470 2.582 28.144 1.00 90.88 357 THR A CA 1
ATOM 2742 C C . THR A 1 357 ? -6.512 2.921 27.007 1.00 90.88 357 THR A C 1
ATOM 2744 O O . THR A 1 357 ? -5.889 2.024 26.439 1.00 90.88 357 THR A O 1
ATOM 2747 N N . LEU A 1 358 ? -6.382 4.210 26.694 1.00 87.88 358 LEU A N 1
ATOM 2748 C CA . LEU A 1 358 ? -5.293 4.759 25.888 1.00 87.88 358 LEU A CA 1
ATOM 2749 C C . LEU A 1 358 ? -4.170 5.189 26.815 1.00 87.88 358 LEU A C 1
ATOM 2751 O O . LEU A 1 358 ? -4.386 6.000 27.715 1.00 87.88 358 LEU A O 1
ATOM 2755 N N . GLN A 1 359 ? -2.970 4.675 26.587 1.00 89.88 359 GLN A N 1
ATOM 2756 C CA . GLN A 1 359 ? -1.827 5.029 27.417 1.00 89.88 359 GLN A CA 1
ATOM 2757 C C . GLN A 1 359 ? -1.336 6.457 27.121 1.00 89.88 359 GLN A C 1
ATOM 2759 O O . GLN A 1 359 ? -1.690 7.049 26.100 1.00 89.88 359 GLN A O 1
ATOM 2764 N N . GLY A 1 360 ? -0.549 7.045 28.022 1.00 84.94 360 GLY A N 1
ATOM 2765 C CA . GLY A 1 360 ? 0.030 8.380 27.825 1.00 84.94 360 GLY A CA 1
ATOM 2766 C C . GLY A 1 360 ? 0.987 8.474 26.624 1.00 84.94 360 GLY A C 1
ATOM 2767 O O . GLY A 1 360 ? 1.605 7.495 26.216 1.00 84.94 360 GLY A O 1
ATOM 2768 N N . ALA A 1 361 ? 1.188 9.674 26.083 1.00 84.06 361 ALA A N 1
ATOM 2769 C CA . ALA A 1 361 ? 1.923 9.978 24.850 1.00 84.06 361 ALA A CA 1
ATOM 2770 C C . ALA A 1 361 ? 3.340 9.383 24.746 1.00 84.06 361 ALA A C 1
ATOM 2772 O O . ALA A 1 361 ? 3.850 9.192 23.646 1.00 84.06 361 ALA A O 1
ATOM 2773 N N . SER A 1 362 ? 3.993 9.077 25.870 1.00 81.19 362 SER A N 1
ATOM 2774 C CA . SER A 1 362 ? 5.332 8.475 25.898 1.00 81.19 362 SER A CA 1
ATOM 2775 C C . SER A 1 362 ? 5.357 6.963 25.640 1.00 81.19 362 SER A C 1
ATOM 2777 O O . SER A 1 362 ? 6.422 6.361 25.731 1.00 81.19 362 SER A O 1
ATOM 2779 N N . THR A 1 363 ? 4.211 6.331 25.381 1.00 76.81 363 THR A N 1
ATOM 2780 C CA . THR A 1 363 ? 4.063 4.863 25.359 1.00 76.81 363 THR A CA 1
ATOM 2781 C C . THR A 1 363 ? 3.666 4.299 23.993 1.00 76.81 363 THR A C 1
ATOM 2783 O O . THR A 1 363 ? 3.035 3.250 23.917 1.00 76.81 363 THR A O 1
ATOM 2786 N N . ALA A 1 364 ? 4.033 4.966 22.897 1.00 66.00 364 ALA A N 1
ATOM 2787 C CA . ALA A 1 364 ? 3.725 4.485 21.549 1.00 66.00 364 ALA A CA 1
ATOM 2788 C C . ALA A 1 364 ? 4.157 3.011 21.327 1.00 66.00 364 ALA A C 1
ATOM 2790 O O . ALA A 1 364 ? 5.261 2.638 21.736 1.00 66.00 364 ALA A O 1
ATOM 2791 N N . PRO A 1 365 ? 3.311 2.167 20.695 1.00 67.44 365 PRO A N 1
ATOM 2792 C CA . PRO A 1 365 ? 2.018 2.500 20.078 1.00 67.44 365 PRO A CA 1
ATOM 2793 C C . PRO A 1 365 ? 0.817 2.486 21.048 1.00 67.44 365 PRO A C 1
ATOM 2795 O O . PRO A 1 365 ? -0.309 2.725 20.630 1.00 67.44 365 PRO A O 1
ATOM 2798 N N . GLY A 1 366 ? 1.015 2.216 22.341 1.00 76.88 366 GLY A N 1
ATOM 2799 C CA . GLY A 1 366 ? -0.061 2.084 23.334 1.00 76.88 366 GLY A CA 1
ATOM 2800 C C . GLY A 1 366 ? -0.883 3.354 23.586 1.00 76.88 366 GLY A C 1
ATOM 2801 O O . GLY A 1 366 ? -1.983 3.278 24.140 1.00 76.88 366 GLY A O 1
ATOM 2802 N N . ASN A 1 367 ? -0.398 4.513 23.136 1.00 82.31 367 ASN A N 1
ATOM 2803 C CA . ASN A 1 367 ? -1.140 5.771 23.141 1.00 82.31 367 ASN A CA 1
ATOM 2804 C C . ASN A 1 367 ? -2.120 5.916 21.965 1.00 82.31 367 ASN A C 1
ATOM 2806 O O . ASN A 1 367 ? -2.765 6.957 21.844 1.00 82.31 367 ASN A O 1
ATOM 2810 N N . GLN A 1 368 ? -2.235 4.906 21.100 1.00 83.31 368 GLN A N 1
ATOM 2811 C CA . GLN A 1 368 ? -3.121 4.905 19.942 1.00 83.31 368 GLN A CA 1
ATOM 2812 C C . GLN A 1 368 ? -4.062 3.699 19.957 1.00 83.31 368 GLN A C 1
ATOM 2814 O O . GLN A 1 368 ? -3.686 2.588 20.338 1.00 83.31 368 GLN A O 1
ATOM 2819 N N . LYS A 1 369 ? -5.302 3.916 19.508 1.00 84.00 369 LYS A N 1
ATOM 2820 C CA . LYS A 1 369 ? -6.241 2.846 19.157 1.00 84.00 369 LYS A CA 1
ATOM 2821 C C . LYS A 1 369 ? -6.920 3.140 17.838 1.00 84.00 369 LYS A C 1
ATOM 2823 O O . LYS A 1 369 ? -7.389 4.248 17.600 1.00 84.00 369 LYS A O 1
ATOM 2828 N N . GLU A 1 370 ? -6.973 2.117 17.006 1.00 81.12 370 GLU A N 1
ATOM 2829 C CA . GLU A 1 370 ? -7.499 2.175 15.653 1.00 81.12 370 GLU A CA 1
ATOM 2830 C C . GLU A 1 370 ? -8.875 1.504 15.613 1.00 81.12 370 GLU A C 1
ATOM 2832 O O . GLU A 1 370 ? -9.033 0.360 16.035 1.00 81.12 370 GLU A O 1
ATOM 2837 N N . PHE A 1 371 ? -9.868 2.236 15.119 1.00 77.75 371 PHE A N 1
ATOM 2838 C CA . PHE A 1 371 ? -11.202 1.763 14.778 1.00 77.75 371 PHE A CA 1
ATOM 2839 C C . PHE A 1 371 ? -11.277 1.658 13.284 1.00 77.75 371 PHE A C 1
ATOM 2841 O O . PHE A 1 371 ? -10.942 2.607 12.577 1.00 77.75 371 PHE A O 1
ATOM 2848 N N . VAL A 1 372 ? -11.744 0.523 12.806 1.00 73.31 372 VAL A N 1
ATOM 2849 C CA . VAL A 1 372 ? -11.812 0.300 11.382 1.00 73.31 372 VAL A CA 1
ATOM 2850 C C . VAL A 1 372 ? -13.197 -0.237 11.032 1.00 73.31 372 VAL A C 1
ATOM 2852 O O . VAL A 1 372 ? -13.787 -1.025 11.771 1.00 73.31 372 VAL A O 1
ATOM 2855 N N . PHE A 1 373 ? -13.745 0.232 9.918 1.00 74.00 373 PHE A N 1
ATOM 2856 C CA . PHE A 1 373 ? -15.138 0.077 9.526 1.00 74.00 373 PHE A CA 1
ATOM 2857 C C . PHE A 1 373 ? -15.226 -0.437 8.081 1.00 74.00 373 PHE A C 1
ATOM 2859 O O . PHE A 1 373 ? -14.943 0.306 7.154 1.00 74.00 373 PHE A O 1
ATOM 2866 N N . LYS A 1 374 ? -15.623 -1.700 7.878 1.00 65.88 374 LYS A N 1
ATOM 2867 C CA . LYS A 1 374 ? -15.733 -2.367 6.555 1.00 65.88 374 LYS A CA 1
ATOM 2868 C C . LYS A 1 374 ? -17.138 -2.445 5.969 1.00 65.88 374 LYS A C 1
ATOM 2870 O O . LYS A 1 374 ? -17.315 -2.692 4.788 1.00 65.88 374 LYS A O 1
ATOM 2875 N N . LYS A 1 375 ? -18.160 -2.373 6.818 1.00 71.56 375 LYS A N 1
ATOM 2876 C CA . LYS A 1 375 ? -19.559 -2.289 6.401 1.00 71.56 375 LYS A CA 1
ATOM 2877 C C . LYS A 1 375 ? -19.726 -0.924 5.713 1.00 71.56 375 LYS A C 1
ATOM 2879 O O . LYS A 1 375 ? -19.853 0.075 6.412 1.00 71.56 375 LYS A O 1
ATOM 2884 N N . THR A 1 376 ? -19.622 -0.897 4.385 1.00 55.81 376 THR A N 1
ATOM 2885 C CA . THR A 1 376 ? -19.708 0.325 3.566 1.00 55.81 376 THR A CA 1
ATOM 2886 C C . THR A 1 376 ? -21.149 0.714 3.236 1.00 55.81 376 THR A C 1
ATOM 2888 O O . THR A 1 376 ? -21.455 1.886 3.078 1.00 55.81 376 THR A O 1
ATOM 2891 N N . ASP A 1 377 ? -22.070 -0.250 3.223 1.00 66.00 377 ASP A N 1
ATOM 2892 C CA . ASP A 1 377 ? -23.511 -0.019 3.078 1.00 66.00 377 ASP A CA 1
ATOM 2893 C C . ASP A 1 377 ? -24.199 -0.086 4.448 1.00 66.00 377 ASP A C 1
ATOM 2895 O O . ASP A 1 377 ? -24.994 -0.985 4.733 1.00 66.00 377 ASP A O 1
ATOM 2899 N N . CYS A 1 378 ? -23.787 0.774 5.386 1.00 69.69 378 CYS A N 1
ATOM 2900 C CA . CYS A 1 378 ? -24.368 0.743 6.721 1.00 69.69 378 CYS A CA 1
ATOM 2901 C C . CYS A 1 378 ? -24.357 2.081 7.454 1.00 69.69 378 CYS A C 1
ATOM 2903 O O . CYS A 1 378 ? -23.407 2.851 7.379 1.00 69.69 378 CYS A O 1
ATOM 2905 N N . HIS A 1 379 ? -25.427 2.307 8.219 1.00 76.12 379 HIS A N 1
ATOM 2906 C CA . HIS A 1 379 ? -25.556 3.474 9.075 1.00 76.12 379 HIS A CA 1
ATOM 2907 C C . HIS A 1 379 ? -25.074 3.163 10.498 1.00 76.12 379 HIS A C 1
ATOM 2909 O O . HIS A 1 379 ? -25.703 2.378 11.222 1.00 76.12 379 HIS A O 1
ATOM 2915 N N . ALA A 1 380 ? -23.962 3.765 10.913 1.00 78.31 380 ALA A N 1
ATOM 2916 C CA . ALA A 1 380 ? -23.407 3.624 12.257 1.00 78.31 380 ALA A CA 1
ATOM 2917 C C . ALA A 1 380 ? -23.439 4.959 12.986 1.00 78.31 380 ALA A C 1
ATOM 2919 O O . ALA A 1 380 ? -23.106 5.973 12.396 1.00 78.31 380 ALA A O 1
ATOM 2920 N N . ASN A 1 381 ? -23.776 4.949 14.272 1.00 80.94 381 ASN A N 1
ATOM 2921 C CA . ASN A 1 381 ? -23.677 6.124 15.135 1.00 80.94 381 ASN A CA 1
ATOM 2922 C C . ASN A 1 381 ? -22.914 5.731 16.388 1.00 80.94 381 ASN A C 1
ATOM 2924 O O . ASN A 1 381 ? -23.392 4.910 17.182 1.00 80.94 381 ASN A O 1
ATOM 2928 N N . ILE A 1 382 ? -21.730 6.309 16.540 1.00 83.50 382 ILE A N 1
ATOM 2929 C CA . ILE A 1 382 ? -20.790 5.971 17.594 1.00 83.50 382 ILE A CA 1
ATOM 2930 C C . ILE A 1 382 ? -20.389 7.257 18.293 1.00 83.50 382 ILE A C 1
ATOM 2932 O O . ILE A 1 382 ? -19.842 8.163 17.680 1.00 83.50 382 ILE A O 1
ATOM 2936 N N . SER A 1 383 ? -20.621 7.332 19.591 1.00 84.25 383 SER A N 1
ATOM 2937 C CA . SER A 1 383 ? -20.217 8.473 20.406 1.00 84.25 383 SER A CA 1
ATOM 2938 C C . SER A 1 383 ? -19.130 8.029 21.360 1.00 84.25 383 SER A C 1
ATOM 2940 O O . SER A 1 383 ? -19.162 6.898 21.845 1.00 84.25 383 SER A O 1
ATOM 2942 N N . TYR A 1 384 ? -18.187 8.906 21.682 1.00 84.25 384 TYR A N 1
ATOM 2943 C CA . TYR A 1 384 ? -17.201 8.589 22.704 1.00 84.25 384 TYR A CA 1
ATOM 2944 C C . TYR A 1 384 ? -17.141 9.620 23.816 1.00 84.25 384 TYR A C 1
ATOM 2946 O O . TYR A 1 384 ? -17.337 10.824 23.617 1.00 84.25 384 TYR A O 1
ATOM 2954 N N . ALA A 1 385 ? -16.851 9.089 24.999 1.00 83.12 385 ALA A N 1
ATOM 2955 C CA . ALA A 1 385 ? -16.581 9.829 26.207 1.00 83.12 385 ALA A CA 1
ATOM 2956 C C . ALA A 1 385 ? -15.170 9.503 26.736 1.00 83.12 385 ALA A C 1
ATOM 2958 O O . ALA A 1 385 ? -14.717 8.364 26.639 1.00 83.12 385 ALA A O 1
ATOM 2959 N N . ILE A 1 386 ? -14.467 10.478 27.306 1.00 81.06 386 ILE A N 1
ATOM 2960 C CA . ILE A 1 386 ? -13.150 10.334 27.932 1.00 81.06 386 ILE A CA 1
ATOM 2961 C C . ILE A 1 386 ? -13.321 10.453 29.448 1.00 81.06 386 ILE A C 1
ATOM 2963 O O . ILE A 1 386 ? -13.937 11.395 29.943 1.00 81.06 386 ILE A O 1
ATOM 2967 N N . GLY A 1 387 ? -12.715 9.531 30.192 1.00 77.19 387 GLY A N 1
ATOM 2968 C CA . GLY A 1 387 ? -12.756 9.470 31.649 1.00 77.19 387 GLY A CA 1
ATOM 2969 C C . GLY A 1 387 ? -13.774 8.453 32.166 1.00 77.19 387 GLY A C 1
ATOM 2970 O O . GLY A 1 387 ? -13.961 7.390 31.583 1.00 77.19 387 GLY A O 1
ATOM 2971 N N . GLY A 1 388 ? -14.397 8.757 33.307 1.00 68.69 388 GLY A N 1
ATOM 2972 C CA . GLY A 1 388 ? -15.411 7.896 33.934 1.00 68.69 388 GLY A CA 1
ATOM 2973 C C . GLY A 1 388 ? -16.836 8.112 33.417 1.00 68.69 388 GLY A C 1
ATOM 2974 O O . GLY A 1 388 ? -17.753 7.433 33.876 1.00 68.69 388 GLY A O 1
ATOM 2975 N N . ASP A 1 389 ? -17.030 9.058 32.499 1.00 75.50 389 ASP A N 1
ATOM 2976 C CA . ASP A 1 389 ? -18.347 9.411 31.980 1.00 75.50 389 ASP A CA 1
ATOM 2977 C C . ASP A 1 389 ? -18.802 8.446 30.879 1.00 75.50 389 ASP A C 1
ATOM 2979 O O . ASP A 1 389 ? -17.998 7.933 30.098 1.00 75.50 389 ASP A O 1
ATOM 2983 N N . LEU A 1 390 ? -20.116 8.224 30.800 1.00 77.62 390 LEU A N 1
ATOM 2984 C CA . LEU A 1 390 ? -20.730 7.427 29.742 1.00 77.62 390 LEU A CA 1
ATOM 2985 C C . LEU A 1 390 ? -21.201 8.331 28.594 1.00 77.62 390 LEU A C 1
ATOM 2987 O O . LEU A 1 390 ? -21.816 9.373 28.864 1.00 77.62 390 LEU A O 1
ATOM 2991 N N . PRO A 1 391 ? -21.000 7.920 27.330 1.00 71.31 391 PRO A N 1
ATOM 2992 C CA . PRO A 1 391 ? -21.565 8.625 26.186 1.00 71.31 391 PRO A CA 1
ATOM 2993 C C . PRO A 1 391 ? -23.103 8.676 26.272 1.00 71.31 391 PRO A C 1
ATOM 2995 O O . PRO A 1 391 ? -23.734 7.852 26.937 1.00 71.31 391 PRO A O 1
ATOM 2998 N N . TRP A 1 392 ? -23.701 9.693 25.645 1.00 68.00 392 TRP A N 1
ATOM 2999 C CA . TRP A 1 392 ? -25.151 9.985 25.614 1.00 68.00 392 TRP A CA 1
ATOM 3000 C C . TRP A 1 392 ? -25.856 10.276 26.944 1.00 68.00 392 TRP A C 1
ATOM 3002 O O . TRP A 1 392 ? -27.070 10.475 26.963 1.00 68.00 392 TRP A O 1
ATOM 3012 N N . THR A 1 393 ? -25.136 10.372 28.061 1.00 64.31 393 THR A N 1
ATOM 3013 C CA . THR A 1 393 ? -25.725 10.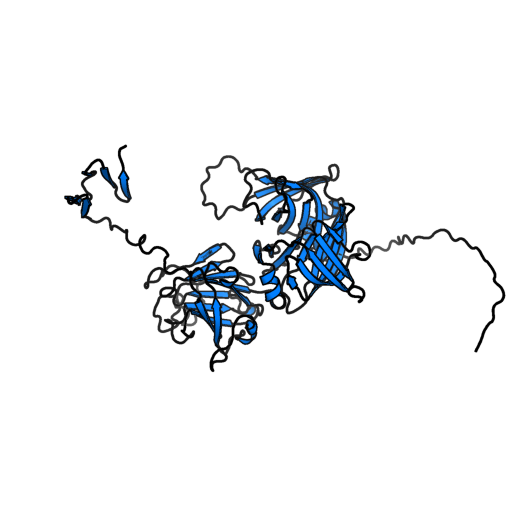872 29.321 1.00 64.31 393 THR A CA 1
ATOM 3014 C C . THR A 1 393 ? -25.964 12.392 29.301 1.00 64.31 393 THR A C 1
ATOM 3016 O O . THR A 1 393 ? -26.595 12.940 30.205 1.00 64.31 393 THR A O 1
ATOM 3019 N N . GLY A 1 394 ? -25.496 13.064 28.243 1.00 60.94 394 GLY A N 1
ATOM 3020 C CA . GLY A 1 394 ? -25.735 14.461 27.894 1.00 60.94 394 GLY A CA 1
ATOM 3021 C C . GLY A 1 394 ? -24.646 14.995 26.952 1.00 60.94 394 GLY A C 1
ATOM 3022 O O . GLY A 1 394 ? -23.590 14.382 26.789 1.00 60.94 394 GLY A O 1
ATOM 3023 N N . CYS A 1 395 ? -24.851 16.172 26.354 1.00 57.16 395 CYS A N 1
ATOM 3024 C CA . CYS A 1 395 ? -23.828 16.793 25.496 1.00 57.16 395 CYS A CA 1
ATOM 3025 C C . CYS A 1 395 ? -22.591 17.257 26.286 1.00 57.16 395 CYS A C 1
ATOM 3027 O O . CYS A 1 395 ? -21.548 17.512 25.704 1.00 57.16 395 CYS A O 1
ATOM 3029 N N . ALA A 1 396 ? -22.678 17.353 27.618 1.00 58.97 396 ALA A N 1
ATOM 3030 C CA . ALA A 1 396 ? -21.528 17.655 28.470 1.00 58.97 396 ALA A CA 1
ATOM 3031 C C . ALA A 1 396 ? -20.565 16.464 28.635 1.00 58.97 396 ALA A C 1
ATOM 3033 O O . ALA A 1 396 ? -19.398 16.676 28.949 1.00 58.97 396 ALA A O 1
ATOM 3034 N N . THR A 1 397 ? -21.023 15.228 28.429 1.00 68.19 397 THR A N 1
ATOM 3035 C CA . THR A 1 397 ? -20.213 14.017 28.646 1.00 68.19 397 THR A CA 1
ATOM 3036 C C . THR A 1 397 ? -19.728 13.386 27.349 1.00 68.19 397 THR A C 1
ATOM 3038 O O . THR A 1 397 ? -18.695 12.727 27.350 1.00 68.19 397 THR A O 1
ATOM 3041 N N . THR A 1 398 ? -20.426 13.620 26.236 1.00 72.25 398 THR A N 1
ATOM 3042 C CA . THR A 1 398 ? -19.996 13.168 24.906 1.00 72.25 398 THR A CA 1
ATOM 3043 C C . THR A 1 398 ? -18.972 14.145 24.347 1.00 72.25 398 THR A C 1
ATOM 3045 O O . THR A 1 398 ? -19.282 15.320 24.158 1.00 72.25 398 THR A O 1
ATOM 3048 N N . GLN A 1 399 ? -17.745 13.689 24.096 1.00 73.56 399 GLN A N 1
ATOM 3049 C CA . GLN A 1 399 ? -16.699 14.556 23.557 1.00 73.56 399 GLN A CA 1
ATOM 3050 C C . GLN A 1 399 ? -16.735 14.631 22.034 1.00 73.56 399 GLN A C 1
ATOM 3052 O O . GLN A 1 399 ? -16.569 15.725 21.492 1.00 73.56 399 GLN A O 1
ATOM 3057 N N . ALA A 1 400 ? -16.996 13.516 21.355 1.00 72.94 400 ALA A N 1
ATOM 3058 C CA . ALA A 1 400 ? -17.221 13.513 19.917 1.00 72.94 400 ALA A CA 1
ATOM 3059 C C . ALA A 1 400 ? -18.104 12.350 19.461 1.00 72.94 400 ALA A C 1
ATOM 3061 O O . ALA A 1 400 ? -18.354 11.397 20.204 1.00 72.94 400 ALA A O 1
ATOM 3062 N N . GLU A 1 401 ? -18.576 12.478 18.227 1.00 73.25 401 GLU A N 1
ATOM 3063 C CA . GLU A 1 401 ? -19.449 11.537 17.540 1.00 73.25 401 GLU A CA 1
ATOM 3064 C C . GLU A 1 401 ? -18.881 11.202 16.163 1.00 73.25 401 GLU A C 1
ATOM 3066 O O . GLU A 1 401 ? -18.275 12.046 15.499 1.00 73.25 401 GLU A O 1
ATOM 3071 N N . PHE A 1 402 ? -19.091 9.955 15.766 1.00 75.56 402 PHE A N 1
ATOM 3072 C CA . PHE A 1 402 ? -18.763 9.386 14.475 1.00 75.56 402 PHE A CA 1
ATOM 3073 C C . PHE A 1 402 ? -20.045 8.812 13.890 1.00 75.56 402 PHE A C 1
ATOM 3075 O O . PHE A 1 402 ? -20.630 7.889 14.468 1.00 75.56 402 PHE A O 1
ATOM 3082 N N . THR A 1 403 ? -20.456 9.329 12.743 1.00 71.88 403 THR A N 1
ATOM 3083 C CA . THR A 1 403 ? -21.539 8.743 11.963 1.00 71.88 403 THR A CA 1
ATOM 3084 C C . THR A 1 403 ? -20.945 8.132 10.716 1.00 71.88 403 THR A C 1
ATOM 3086 O O . THR A 1 403 ? -20.128 8.756 10.059 1.00 71.88 403 THR A O 1
ATOM 3089 N N . ILE A 1 404 ? -21.330 6.909 10.391 1.00 68.25 404 ILE A N 1
ATOM 3090 C CA . ILE A 1 404 ? -20.975 6.258 9.130 1.00 68.25 404 ILE A CA 1
ATOM 3091 C C . ILE A 1 404 ? -22.270 6.149 8.352 1.00 68.25 404 ILE A C 1
ATOM 3093 O O . ILE A 1 404 ? -23.254 5.692 8.933 1.00 68.25 404 ILE A O 1
ATOM 3097 N N . TYR A 1 405 ? -22.294 6.581 7.095 1.00 65.31 405 TYR A N 1
ATOM 3098 C CA . TYR A 1 405 ? -23.461 6.398 6.231 1.00 65.31 405 TYR A CA 1
ATOM 3099 C C . TYR A 1 405 ? -23.226 5.262 5.254 1.00 65.31 405 TYR A C 1
ATOM 3101 O O . TYR A 1 405 ? -22.093 4.926 4.908 1.00 65.31 405 TYR A O 1
ATOM 3109 N N . ALA A 1 406 ? -24.334 4.688 4.803 1.00 60.38 406 ALA A N 1
ATOM 3110 C CA . ALA A 1 406 ? -24.308 3.726 3.731 1.00 60.38 406 ALA A CA 1
ATOM 3111 C C . ALA A 1 406 ? -23.914 4.420 2.419 1.00 60.38 406 ALA A C 1
ATOM 3113 O O . ALA A 1 406 ? -24.459 5.473 2.097 1.00 60.38 406 ALA A O 1
ATOM 3114 N N . GLU A 1 407 ? -23.024 3.815 1.628 1.00 56.75 407 GLU A N 1
ATOM 3115 C CA . GLU A 1 407 ? -22.692 4.296 0.275 1.00 56.75 407 GLU A CA 1
ATOM 3116 C C . GLU A 1 407 ? -23.956 4.490 -0.586 1.00 56.75 407 GLU A C 1
ATOM 3118 O O . GLU A 1 407 ? -24.039 5.420 -1.390 1.00 56.75 407 GLU A O 1
ATOM 3123 N N . SER A 1 408 ? -24.985 3.658 -0.375 1.00 56.03 408 SER A N 1
ATOM 3124 C CA . SER A 1 408 ? -26.274 3.763 -1.067 1.00 56.03 408 SER A CA 1
ATOM 3125 C C . SER A 1 408 ? -27.083 5.022 -0.727 1.00 56.03 408 SER A C 1
ATOM 3127 O O . SER A 1 408 ? -27.957 5.402 -1.510 1.00 56.03 408 SER A O 1
ATOM 3129 N N . ASP A 1 409 ? -26.781 5.710 0.381 1.00 55.81 409 ASP A N 1
ATOM 3130 C CA . ASP A 1 409 ? -27.472 6.938 0.789 1.00 55.81 409 ASP A CA 1
ATOM 3131 C C . ASP A 1 409 ? -27.045 8.164 -0.041 1.00 55.81 409 ASP A C 1
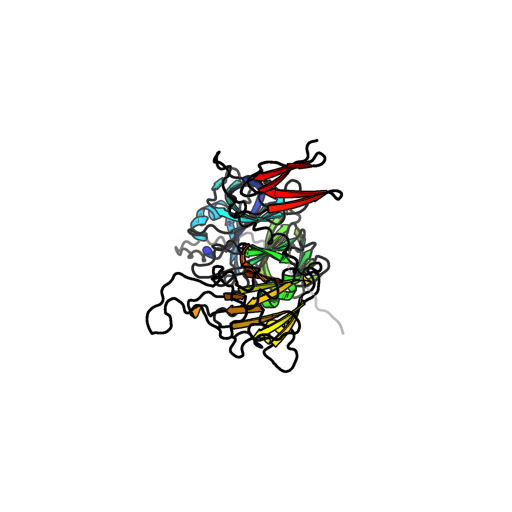ATOM 3133 O O . ASP A 1 409 ? -27.654 9.232 0.083 1.00 55.81 409 ASP A O 1
ATOM 3137 N N . GLY A 1 410 ? -26.013 8.035 -0.889 1.00 48.38 410 GLY A N 1
ATOM 3138 C CA . GLY A 1 410 ? -25.475 9.135 -1.699 1.00 48.38 410 GLY A CA 1
ATOM 3139 C C . GLY A 1 410 ? -24.876 10.270 -0.860 1.00 48.38 410 GLY A C 1
ATOM 3140 O O . GLY A 1 410 ? -24.838 11.415 -1.311 1.00 48.38 410 GLY A O 1
ATOM 3141 N N . ARG A 1 411 ? -24.480 9.953 0.377 1.00 51.62 411 ARG A N 1
ATOM 3142 C CA . ARG A 1 411 ? -23.831 10.840 1.349 1.00 51.62 411 ARG A CA 1
ATOM 3143 C C . ARG A 1 411 ? -22.380 10.414 1.546 1.00 51.62 411 ARG A C 1
ATOM 3145 O O . ARG A 1 411 ? -22.014 9.294 1.195 1.00 51.62 411 ARG A O 1
ATOM 3152 N N . ASP A 1 412 ? -21.588 11.290 2.154 1.00 49.38 412 ASP A N 1
ATOM 3153 C CA . ASP A 1 412 ? -20.229 10.967 2.588 1.00 49.38 412 ASP A CA 1
ATOM 3154 C C . ASP A 1 412 ? -20.215 9.750 3.516 1.00 49.38 412 ASP A C 1
ATOM 3156 O O . ASP A 1 412 ? -21.157 9.508 4.269 1.00 49.38 412 ASP A O 1
ATOM 3160 N N . THR A 1 413 ? -19.141 8.965 3.480 1.00 52.09 413 THR A N 1
ATOM 3161 C CA . THR A 1 413 ? -19.107 7.675 4.182 1.00 52.09 413 THR A CA 1
ATOM 3162 C C . THR A 1 413 ? -18.881 7.836 5.685 1.00 52.09 413 THR A C 1
ATOM 3164 O O . THR A 1 413 ? -19.293 6.963 6.445 1.00 52.09 413 THR A O 1
ATOM 3167 N N . ILE A 1 414 ? -18.260 8.933 6.146 1.00 55.69 414 ILE A N 1
ATOM 3168 C CA . ILE A 1 414 ? -18.079 9.224 7.578 1.00 55.69 414 ILE A CA 1
ATOM 3169 C C . ILE A 1 414 ? -18.282 10.715 7.883 1.00 55.69 414 ILE A C 1
ATOM 3171 O O . ILE A 1 414 ? -17.581 11.552 7.325 1.00 55.69 414 ILE A O 1
ATOM 3175 N N . ASP A 1 415 ? -19.121 11.023 8.874 1.00 63.44 415 ASP A N 1
ATOM 3176 C CA . ASP A 1 415 ? -19.130 12.299 9.594 1.00 63.44 415 ASP A CA 1
ATOM 3177 C C . ASP A 1 415 ? -18.388 12.160 10.928 1.00 63.44 415 ASP A C 1
ATOM 3179 O O . ASP A 1 415 ? -18.653 11.247 11.712 1.00 63.44 415 ASP A O 1
ATOM 3183 N N . ILE A 1 416 ? -17.515 13.119 11.246 1.00 62.75 416 ILE A N 1
ATOM 3184 C CA . ILE A 1 416 ? -16.922 13.253 12.584 1.00 62.75 416 ILE A CA 1
ATOM 3185 C C . ILE A 1 416 ? -17.270 14.621 13.152 1.00 62.75 416 ILE A C 1
ATOM 3187 O O . ILE A 1 416 ? -17.096 15.637 12.487 1.00 62.75 416 ILE A O 1
ATOM 3191 N N . SER A 1 417 ? -17.737 14.643 14.397 1.00 66.19 417 SER A N 1
ATOM 3192 C CA . SER A 1 417 ? -18.259 15.839 15.053 1.00 66.19 417 SER A CA 1
ATOM 3193 C C . SER A 1 417 ? -17.713 15.993 16.467 1.00 66.19 417 SER A C 1
ATOM 3195 O O . SER A 1 417 ? -17.835 15.076 17.276 1.00 66.19 417 SER A O 1
ATOM 3197 N N . LEU A 1 418 ? -17.160 17.161 16.814 1.00 64.81 418 LEU A N 1
ATOM 3198 C CA . LEU A 1 418 ? -16.774 17.480 18.197 1.00 64.81 418 LEU A CA 1
ATOM 3199 C C . LEU A 1 418 ? -17.987 18.007 18.978 1.00 64.81 418 LEU A C 1
ATOM 3201 O O . LEU A 1 418 ? -18.437 19.119 18.715 1.00 64.81 418 LEU A O 1
ATOM 3205 N N . VAL A 1 419 ? -18.487 17.244 19.956 1.00 63.12 419 VAL A N 1
ATOM 3206 C CA . VAL A 1 419 ? -19.667 17.597 20.779 1.00 63.12 419 VAL A CA 1
ATOM 3207 C C . VAL A 1 419 ? -19.279 18.389 22.030 1.00 63.12 419 VAL A C 1
ATOM 3209 O O . VAL A 1 419 ? -19.938 1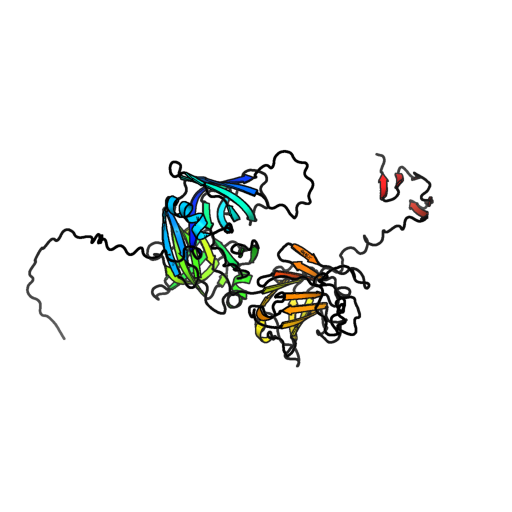9.366 22.385 1.00 63.12 419 VAL A O 1
ATOM 3212 N N . ASN A 1 420 ? -18.167 18.023 22.674 1.00 63.31 420 ASN A N 1
ATOM 3213 C CA . ASN A 1 420 ? -17.607 18.754 23.811 1.00 63.31 420 ASN A CA 1
ATOM 3214 C C . ASN A 1 420 ? -16.072 18.789 23.761 1.00 63.31 420 ASN A C 1
ATOM 3216 O O . ASN A 1 420 ? -15.375 18.258 24.627 1.00 63.31 420 ASN A O 1
ATOM 3220 N N . GLY A 1 421 ? -15.537 19.470 22.747 1.00 52.44 421 GLY A N 1
ATOM 3221 C CA . GLY A 1 421 ? -14.097 19.734 22.623 1.00 52.44 421 GLY A CA 1
ATOM 3222 C C . GLY A 1 421 ? -13.577 20.877 23.509 1.00 52.44 421 GLY A C 1
ATOM 3223 O O . GLY A 1 421 ? -12.429 21.283 23.351 1.00 52.44 421 GLY A O 1
ATOM 3224 N N . PHE A 1 422 ? -14.411 21.442 24.398 1.00 53.72 422 PHE A N 1
ATOM 3225 C CA . PHE A 1 422 ? -14.013 22.520 25.315 1.00 53.72 422 PHE A CA 1
ATOM 3226 C C . PHE A 1 422 ? -13.517 21.986 26.663 1.00 53.72 422 PHE A C 1
ATOM 3228 O O . PHE A 1 422 ? -12.516 22.474 27.183 1.00 53.72 422 PHE A O 1
ATOM 3235 N N . SER A 1 423 ? -14.197 20.991 27.248 1.00 57.53 423 SER A N 1
ATOM 3236 C CA . SER A 1 423 ? -13.753 20.410 28.526 1.00 57.53 423 SER A CA 1
ATOM 3237 C C . SER A 1 423 ? -12.505 19.539 28.384 1.00 57.53 423 SER A C 1
ATOM 3239 O O . SER A 1 423 ? -11.804 19.319 29.368 1.00 57.53 423 SER A O 1
ATOM 3241 N N . GLN A 1 424 ? -12.237 19.045 27.175 1.00 64.31 424 GLN A N 1
ATOM 3242 C CA . GLN A 1 424 ? -11.025 18.321 26.803 1.00 64.31 424 GLN A CA 1
ATOM 3243 C C . GLN A 1 424 ? -10.571 18.833 25.431 1.00 64.31 424 GLN A C 1
ATOM 3245 O O . GLN A 1 424 ? -11.387 18.817 24.509 1.00 64.31 424 GLN A O 1
ATOM 3250 N N . PRO A 1 425 ? -9.321 19.301 25.266 1.00 67.56 425 PRO A N 1
ATOM 3251 C CA . PRO A 1 425 ? -8.856 19.803 23.981 1.00 67.56 425 PRO A CA 1
ATOM 3252 C C . PRO A 1 425 ? -8.704 18.623 23.014 1.00 67.56 425 PRO A C 1
ATOM 3254 O O . PRO A 1 425 ? -7.819 17.788 23.179 1.00 67.56 425 PRO A O 1
ATOM 3257 N N . ILE A 1 426 ? -9.593 18.539 22.027 1.00 68.94 426 ILE A N 1
ATOM 3258 C CA . ILE A 1 426 ? -9.624 17.449 21.046 1.00 68.94 426 ILE A CA 1
ATOM 3259 C C . ILE A 1 426 ? -9.523 18.032 19.645 1.00 68.94 426 ILE A C 1
ATOM 3261 O O . ILE A 1 426 ? -10.229 18.992 19.341 1.00 68.94 426 ILE A O 1
ATOM 3265 N N . SER A 1 427 ? -8.673 17.451 18.803 1.00 70.44 427 SER A N 1
ATOM 3266 C CA . SER A 1 427 ? -8.561 17.798 17.384 1.00 70.44 427 SER A CA 1
ATOM 3267 C C . SER A 1 427 ? -8.837 16.589 16.486 1.00 70.44 427 SER A C 1
ATOM 3269 O O . SER A 1 427 ? -8.671 15.448 16.910 1.00 70.44 427 SER A O 1
ATOM 3271 N N . ILE A 1 428 ? -9.271 16.832 15.251 1.00 67.75 428 ILE A N 1
ATOM 3272 C CA . ILE A 1 428 ? -9.421 15.825 14.193 1.00 67.75 428 ILE A CA 1
ATOM 3273 C C . ILE A 1 428 ? -8.425 16.179 13.097 1.00 67.75 428 ILE A C 1
ATOM 3275 O O . ILE A 1 428 ? -8.381 17.320 12.655 1.00 67.75 428 ILE A O 1
ATOM 3279 N N . VAL A 1 429 ? -7.636 15.215 12.648 1.00 65.50 429 VAL A N 1
ATOM 3280 C CA . VAL A 1 429 ? -6.687 15.359 11.545 1.00 65.50 429 VAL A CA 1
ATOM 3281 C C . VAL A 1 429 ? -7.104 14.400 10.440 1.00 65.50 429 VAL A C 1
ATOM 3283 O O . VAL A 1 429 ? -7.174 13.196 10.680 1.00 65.50 429 VAL A O 1
ATOM 3286 N N . SER A 1 430 ? -7.404 14.905 9.247 1.00 59.03 430 SER A N 1
ATOM 3287 C CA . SER A 1 430 ? -7.685 14.052 8.091 1.00 59.03 430 SER A CA 1
ATOM 3288 C C . SER A 1 430 ? -6.400 13.411 7.554 1.00 59.03 430 SER A C 1
ATOM 3290 O O . SER A 1 430 ? -5.292 13.882 7.818 1.00 59.03 430 SER A O 1
ATOM 3292 N N . SER A 1 431 ? -6.546 12.357 6.754 1.00 55.34 431 SER A N 1
ATOM 3293 C CA . SER A 1 431 ? -5.448 11.711 6.011 1.00 55.34 431 SER A CA 1
ATOM 3294 C C . SER A 1 431 ? -4.621 12.666 5.135 1.00 55.34 431 SER A C 1
ATOM 3296 O O . SER A 1 431 ? -3.454 12.395 4.875 1.00 55.34 431 SER A O 1
ATOM 3298 N N . GLU A 1 432 ? -5.182 13.804 4.720 1.00 51.59 432 GLU A N 1
ATOM 3299 C CA . GLU A 1 432 ? -4.483 14.846 3.948 1.00 51.59 432 GLU A CA 1
ATOM 3300 C C . GLU A 1 432 ? -3.714 15.842 4.827 1.00 51.59 432 GLU A C 1
ATOM 3302 O O . GLU A 1 432 ? -3.047 16.740 4.322 1.00 51.59 432 GLU A O 1
ATOM 3307 N N . GLY A 1 433 ? -3.796 15.700 6.152 1.00 52.25 433 GLY A N 1
ATOM 3308 C CA . GLY A 1 433 ? -3.131 16.573 7.116 1.00 52.25 433 GLY A CA 1
ATOM 3309 C C . GLY A 1 433 ? -3.953 17.788 7.556 1.00 52.25 433 GLY A C 1
ATOM 3310 O O . GLY A 1 433 ? -3.495 18.542 8.421 1.00 52.25 433 GLY A O 1
ATOM 3311 N N . THR A 1 434 ? -5.173 17.974 7.041 1.00 57.22 434 THR A N 1
ATOM 3312 C CA . THR A 1 434 ? -6.078 19.042 7.494 1.00 57.22 434 THR A CA 1
ATOM 3313 C C . THR A 1 434 ? -6.477 18.807 8.946 1.00 57.22 434 THR A C 1
ATOM 3315 O O . THR A 1 434 ? -6.919 17.718 9.299 1.00 57.22 434 THR A O 1
ATOM 3318 N N . THR A 1 435 ? -6.320 19.822 9.800 1.00 63.00 435 THR A N 1
ATOM 3319 C CA . THR A 1 435 ? -6.604 19.734 11.241 1.00 63.00 435 THR A CA 1
ATOM 3320 C C . THR A 1 435 ? -7.791 20.617 11.633 1.00 63.00 435 THR A C 1
ATOM 3322 O O . THR A 1 435 ? -7.791 21.814 11.349 1.00 63.00 435 THR A O 1
ATOM 3325 N N . TYR A 1 436 ? -8.753 20.043 12.354 1.00 65.00 436 TYR A N 1
ATOM 3326 C CA . TYR A 1 436 ? -9.941 20.694 12.907 1.00 65.00 436 TYR A CA 1
ATOM 3327 C C . TYR A 1 436 ? -9.869 20.673 14.443 1.00 65.00 436 TYR A C 1
ATOM 3329 O O . TYR A 1 436 ? -9.726 19.611 15.046 1.00 65.00 436 TYR A O 1
ATOM 3337 N N . GLY A 1 437 ? -9.954 21.836 15.098 1.00 66.12 437 GLY A N 1
ATOM 3338 C CA . GLY A 1 437 ? -9.739 21.975 16.550 1.00 66.12 437 GLY A CA 1
ATOM 3339 C C . GLY A 1 437 ? -8.252 22.084 16.962 1.00 66.12 437 GLY A C 1
ATOM 3340 O O . GLY A 1 437 ? -7.390 22.257 16.101 1.00 66.12 437 GLY A O 1
ATOM 3341 N N . PRO A 1 438 ? -7.918 22.022 18.269 1.00 61.34 438 PRO A N 1
ATOM 3342 C CA . PRO A 1 438 ? -8.834 21.918 19.402 1.00 61.34 438 PRO A CA 1
ATOM 3343 C C . PRO A 1 438 ? -9.612 23.209 19.668 1.00 61.34 438 PRO A C 1
ATOM 3345 O O . PRO A 1 438 ? -9.164 24.315 19.363 1.00 61.34 438 PRO A O 1
ATOM 3348 N N . ILE A 1 439 ? -10.796 23.076 20.264 1.00 59.16 439 ILE A N 1
ATOM 3349 C CA . ILE A 1 439 ? -11.646 24.221 20.600 1.00 59.16 439 ILE A CA 1
ATOM 3350 C C . ILE A 1 439 ? -11.069 24.924 21.833 1.00 59.16 439 ILE A C 1
ATOM 3352 O O . ILE A 1 439 ? -10.980 24.347 22.912 1.00 59.16 439 ILE A O 1
ATOM 3356 N N . THR A 1 440 ? -10.704 26.199 21.703 1.00 57.41 440 THR A N 1
ATOM 3357 C CA . THR A 1 440 ? -10.079 26.965 22.799 1.00 57.41 440 THR A CA 1
ATOM 3358 C C . THR A 1 440 ? -11.048 27.869 23.564 1.00 57.41 440 THR A C 1
ATOM 3360 O O . THR A 1 440 ? -10.645 28.526 24.525 1.00 57.41 440 THR A O 1
ATOM 3363 N N . SER A 1 441 ? -12.329 27.928 23.176 1.00 54.66 441 SER A N 1
ATOM 3364 C CA . SER A 1 441 ? -13.330 28.752 23.866 1.00 54.66 441 SER A CA 1
ATOM 3365 C C . SER A 1 441 ? -14.716 28.108 23.916 1.00 54.66 441 SER A C 1
ATOM 3367 O O . SER A 1 441 ? -15.127 27.412 22.991 1.00 54.66 441 SER A O 1
ATOM 3369 N N . ASN A 1 442 ? -15.464 28.399 24.984 1.00 48.38 442 ASN A N 1
ATOM 3370 C CA . ASN A 1 442 ? -16.844 27.948 25.188 1.00 48.38 442 ASN A CA 1
ATOM 3371 C C . ASN A 1 442 ? -17.862 28.627 24.256 1.00 48.38 442 ASN A C 1
ATOM 3373 O O . ASN A 1 442 ? -19.034 28.267 24.284 1.00 48.38 442 ASN A O 1
ATOM 3377 N N . GLN A 1 443 ? -17.434 29.609 23.457 1.00 50.31 443 GLN A N 1
ATOM 3378 C CA . GLN A 1 443 ? -18.256 30.170 22.386 1.00 50.31 443 GLN A CA 1
ATOM 3379 C C . GLN A 1 443 ? -18.161 29.354 21.094 1.00 50.31 443 GLN A C 1
ATOM 3381 O O . GLN A 1 443 ? -18.952 29.598 20.188 1.00 50.31 443 GLN A O 1
ATOM 3386 N N . GLY A 1 444 ? -17.239 28.381 21.026 1.00 47.41 444 GLY A N 1
ATOM 3387 C CA . GLY A 1 444 ? -16.923 27.654 19.801 1.00 47.41 444 GLY A CA 1
ATOM 3388 C C . GLY A 1 444 ? -16.389 28.599 18.723 1.00 47.41 444 GLY A C 1
ATOM 3389 O O . GLY A 1 444 ? -16.635 29.805 18.727 1.00 47.41 444 GLY A O 1
ATOM 3390 N N . TYR A 1 445 ? -15.629 28.083 17.771 1.00 45.78 445 TYR A N 1
ATOM 3391 C CA . TYR A 1 445 ? -15.519 28.807 16.514 1.00 45.78 445 TYR A CA 1
ATOM 3392 C C . TYR A 1 445 ? -16.804 28.502 15.742 1.00 45.78 445 TYR A C 1
ATOM 3394 O O . TYR A 1 445 ? -16.907 27.450 15.127 1.00 45.78 445 TYR A O 1
ATOM 3402 N N . LEU A 1 446 ? -17.797 29.398 15.803 1.00 45.09 446 LEU A N 1
ATOM 3403 C CA . LEU A 1 446 ? -19.055 29.285 15.034 1.00 45.09 446 LEU A CA 1
ATOM 3404 C C . LEU A 1 446 ? -18.824 29.177 13.509 1.00 45.09 446 LEU A C 1
ATOM 3406 O O . LEU A 1 446 ? -19.734 28.801 12.766 1.00 45.09 446 LEU A O 1
ATOM 3410 N N . ASP A 1 447 ? -17.597 29.491 13.084 1.00 46.56 447 ASP A N 1
ATOM 3411 C CA . ASP A 1 447 ? -17.105 29.494 11.711 1.00 46.56 447 ASP A CA 1
ATOM 3412 C C . ASP A 1 447 ? -16.137 28.326 11.408 1.00 46.56 447 ASP A C 1
ATOM 3414 O O . ASP A 1 447 ? -15.508 28.323 10.355 1.00 46.56 447 ASP A O 1
ATOM 3418 N N . THR A 1 448 ? -15.955 27.357 12.317 1.00 42.41 448 THR A N 1
ATOM 3419 C CA . THR A 1 448 ? -15.125 26.162 12.064 1.00 42.41 448 THR A CA 1
ATOM 3420 C C . THR A 1 448 ? -16.011 24.951 11.807 1.00 42.41 448 THR A C 1
ATOM 3422 O O . THR A 1 448 ? -16.861 24.605 12.624 1.00 42.41 448 THR A O 1
ATOM 3425 N N . GLU A 1 449 ? -15.806 24.317 10.655 1.00 46.69 449 GLU A N 1
ATOM 3426 C CA . GLU A 1 449 ? -16.490 23.090 10.241 1.00 46.69 449 GLU A CA 1
ATOM 3427 C C . GLU A 1 449 ? -16.282 21.963 11.276 1.00 46.69 449 GLU A C 1
ATOM 3429 O O . GLU A 1 449 ? -15.229 21.888 11.913 1.00 46.69 449 GLU A O 1
ATOM 3434 N N . ALA A 1 450 ? -17.296 21.105 11.462 1.00 48.53 450 ALA A N 1
ATOM 3435 C CA . ALA A 1 450 ? -17.302 19.928 12.346 1.00 48.53 450 ALA A CA 1
ATOM 3436 C C . ALA A 1 450 ? -17.196 20.168 13.869 1.00 48.53 450 ALA A C 1
ATOM 3438 O O . ALA A 1 450 ? -16.904 19.248 14.643 1.00 48.53 450 ALA A O 1
ATOM 3439 N N . VAL A 1 451 ? -17.476 21.391 14.336 1.00 48.38 451 VAL A N 1
ATOM 3440 C CA . VAL A 1 451 ? -17.385 21.767 15.755 1.00 48.38 451 VAL A CA 1
ATOM 3441 C C . VAL A 1 451 ? -18.733 22.229 16.325 1.00 48.38 451 VAL A C 1
ATOM 3443 O O . VAL A 1 451 ? -19.255 23.267 15.920 1.00 48.38 451 VAL A O 1
ATOM 3446 N N . TYR A 1 452 ? -19.270 21.520 17.330 1.00 51.47 452 TYR A N 1
ATOM 3447 C CA . TYR A 1 452 ? -20.502 21.912 18.030 1.00 51.47 452 TYR A CA 1
ATOM 3448 C C . TYR A 1 452 ? -20.220 22.780 19.274 1.00 51.47 452 TYR A C 1
ATOM 3450 O O . TYR A 1 452 ? -19.228 22.569 19.982 1.00 51.47 452 TYR A O 1
ATOM 3458 N N . PRO A 1 453 ? -21.083 23.771 19.581 1.00 44.81 453 PRO A N 1
ATOM 3459 C CA . PRO A 1 453 ? -20.943 24.605 20.771 1.00 44.81 453 PRO A CA 1
ATOM 3460 C C . PRO A 1 453 ? -21.313 23.860 22.068 1.00 44.81 453 PRO A C 1
ATOM 3462 O O . PRO A 1 453 ? -22.221 23.032 22.117 1.00 44.81 453 PRO A O 1
ATOM 3465 N N . PHE A 1 454 ? -20.628 24.219 23.158 1.00 36.62 454 PHE A N 1
ATOM 3466 C CA . PHE A 1 454 ? -20.832 23.657 24.496 1.00 36.62 454 PHE A CA 1
ATOM 3467 C C . PHE A 1 454 ? -22.245 23.950 25.042 1.00 36.62 454 PHE A C 1
ATOM 3469 O O . PHE A 1 454 ? -22.663 25.107 25.093 1.00 36.62 454 PHE A O 1
ATOM 3476 N N . GLY A 1 455 ? -22.950 22.921 25.534 1.00 38.25 455 GLY A N 1
ATOM 3477 C CA . GLY A 1 455 ? -24.227 23.074 26.251 1.00 38.25 455 GLY A CA 1
ATOM 3478 C C . GLY A 1 455 ? -25.507 22.968 25.410 1.00 38.25 455 GLY A C 1
ATOM 3479 O O . GLY A 1 455 ? -26.572 23.345 25.899 1.00 38.25 455 GLY A O 1
ATOM 3480 N N . CYS A 1 456 ? -25.447 22.448 24.181 1.00 40.72 456 CYS A N 1
ATOM 3481 C CA . CYS A 1 456 ? -26.650 22.131 23.407 1.00 40.72 456 CYS A CA 1
ATOM 3482 C C . CYS A 1 456 ? -27.531 21.100 24.146 1.00 40.72 456 CYS A C 1
ATOM 3484 O O . CYS A 1 456 ? -27.071 20.032 24.528 1.00 40.72 456 CYS A O 1
ATOM 3486 N N . SER A 1 457 ? -28.804 21.430 24.382 1.00 34.91 457 SER A N 1
ATOM 3487 C CA . SER A 1 457 ? -29.801 20.557 25.037 1.00 34.91 457 SER A CA 1
ATOM 3488 C C . SER A 1 457 ? -30.680 19.786 24.046 1.00 34.91 457 SER A C 1
ATOM 3490 O O . SER A 1 457 ? -31.538 18.997 24.428 1.00 34.91 457 SER A O 1
ATOM 3492 N N . THR A 1 458 ? -30.484 20.043 22.760 1.00 35.62 458 THR A N 1
ATOM 3493 C CA . THR A 1 458 ? -31.120 19.376 21.626 1.00 35.62 458 THR A CA 1
ATOM 3494 C C . THR A 1 458 ? -30.003 19.195 20.606 1.00 35.62 458 THR A C 1
ATOM 3496 O O . THR A 1 458 ? -29.141 20.073 20.525 1.00 35.62 458 THR A O 1
ATOM 3499 N N . CYS A 1 459 ? -30.004 18.121 19.815 1.00 33.81 459 CYS A N 1
ATOM 3500 C CA . CYS A 1 459 ? -29.260 18.077 18.553 1.00 33.81 459 CYS A CA 1
ATOM 3501 C C . CYS A 1 459 ? -29.845 19.153 17.621 1.00 33.81 459 CYS A C 1
ATOM 3503 O O . CYS A 1 459 ? -30.557 18.864 16.665 1.00 33.81 459 CYS A O 1
ATOM 3505 N N . THR A 1 460 ? -29.659 20.428 17.955 1.00 30.77 460 THR A N 1
ATOM 3506 C CA . THR A 1 460 ? -29.943 21.533 17.066 1.00 30.77 460 THR A CA 1
ATOM 3507 C C . THR A 1 460 ? -28.847 21.453 16.036 1.00 30.77 460 THR A C 1
ATOM 3509 O O . THR A 1 460 ? -27.707 21.840 16.303 1.00 30.77 460 THR A O 1
ATOM 3512 N N . GLY A 1 461 ? -29.180 20.931 14.862 1.00 27.97 461 GLY A N 1
ATOM 3513 C CA . GLY A 1 461 ? -28.376 21.244 13.702 1.00 27.97 461 GLY A CA 1
ATOM 3514 C C . GLY A 1 461 ? -28.155 22.758 13.622 1.00 27.97 461 GLY A C 1
ATOM 3515 O O . GLY A 1 461 ? -28.901 23.566 14.195 1.00 27.97 461 GLY A O 1
ATOM 3516 N N . ARG A 1 462 ? -27.254 23.167 12.731 1.00 31.73 462 ARG A N 1
ATOM 3517 C CA . ARG A 1 462 ? -27.773 24.159 11.799 1.00 31.73 462 ARG A CA 1
ATOM 3518 C C . ARG A 1 462 ? -29.032 23.513 11.228 1.00 31.73 462 ARG A C 1
ATOM 3520 O O . ARG A 1 462 ? -28.955 22.496 10.548 1.00 31.73 462 ARG A O 1
ATOM 3527 N N . VAL A 1 463 ? -30.203 24.053 11.556 1.00 26.97 463 VAL A N 1
ATOM 3528 C CA . VAL A 1 463 ? -31.268 24.029 10.560 1.00 26.97 463 VAL A CA 1
ATOM 3529 C C . VAL A 1 463 ? -30.548 24.580 9.331 1.00 26.97 463 VAL A C 1
ATOM 3531 O O . VAL A 1 463 ? -30.088 25.724 9.385 1.00 26.97 463 VAL A O 1
ATOM 3534 N N . ALA A 1 464 ? -30.275 23.756 8.311 1.00 33.47 464 ALA A N 1
ATOM 3535 C CA . ALA A 1 464 ? -29.743 24.292 7.059 1.00 33.47 464 ALA A CA 1
ATOM 3536 C C . ALA A 1 464 ? -30.664 25.453 6.668 1.00 33.47 464 ALA A C 1
ATOM 3538 O O . ALA A 1 464 ? -31.826 25.428 7.083 1.00 33.47 464 ALA A O 1
ATOM 3539 N N . ALA A 1 465 ? -30.189 26.479 5.956 1.00 33.12 465 ALA A N 1
ATOM 3540 C CA . ALA A 1 465 ? -31.116 27.486 5.437 1.00 33.12 465 ALA A CA 1
ATOM 3541 C C . ALA A 1 465 ? -32.287 26.738 4.751 1.00 33.12 465 ALA A C 1
ATOM 3543 O O . ALA A 1 465 ? -32.086 26.080 3.739 1.00 33.12 465 ALA A O 1
ATOM 3544 N N . ASP A 1 466 ? -33.429 26.724 5.445 1.00 31.95 466 ASP A N 1
ATOM 3545 C CA . ASP A 1 466 ? -34.595 25.839 5.328 1.00 31.95 466 ASP A CA 1
ATOM 3546 C C . ASP A 1 466 ? -34.405 24.360 4.922 1.00 31.95 466 ASP A C 1
ATOM 3548 O O . ASP A 1 466 ? -34.338 24.019 3.746 1.00 31.95 466 ASP A O 1
ATOM 3552 N N . CYS A 1 467 ? -34.517 23.431 5.882 1.00 32.16 467 CYS A N 1
ATOM 3553 C CA . CYS A 1 467 ? -34.770 22.002 5.599 1.00 32.16 467 CYS A CA 1
ATOM 3554 C C . CYS A 1 467 ? -35.950 21.407 6.382 1.00 32.16 467 CYS A C 1
ATOM 3556 O O . CYS A 1 467 ? -36.010 20.202 6.597 1.00 32.16 467 CYS A O 1
ATOM 3558 N N . ASN A 1 468 ? -36.915 22.229 6.804 1.00 32.66 468 ASN A N 1
ATOM 3559 C CA . ASN A 1 468 ? -38.080 21.737 7.544 1.00 32.66 468 ASN A CA 1
ATOM 3560 C C . ASN A 1 468 ? -39.422 22.302 7.056 1.00 32.66 468 ASN A C 1
ATOM 3562 O O . ASN A 1 468 ? -40.309 22.449 7.880 1.00 32.66 468 ASN A O 1
ATOM 3566 N N . GLN A 1 469 ? -39.605 22.593 5.753 1.00 33.44 469 GLN A N 1
ATOM 3567 C CA . GLN A 1 469 ? -40.934 22.848 5.138 1.00 33.44 469 GLN A CA 1
ATOM 3568 C C . GLN A 1 469 ? -41.048 22.432 3.649 1.00 33.44 469 GLN A C 1
ATOM 3570 O O . GLN A 1 469 ? -41.624 23.147 2.835 1.00 33.44 469 GLN A O 1
ATOM 3575 N N . GLY A 1 470 ? -40.532 21.257 3.266 1.00 31.02 470 GLY A N 1
ATOM 3576 C CA . GLY A 1 470 ? -40.896 20.630 1.979 1.00 31.02 470 GLY A CA 1
ATOM 3577 C C . GLY A 1 470 ? -40.399 21.318 0.694 1.00 31.02 470 GLY A C 1
ATOM 3578 O O . GLY A 1 470 ? -41.031 21.154 -0.348 1.00 31.02 470 GLY A O 1
ATOM 3579 N N . GLY A 1 471 ? -39.287 22.059 0.738 1.00 30.66 471 GLY A N 1
ATOM 3580 C CA . GLY A 1 471 ? -38.581 22.580 -0.446 1.00 30.66 471 GLY A CA 1
ATOM 3581 C C . GLY A 1 471 ? -37.206 21.918 -0.661 1.00 30.66 471 GLY A C 1
ATOM 3582 O O . GLY A 1 471 ? -36.690 21.313 0.278 1.00 30.66 471 GLY A O 1
ATOM 3583 N N . PRO A 1 472 ? -36.612 21.998 -1.872 1.00 31.55 472 PRO A N 1
ATOM 3584 C CA . PRO A 1 472 ? -35.311 21.393 -2.178 1.00 31.55 472 PRO A CA 1
ATOM 3585 C C . PRO A 1 472 ? -34.143 22.157 -1.526 1.00 31.55 472 PRO A C 1
ATOM 3587 O O . PRO A 1 472 ? -34.121 23.387 -1.533 1.00 31.55 472 PRO A O 1
ATOM 3590 N N . CYS A 1 473 ? -33.173 21.416 -0.983 1.00 37.09 473 CYS A N 1
ATOM 3591 C CA . CYS A 1 473 ? -32.025 21.933 -0.230 1.00 37.09 473 CYS A CA 1
ATOM 3592 C C . CYS A 1 473 ? -31.034 22.737 -1.104 1.00 37.09 473 CYS A C 1
ATOM 3594 O O . CYS A 1 473 ? -30.742 22.350 -2.234 1.00 37.09 473 CYS A O 1
ATOM 3596 N N . SER A 1 474 ? -30.472 23.824 -0.558 1.00 35.97 474 SER A N 1
ATOM 3597 C CA . SER A 1 474 ? -29.383 24.620 -1.157 1.00 35.97 474 SER A CA 1
ATOM 3598 C C . SER A 1 474 ? -28.005 24.084 -0.734 1.00 35.97 474 SER A C 1
ATOM 3600 O O . SER A 1 474 ? -27.772 23.850 0.447 1.00 35.97 474 SER A O 1
ATOM 3602 N N . SER A 1 475 ? -27.077 23.946 -1.681 1.00 37.28 475 SER A N 1
ATOM 3603 C CA . SER A 1 475 ? -25.888 23.075 -1.633 1.00 37.28 475 SER A CA 1
ATOM 3604 C C . SER A 1 475 ? -24.560 23.725 -1.185 1.00 37.28 475 SER A C 1
ATOM 3606 O O . SER A 1 475 ? -23.540 23.466 -1.817 1.00 37.28 475 SER A O 1
ATOM 3608 N N . THR A 1 476 ? -24.521 24.636 -0.202 1.00 37.69 476 THR A N 1
ATOM 3609 C CA . THR A 1 476 ? -23.291 25.451 0.010 1.00 37.69 476 THR A CA 1
ATOM 3610 C C . THR A 1 476 ? -22.920 25.815 1.455 1.00 37.69 476 THR A C 1
ATOM 3612 O O . THR A 1 476 ? -22.360 26.888 1.673 1.00 37.69 476 THR A O 1
ATOM 3615 N N . ALA A 1 477 ? -23.206 24.994 2.469 1.00 33.50 477 ALA A N 1
ATOM 3616 C CA . ALA A 1 477 ? -22.664 25.255 3.810 1.00 33.50 477 ALA A CA 1
ATOM 3617 C C . ALA A 1 477 ? -22.501 23.965 4.622 1.00 33.50 477 ALA A C 1
ATOM 3619 O O . ALA A 1 477 ? -23.368 23.631 5.431 1.00 33.50 477 ALA A O 1
ATOM 3620 N N . ASP A 1 478 ? -21.373 23.288 4.430 1.00 35.97 478 ASP A N 1
ATOM 3621 C CA . ASP A 1 478 ? -21.069 22.031 5.105 1.00 35.97 478 ASP A CA 1
ATOM 3622 C C . ASP A 1 478 ? -20.468 22.327 6.483 1.00 35.97 478 ASP A C 1
ATOM 3624 O O . ASP A 1 478 ? -19.416 22.938 6.628 1.00 35.97 478 ASP A O 1
ATOM 3628 N N . CYS A 1 479 ? -21.170 21.936 7.545 1.00 33.59 479 CYS A N 1
ATOM 3629 C CA . CYS A 1 479 ? -20.631 21.934 8.908 1.00 33.59 479 CYS A CA 1
ATOM 3630 C C . CYS A 1 479 ? -19.913 20.615 9.223 1.00 33.59 479 CYS A C 1
ATOM 3632 O O . CYS A 1 479 ? -19.860 20.216 10.383 1.00 33.59 479 CYS A O 1
ATOM 3634 N N . GLN A 1 480 ? -19.392 19.937 8.207 1.00 41.00 480 GLN A N 1
ATOM 3635 C CA . GLN A 1 480 ? -18.966 18.542 8.245 1.00 41.00 480 GLN A CA 1
ATOM 3636 C C . GLN A 1 480 ? -17.573 18.419 7.621 1.00 41.00 480 GLN A C 1
ATOM 3638 O O . GLN A 1 480 ? -17.254 19.142 6.682 1.00 41.00 480 GLN A O 1
ATOM 3643 N N . VAL A 1 481 ? -16.746 17.505 8.138 1.00 38.53 481 VAL A N 1
ATOM 3644 C CA . VAL A 1 481 ? -15.563 17.047 7.397 1.00 38.53 481 VAL A CA 1
ATOM 3645 C C . VAL A 1 481 ? -16.032 15.931 6.474 1.00 38.53 481 VAL A C 1
ATOM 3647 O O . VAL A 1 481 ? -16.077 14.775 6.881 1.00 38.53 481 VAL A O 1
ATOM 3650 N N . THR A 1 482 ? -16.428 16.295 5.263 1.00 40.06 482 THR A N 1
ATOM 3651 C CA . THR A 1 482 ? -16.990 15.381 4.267 1.00 40.06 482 THR A CA 1
ATOM 3652 C C . THR A 1 482 ? -15.875 14.669 3.504 1.00 40.06 482 THR A C 1
ATOM 3654 O O . THR A 1 482 ? -14.923 15.311 3.045 1.00 40.06 482 THR A O 1
ATOM 3657 N N . LYS A 1 483 ? -15.934 13.330 3.412 1.00 46.84 483 LYS A N 1
ATOM 3658 C CA . LYS A 1 483 ? -15.131 12.585 2.432 1.00 46.84 483 LYS A CA 1
ATOM 3659 C C . LYS A 1 483 ? -15.626 11.164 2.144 1.00 46.84 483 LYS A C 1
ATOM 3661 O O . LYS A 1 483 ? -16.238 10.508 2.989 1.00 46.84 483 LYS A O 1
ATOM 3666 N N . ASP A 1 484 ? -15.264 10.706 0.948 1.00 41.22 484 ASP A N 1
ATOM 3667 C CA . ASP A 1 484 ? -15.525 9.385 0.375 1.00 41.22 484 ASP A CA 1
ATOM 3668 C C . ASP A 1 484 ? -14.973 8.215 1.218 1.00 41.22 484 ASP A C 1
ATOM 3670 O O . ASP A 1 484 ? -14.031 8.359 2.009 1.00 41.22 484 ASP A O 1
ATOM 3674 N N . ALA A 1 485 ? -15.544 7.026 1.006 1.00 37.62 485 ALA A N 1
ATOM 3675 C CA . ALA A 1 485 ? -15.121 5.757 1.593 1.00 37.62 485 ALA A CA 1
ATOM 3676 C C . ALA A 1 485 ? -13.604 5.524 1.443 1.00 37.62 485 ALA A C 1
ATOM 3678 O O . ALA A 1 485 ? -12.974 5.923 0.464 1.00 37.62 485 ALA A O 1
ATOM 3679 N N . GLY A 1 486 ? -12.976 4.889 2.439 1.00 42.91 486 GLY A N 1
ATOM 3680 C CA . GLY A 1 486 ? -11.517 4.702 2.446 1.00 42.91 486 GLY A CA 1
ATOM 3681 C C . GLY A 1 486 ? -10.722 5.823 3.124 1.00 42.91 486 GLY A C 1
ATOM 3682 O O . GLY A 1 486 ? -9.487 5.777 3.124 1.00 42.91 486 GLY A O 1
ATOM 3683 N N . ALA A 1 487 ? -11.403 6.820 3.702 1.00 51.19 487 ALA A N 1
ATOM 3684 C CA . ALA A 1 487 ? -10.788 7.913 4.446 1.00 51.19 487 ALA A CA 1
ATOM 3685 C C . ALA A 1 487 ? -10.279 7.480 5.834 1.00 51.19 487 ALA A C 1
ATOM 3687 O O . ALA A 1 487 ? -10.877 6.654 6.533 1.00 51.19 487 ALA A O 1
ATOM 3688 N N . ILE A 1 488 ? -9.158 8.084 6.238 1.00 54.62 488 ILE A N 1
ATOM 3689 C CA . ILE A 1 488 ? -8.538 7.898 7.552 1.00 54.62 488 ILE A CA 1
ATOM 3690 C C . ILE A 1 488 ? -8.590 9.219 8.310 1.00 54.62 488 ILE A C 1
ATOM 3692 O O . ILE A 1 488 ? -8.218 10.269 7.778 1.00 54.62 488 ILE A O 1
ATOM 3696 N N . TYR A 1 489 ? -9.028 9.154 9.564 1.00 60.59 489 TYR A N 1
ATOM 3697 C CA . TYR A 1 489 ? -9.087 10.295 10.469 1.00 60.59 489 TYR A CA 1
ATOM 3698 C C . TYR A 1 489 ? -8.322 9.985 11.750 1.00 60.59 489 TYR A C 1
ATOM 3700 O O . TYR A 1 489 ? -8.498 8.928 12.344 1.00 60.59 489 TYR A O 1
ATOM 3708 N N . THR A 1 490 ? -7.491 10.913 12.212 1.00 60.62 490 THR A N 1
ATOM 3709 C CA . THR A 1 490 ? -6.835 10.837 13.519 1.00 60.62 490 THR A CA 1
ATOM 3710 C C . THR A 1 490 ? -7.482 11.830 14.466 1.00 60.62 490 THR A C 1
ATOM 3712 O O . THR A 1 490 ? -7.367 13.035 14.277 1.00 60.62 490 THR A O 1
ATOM 3715 N N . VAL A 1 491 ? -8.112 11.346 15.524 1.00 66.56 491 VAL A N 1
ATOM 3716 C CA . VAL A 1 491 ? -8.637 12.185 16.597 1.00 66.56 491 VAL A CA 1
ATOM 3717 C C . VAL A 1 491 ? -7.611 12.233 17.720 1.00 66.56 491 VAL A C 1
ATOM 3719 O O . VAL A 1 491 ? -7.231 11.199 18.270 1.00 66.56 491 VAL A O 1
ATOM 3722 N N . ARG A 1 492 ? -7.133 13.426 18.066 1.00 71.62 492 ARG A N 1
ATOM 3723 C CA . ARG A 1 492 ? -6.098 13.626 19.084 1.00 71.62 492 ARG A CA 1
ATOM 3724 C C . ARG A 1 492 ? -6.704 14.197 20.352 1.00 71.62 492 ARG A C 1
ATOM 3726 O O . ARG A 1 492 ? -7.370 15.227 20.313 1.00 71.62 492 ARG A O 1
ATOM 3733 N N . ILE A 1 493 ? -6.422 13.554 21.479 1.00 69.25 493 ILE A N 1
ATOM 3734 C CA . ILE A 1 493 ? -6.686 14.071 22.820 1.00 69.25 493 ILE A CA 1
ATOM 3735 C C . ILE A 1 493 ? -5.445 14.857 23.238 1.00 69.25 493 ILE A C 1
ATOM 3737 O O . ILE A 1 493 ? -4.416 14.271 23.572 1.00 69.25 493 ILE A O 1
ATOM 3741 N N . GLU A 1 494 ? -5.511 16.181 23.177 1.00 72.81 494 GLU A N 1
ATOM 3742 C CA . GLU A 1 494 ? -4.353 17.041 23.405 1.00 72.81 494 GLU A CA 1
ATOM 3743 C C . GLU A 1 494 ? -4.045 17.190 24.901 1.00 72.81 494 GLU A C 1
ATOM 3745 O O . GLU A 1 494 ? -4.920 17.092 25.768 1.00 72.81 494 GLU A O 1
ATOM 3750 N N . ALA A 1 495 ? -2.780 17.467 25.225 1.00 58.34 495 ALA A N 1
ATOM 3751 C CA . ALA A 1 495 ? -2.402 17.853 26.578 1.00 58.34 495 ALA A CA 1
ATOM 3752 C C . ALA A 1 495 ? -3.162 19.124 26.995 1.00 58.34 495 ALA A C 1
ATOM 3754 O O . ALA A 1 495 ? -3.202 20.113 26.255 1.00 58.34 495 ALA A O 1
ATOM 3755 N N . SER A 1 496 ? -3.718 19.130 28.211 1.00 49.69 496 SER A N 1
ATOM 3756 C CA . SER A 1 496 ? -4.256 20.331 28.858 1.00 49.69 496 SER A CA 1
ATOM 3757 C C . SER A 1 496 ? -3.101 21.297 29.170 1.00 49.69 496 SER A C 1
ATOM 3759 O O . SER A 1 496 ? -2.591 21.354 30.287 1.00 49.69 496 SER A O 1
ATOM 3761 N N . GLY A 1 497 ? -2.603 21.976 28.141 1.00 43.66 497 GLY A N 1
ATOM 3762 C CA . GLY A 1 497 ? -1.332 22.692 28.194 1.00 43.66 497 GLY A CA 1
ATOM 3763 C C . GLY A 1 497 ? -0.896 23.357 26.889 1.00 43.66 497 GLY A C 1
ATOM 3764 O O . GLY A 1 497 ? 0.134 24.027 26.904 1.00 43.66 497 GLY A O 1
ATOM 3765 N N . LEU A 1 498 ? -1.664 23.255 25.790 1.00 38.16 498 LEU A N 1
ATOM 3766 C CA . LEU A 1 498 ? -1.553 24.246 24.714 1.00 38.16 498 LEU A CA 1
ATOM 3767 C C . LEU A 1 498 ? -1.766 25.629 25.341 1.00 38.16 498 LEU A C 1
ATOM 3769 O O . LEU A 1 498 ? -2.794 25.931 25.945 1.00 38.16 498 LEU A O 1
ATOM 3773 N N . ASP A 1 499 ? -0.695 26.403 25.300 1.00 39.19 499 ASP A N 1
ATOM 3774 C CA . ASP A 1 499 ? -0.375 27.484 26.212 1.00 39.19 499 ASP A CA 1
ATOM 3775 C C . ASP A 1 499 ? -1.424 28.615 26.196 1.00 39.19 499 ASP A C 1
ATOM 3777 O O . ASP A 1 499 ? -1.361 29.560 25.406 1.00 39.19 499 ASP A O 1
ATOM 3781 N N . ASN A 1 500 ? -2.373 28.563 27.137 1.00 35.84 500 ASN A N 1
ATOM 3782 C CA . ASN A 1 500 ? -3.325 29.642 27.437 1.00 35.84 500 ASN A CA 1
ATOM 3783 C C . ASN A 1 500 ? -2.642 30.958 27.882 1.00 35.84 500 ASN A C 1
ATOM 3785 O O . ASN A 1 500 ? -3.321 31.958 28.142 1.00 35.84 500 ASN A O 1
ATOM 3789 N N . THR A 1 501 ? -1.309 31.001 27.950 1.00 31.41 501 THR A N 1
ATOM 3790 C CA . THR A 1 501 ? -0.536 32.213 28.237 1.00 31.41 501 THR A CA 1
ATOM 3791 C C . THR A 1 501 ? -0.323 33.081 26.987 1.00 31.41 501 THR A C 1
ATOM 3793 O O . THR A 1 501 ? -0.270 34.306 27.107 1.00 31.41 501 THR A O 1
ATOM 3796 N N . LEU A 1 502 ? -0.305 32.506 25.775 1.00 28.28 502 LEU A N 1
ATOM 3797 C CA . LEU A 1 502 ? -0.144 33.268 24.521 1.00 28.28 502 LEU A CA 1
ATOM 3798 C C . LEU A 1 502 ? -1.454 33.898 24.007 1.00 28.28 502 LEU A C 1
ATOM 3800 O O . LEU A 1 502 ? -1.419 34.910 23.307 1.00 28.28 502 LEU A O 1
ATOM 3804 N N . ALA A 1 503 ? -2.617 33.397 24.434 1.00 28.78 503 ALA A N 1
ATOM 3805 C CA . ALA A 1 503 ? -3.926 33.945 24.058 1.00 28.78 503 ALA A CA 1
ATOM 3806 C C . ALA A 1 503 ? -4.343 35.213 24.845 1.00 28.78 503 ALA A C 1
ATOM 3808 O O . ALA A 1 503 ? -5.374 35.818 24.550 1.00 28.78 503 ALA A O 1
ATOM 3809 N N . ARG A 1 504 ? -3.546 35.672 25.827 1.00 29.48 504 ARG A N 1
ATOM 3810 C CA . ARG A 1 504 ? -3.855 36.852 26.668 1.00 29.48 504 ARG A CA 1
ATOM 3811 C C . ARG A 1 504 ? -3.103 38.138 26.318 1.00 29.48 504 ARG A C 1
ATOM 3813 O O . ARG A 1 504 ? -3.100 39.070 27.121 1.00 29.48 504 ARG A O 1
ATOM 3820 N N . LEU A 1 505 ? -2.547 38.259 25.111 1.00 27.97 505 LEU A N 1
ATOM 3821 C CA . LEU A 1 505 ? -2.015 39.540 24.629 1.00 27.97 505 LEU A CA 1
ATOM 3822 C C . LEU A 1 505 ? -2.713 40.074 23.366 1.00 27.97 505 LEU A C 1
ATOM 3824 O O . LEU A 1 505 ? -2.068 40.581 22.456 1.00 27.97 505 LEU A O 1
ATOM 3828 N N . LYS A 1 506 ? -4.053 40.073 23.336 1.00 29.53 506 LYS A N 1
ATOM 3829 C CA . LYS A 1 506 ? -4.791 41.082 22.555 1.00 29.53 506 LYS A CA 1
ATOM 3830 C C . LYS A 1 506 ? -4.840 42.374 23.373 1.00 29.53 506 LYS A C 1
ATOM 3832 O O . LYS A 1 506 ? -5.783 42.625 24.118 1.00 29.53 506 LYS A O 1
ATOM 3837 N N . ILE A 1 507 ? -3.803 43.206 23.248 1.00 30.97 507 ILE A N 1
ATOM 3838 C CA . ILE A 1 507 ? -3.924 44.620 23.614 1.00 30.97 507 ILE A CA 1
ATOM 3839 C C . ILE A 1 507 ? -4.888 45.219 22.594 1.00 30.97 507 ILE A C 1
ATOM 3841 O O . ILE A 1 507 ? -4.509 45.476 21.454 1.00 30.97 507 ILE A O 1
ATOM 3845 N N . ALA A 1 508 ? -6.144 45.413 22.993 1.00 31.75 508 ALA A N 1
ATOM 3846 C CA . ALA A 1 508 ? -7.042 46.295 22.269 1.00 31.75 508 ALA A CA 1
ATOM 3847 C C . ALA A 1 508 ? -6.344 47.658 22.167 1.00 31.75 508 ALA A C 1
ATOM 3849 O O . ALA A 1 508 ? -6.083 48.321 23.176 1.00 31.75 508 ALA A O 1
ATOM 3850 N N . ALA A 1 509 ? -5.959 48.037 20.949 1.00 35.75 509 ALA A N 1
ATOM 3851 C CA . ALA A 1 509 ? -5.368 49.325 20.635 1.00 35.75 509 ALA A CA 1
ATOM 3852 C C . ALA A 1 509 ? -6.439 50.414 20.788 1.00 35.75 509 ALA A C 1
ATOM 3854 O O . ALA A 1 509 ? -6.992 50.936 19.827 1.00 35.75 509 ALA A O 1
ATOM 3855 N N . THR A 1 510 ? -6.775 50.741 22.029 1.00 38.12 510 THR A N 1
ATOM 3856 C CA . THR A 1 510 ? -7.574 51.912 22.376 1.00 38.12 510 THR A CA 1
ATOM 3857 C C . THR A 1 510 ? -7.115 52.369 23.761 1.00 38.12 510 THR A C 1
ATOM 3859 O O . THR A 1 510 ? -7.594 51.925 24.794 1.00 38.12 510 THR A O 1
ATOM 3862 N N . ALA A 1 511 ? -6.077 53.213 23.761 1.00 45.03 511 ALA A N 1
ATOM 3863 C CA . ALA A 1 511 ? -5.524 53.915 24.926 1.00 45.03 511 ALA A CA 1
ATOM 3864 C C . ALA A 1 511 ? -5.080 53.044 26.130 1.00 45.03 511 ALA A C 1
ATOM 3866 O O . ALA A 1 511 ? -5.447 53.310 27.273 1.00 45.03 511 ALA A O 1
ATOM 3867 N N . ALA A 1 512 ? -4.210 52.053 25.915 1.00 44.78 512 ALA A N 1
ATOM 3868 C CA . ALA A 1 512 ? -3.581 51.323 27.020 1.00 44.78 512 ALA A CA 1
ATOM 3869 C C . ALA A 1 512 ? -2.413 52.119 27.652 1.00 44.78 512 ALA A C 1
ATOM 3871 O O . ALA A 1 512 ? -1.512 52.600 26.959 1.00 44.78 512 ALA A O 1
ATOM 3872 N N . ARG A 1 513 ? -2.411 52.241 28.988 1.00 51.81 513 ARG A N 1
ATOM 3873 C CA . ARG A 1 513 ? -1.260 52.686 29.798 1.00 51.81 513 ARG A CA 1
ATOM 3874 C C . ARG A 1 513 ? -0.544 51.453 30.348 1.00 51.81 513 ARG A C 1
ATOM 3876 O O . ARG A 1 513 ? -1.154 50.680 31.081 1.00 51.81 513 ARG A O 1
ATOM 3883 N N . VAL A 1 514 ? 0.742 51.285 30.050 1.00 49.34 514 VAL A N 1
ATOM 3884 C CA . VAL A 1 514 ? 1.542 50.142 30.525 1.00 49.34 514 VAL A CA 1
ATOM 3885 C C . VAL A 1 514 ? 2.375 50.568 31.732 1.00 49.34 514 VAL A C 1
ATOM 3887 O O . VAL A 1 514 ? 3.158 51.514 31.649 1.00 49.34 514 VAL A O 1
ATOM 3890 N N . LYS A 1 515 ? 2.207 49.886 32.871 1.00 54.28 515 LYS A N 1
ATOM 3891 C CA . LYS A 1 515 ? 3.037 50.067 34.074 1.00 54.28 515 LYS A CA 1
ATOM 3892 C C . LYS A 1 515 ? 4.212 49.090 34.038 1.00 54.28 515 LYS A C 1
ATOM 3894 O O . LYS A 1 515 ? 4.004 47.886 34.098 1.00 54.28 515 LYS A O 1
ATOM 3899 N N . ILE A 1 516 ? 5.437 49.608 33.997 1.00 57.41 516 ILE A N 1
ATOM 3900 C CA . ILE A 1 516 ? 6.677 48.824 34.027 1.00 57.41 516 ILE A CA 1
ATOM 3901 C C . ILE A 1 516 ? 7.333 49.015 35.397 1.00 57.41 516 ILE A C 1
ATOM 3903 O O . ILE A 1 516 ? 7.534 50.151 35.839 1.00 57.41 516 ILE A O 1
ATOM 3907 N N . ARG A 1 517 ? 7.669 47.914 36.082 1.00 49.91 517 ARG A N 1
ATOM 3908 C CA . ARG A 1 517 ? 8.387 47.927 37.365 1.00 49.91 517 ARG A CA 1
ATOM 3909 C C . ARG A 1 517 ? 9.704 47.169 37.230 1.00 49.91 517 ARG A C 1
ATOM 3911 O O . ARG A 1 517 ? 9.701 45.999 36.874 1.00 49.91 517 ARG A O 1
ATOM 3918 N N . HIS A 1 518 ? 10.822 47.823 37.537 1.00 56.56 518 HIS A N 1
ATOM 3919 C CA . HIS A 1 518 ? 12.146 47.198 37.538 1.00 56.56 518 HIS A CA 1
ATOM 3920 C C . HIS A 1 518 ? 12.987 47.720 38.709 1.00 56.56 518 HIS A C 1
ATOM 3922 O O . HIS A 1 518 ? 13.053 48.929 38.937 1.00 56.56 518 HIS A O 1
ATOM 3928 N N . ARG A 1 519 ? 13.605 46.803 39.471 1.00 60.34 519 ARG A N 1
ATOM 3929 C CA . ARG A 1 519 ? 14.433 47.090 40.665 1.00 60.34 519 ARG A CA 1
ATOM 3930 C C . ARG A 1 519 ? 13.795 48.109 41.623 1.00 60.34 519 ARG A C 1
ATOM 3932 O O . ARG A 1 519 ? 14.394 49.117 41.984 1.00 60.34 519 ARG A O 1
ATOM 3939 N N . GLY A 1 520 ? 12.532 47.877 41.980 1.00 57.81 520 GLY A N 1
ATOM 3940 C CA . GLY A 1 520 ? 11.793 48.713 42.933 1.00 57.81 520 GLY A CA 1
ATOM 3941 C C . GLY A 1 520 ? 11.256 50.041 42.382 1.00 57.81 520 GLY A C 1
ATOM 3942 O O . GLY A 1 520 ? 10.428 50.663 43.041 1.00 57.81 520 GLY A O 1
ATOM 3943 N N . LYS A 1 521 ? 11.628 50.460 41.164 1.00 48.50 521 LYS A N 1
ATOM 3944 C CA . LYS A 1 521 ? 11.094 51.672 40.518 1.00 48.50 521 LYS A CA 1
ATOM 3945 C C . LYS A 1 521 ? 9.973 51.318 39.545 1.00 48.50 521 LYS A C 1
ATOM 3947 O O . LYS A 1 521 ? 10.106 50.376 38.768 1.00 48.50 521 LYS A O 1
ATOM 3952 N N . GLN A 1 522 ? 8.877 52.077 39.582 1.00 57.97 522 GLN A N 1
ATOM 3953 C CA . GLN A 1 522 ? 7.709 51.887 38.719 1.00 57.97 522 GLN A CA 1
ATOM 3954 C C . GLN A 1 522 ? 7.470 53.131 37.859 1.00 57.97 522 GLN A C 1
ATOM 3956 O O . GLN A 1 522 ? 7.487 54.247 38.378 1.00 57.97 522 GLN A O 1
ATOM 3961 N N . ARG A 1 523 ? 7.217 52.947 36.560 1.00 60.28 523 ARG A N 1
ATOM 3962 C CA . ARG A 1 523 ? 6.794 54.016 35.641 1.00 60.28 523 ARG A CA 1
ATOM 3963 C C . ARG A 1 523 ? 5.629 53.561 34.771 1.00 60.28 523 ARG A C 1
ATOM 3965 O O . ARG A 1 523 ? 5.483 52.375 34.503 1.00 60.28 523 ARG A O 1
ATOM 3972 N N . THR A 1 524 ? 4.790 54.510 34.365 1.00 57.47 524 THR A N 1
ATOM 3973 C CA . THR A 1 524 ? 3.640 54.266 33.484 1.00 57.47 524 THR A CA 1
ATOM 3974 C C . THR A 1 524 ? 3.894 54.962 32.155 1.00 57.47 524 THR A C 1
ATOM 3976 O O . THR A 1 524 ? 4.188 56.152 32.174 1.00 57.47 524 THR A O 1
ATOM 3979 N N . VAL A 1 525 ? 3.774 54.244 31.040 1.00 56.34 525 VAL A N 1
ATOM 3980 C CA . VAL A 1 525 ? 3.978 54.774 29.682 1.00 56.34 525 VAL A CA 1
ATOM 3981 C C . VAL A 1 525 ? 2.669 54.686 28.911 1.00 56.34 525 VAL A C 1
ATOM 3983 O O . VAL A 1 525 ? 1.952 53.687 29.014 1.00 56.34 525 VAL A O 1
ATOM 3986 N N . SER A 1 526 ? 2.334 55.739 28.167 1.00 54.66 526 SER A N 1
ATOM 3987 C CA . SER A 1 526 ? 1.164 55.746 27.281 1.00 54.66 526 SER A CA 1
ATOM 3988 C C . SER A 1 526 ? 1.576 55.499 25.831 1.00 54.66 526 SER A C 1
ATOM 3990 O O . SER A 1 526 ? 2.689 55.839 25.439 1.00 54.66 526 SER A O 1
ATOM 3992 N N . SER A 1 527 ? 0.664 54.972 25.012 1.00 50.97 527 SER A N 1
ATOM 3993 C CA . SER A 1 527 ? 0.903 54.671 23.591 1.00 50.97 527 SER A CA 1
ATOM 3994 C C . SER A 1 527 ? 1.294 55.873 22.710 1.00 50.97 527 SER A C 1
ATOM 3996 O O . SER A 1 527 ? 1.592 55.682 21.534 1.00 50.97 527 SER A O 1
ATOM 3998 N N . ARG A 1 528 ? 1.302 57.105 23.243 1.00 52.03 528 ARG A N 1
ATOM 3999 C CA . ARG A 1 528 ? 1.770 58.312 22.537 1.00 52.03 528 ARG A CA 1
ATOM 4000 C C . ARG A 1 528 ? 3.257 58.622 22.744 1.00 52.03 528 ARG A C 1
ATOM 4002 O O . ARG A 1 528 ? 3.793 59.455 22.021 1.00 52.03 528 ARG A O 1
ATOM 4009 N N . GLU A 1 529 ? 3.934 57.968 23.684 1.00 52.84 529 GLU A N 1
ATOM 4010 C CA . GLU A 1 529 ? 5.366 58.172 23.933 1.00 52.84 529 GLU A CA 1
ATOM 4011 C C . GLU A 1 529 ? 6.178 57.099 23.190 1.00 52.84 529 GLU A C 1
ATOM 4013 O O . GLU A 1 529 ? 6.110 55.916 23.516 1.00 52.84 529 GLU A O 1
ATOM 4018 N N . GLN A 1 530 ? 6.945 57.495 22.167 1.00 47.81 530 GLN A N 1
ATOM 4019 C CA . GLN A 1 530 ? 7.652 56.557 21.276 1.00 47.81 530 GLN A CA 1
ATOM 4020 C C . GLN A 1 530 ? 8.945 55.947 21.857 1.00 47.81 530 GLN A C 1
ATOM 4022 O O . GLN A 1 530 ? 9.685 55.286 21.128 1.00 47.81 530 GLN A O 1
ATOM 4027 N N . GLY A 1 531 ? 9.220 56.104 23.154 1.00 56.72 531 GLY A N 1
ATOM 4028 C CA . GLY A 1 531 ? 10.353 55.428 23.782 1.00 56.72 531 GLY A CA 1
ATOM 4029 C C . GLY A 1 531 ? 10.537 55.730 25.265 1.00 56.72 531 GLY A C 1
ATOM 4030 O O . GLY A 1 531 ? 10.340 56.860 25.708 1.00 56.72 531 GLY A O 1
ATOM 4031 N N . LEU A 1 532 ? 10.961 54.720 26.032 1.00 53.66 532 LEU A N 1
ATOM 4032 C CA . LEU A 1 532 ? 11.352 54.861 27.437 1.00 53.66 532 LEU A CA 1
ATOM 4033 C C . LEU A 1 532 ? 12.731 54.227 27.665 1.00 53.66 532 LEU A C 1
ATOM 4035 O O . LEU A 1 532 ? 12.932 53.067 27.313 1.00 53.66 532 LEU A O 1
ATOM 4039 N N . LYS A 1 533 ? 13.663 54.952 28.301 1.00 50.25 533 LYS A N 1
ATOM 4040 C CA . LYS A 1 533 ? 14.966 54.410 28.729 1.00 50.25 533 LYS A CA 1
ATOM 4041 C C . LYS A 1 533 ? 14.970 54.198 30.245 1.00 50.25 533 LYS A C 1
ATOM 4043 O O . LYS A 1 533 ? 14.750 55.138 31.009 1.00 50.25 533 LYS A O 1
ATOM 4048 N N . MET A 1 534 ? 15.204 52.965 30.697 1.00 50.12 534 MET A N 1
ATOM 4049 C CA . MET A 1 534 ? 15.321 52.619 32.119 1.00 50.12 534 MET A CA 1
ATOM 4050 C C . MET A 1 534 ? 16.489 51.655 32.335 1.00 50.12 534 MET A C 1
ATOM 4052 O O . MET A 1 534 ? 16.448 50.520 31.878 1.00 50.12 534 MET A O 1
ATOM 4056 N N . GLY A 1 535 ? 17.519 52.099 33.065 1.00 49.97 535 GLY A N 1
ATOM 4057 C CA . GLY A 1 535 ? 18.618 51.233 33.516 1.00 49.97 535 GLY A CA 1
ATOM 4058 C C . GLY A 1 535 ? 19.382 50.525 32.391 1.00 49.97 535 GLY A C 1
ATOM 4059 O O . GLY A 1 535 ? 19.641 49.336 32.513 1.00 49.97 535 GLY A O 1
ATOM 4060 N N . GLY A 1 536 ? 19.690 51.231 31.297 1.00 53.78 536 GLY A N 1
ATOM 4061 C CA . GLY A 1 536 ? 20.394 50.668 30.133 1.00 53.78 536 GLY A CA 1
ATOM 4062 C C . GLY A 1 536 ? 19.498 49.948 29.116 1.00 53.78 536 GLY A C 1
ATOM 4063 O O . GLY A 1 536 ? 19.964 49.623 28.036 1.00 53.78 536 GLY A O 1
ATOM 4064 N N . MET A 1 537 ? 18.208 49.753 29.409 1.00 45.69 537 MET A N 1
ATOM 4065 C CA . MET A 1 537 ? 17.244 49.153 28.478 1.00 45.69 537 MET A CA 1
ATOM 4066 C C . MET A 1 537 ? 16.393 50.223 27.789 1.00 45.69 537 MET A C 1
ATOM 4068 O O . MET A 1 537 ? 15.950 51.179 28.442 1.00 45.69 537 MET A O 1
ATOM 4072 N N . TYR A 1 538 ? 16.147 50.046 26.487 1.00 50.72 538 TYR A N 1
ATOM 4073 C CA . TYR A 1 538 ? 15.264 50.899 25.692 1.00 50.72 538 TYR A CA 1
ATOM 4074 C C . TYR A 1 538 ? 13.995 50.136 25.297 1.00 50.72 538 TYR A C 1
ATOM 4076 O O . TYR A 1 538 ? 14.050 49.051 24.719 1.00 50.72 538 TYR A O 1
ATOM 4084 N N . PHE A 1 539 ? 12.840 50.717 25.612 1.00 50.22 539 PHE A N 1
ATOM 4085 C CA . PHE A 1 539 ? 11.529 50.133 25.345 1.00 50.22 539 PHE A CA 1
ATOM 4086 C C . PHE A 1 539 ? 10.833 50.942 24.255 1.00 50.22 539 PHE A C 1
ATOM 4088 O O . PHE A 1 539 ? 10.625 52.145 24.433 1.00 50.22 539 PHE A O 1
ATOM 4095 N N . ARG A 1 540 ? 10.447 50.291 23.150 1.00 52.28 540 ARG A N 1
ATOM 4096 C CA . ARG A 1 540 ? 9.691 50.917 22.057 1.00 52.28 540 ARG A CA 1
ATOM 4097 C C . ARG A 1 540 ? 8.372 50.181 21.837 1.00 52.28 540 ARG A C 1
ATOM 4099 O O . ARG A 1 540 ? 8.358 48.975 21.604 1.00 52.28 540 ARG A O 1
ATOM 4106 N N . LEU A 1 541 ? 7.272 50.930 21.889 1.00 47.72 541 LEU A N 1
ATOM 4107 C CA . LEU A 1 541 ? 5.943 50.467 21.495 1.00 47.72 541 LEU A CA 1
ATOM 4108 C C . LEU A 1 541 ? 5.677 50.907 20.053 1.00 47.72 541 LEU A C 1
ATOM 4110 O O . LEU A 1 541 ? 5.704 52.101 19.757 1.00 47.72 541 LEU A O 1
ATOM 4114 N N . THR A 1 542 ? 5.405 49.958 19.160 1.00 52.12 542 THR A N 1
ATOM 4115 C CA . THR A 1 542 ? 4.793 50.240 17.854 1.00 52.12 542 THR A CA 1
ATOM 4116 C C . THR A 1 542 ? 3.395 49.641 17.814 1.00 52.12 542 THR A C 1
ATOM 4118 O O . THR A 1 542 ? 3.080 48.754 18.605 1.00 52.12 542 THR A O 1
ATOM 4121 N N . ALA A 1 543 ? 2.542 50.157 16.920 1.00 44.50 543 ALA A N 1
ATOM 4122 C CA . ALA A 1 543 ? 1.089 49.957 16.944 1.00 44.50 543 ALA A CA 1
ATOM 4123 C C . ALA A 1 543 ? 0.631 48.496 17.108 1.00 44.50 543 ALA A C 1
ATOM 4125 O O . ALA A 1 543 ? -0.436 48.287 17.667 1.00 44.50 543 ALA A O 1
ATOM 4126 N N . ASN A 1 544 ? 1.451 47.512 16.719 1.00 42.25 544 ASN A N 1
ATOM 4127 C CA . ASN A 1 544 ? 1.125 46.089 16.822 1.00 42.25 544 ASN A CA 1
ATOM 4128 C C . ASN A 1 544 ? 2.243 45.207 17.427 1.00 42.25 544 ASN A C 1
ATOM 4130 O O . ASN A 1 544 ? 2.144 43.986 17.338 1.00 42.25 544 ASN A O 1
ATOM 4134 N N . LYS A 1 545 ? 3.323 45.766 18.007 1.00 45.72 545 LYS A N 1
ATOM 4135 C CA . LYS A 1 545 ? 4.425 44.972 18.603 1.00 45.72 545 LYS A CA 1
ATOM 4136 C C . LYS A 1 545 ? 5.054 45.660 19.823 1.00 45.72 545 LYS A C 1
ATOM 4138 O O . LYS A 1 545 ? 5.313 46.863 19.813 1.00 45.72 545 LYS A O 1
ATOM 4143 N N . PHE A 1 546 ? 5.358 44.871 20.856 1.00 42.78 546 PHE A N 1
ATOM 4144 C CA . PHE A 1 546 ? 6.214 45.275 21.975 1.00 42.78 546 PHE A CA 1
ATOM 4145 C C . PHE A 1 546 ? 7.605 44.674 21.750 1.00 42.78 546 PHE A C 1
ATOM 4147 O O . PHE A 1 546 ? 7.741 43.454 21.725 1.00 42.78 546 PHE A O 1
ATOM 4154 N N . ALA A 1 547 ? 8.627 45.507 21.548 1.00 46.09 547 ALA A N 1
ATOM 4155 C CA . ALA A 1 547 ? 10.000 45.045 21.357 1.00 46.09 547 ALA A CA 1
ATOM 4156 C C . ALA A 1 547 ? 10.875 45.498 22.530 1.00 46.09 547 ALA A C 1
ATOM 4158 O O . ALA A 1 547 ? 10.903 46.682 22.878 1.00 46.09 547 ALA A O 1
ATOM 4159 N N . LEU A 1 548 ? 11.593 44.548 23.130 1.00 37.56 548 LEU A N 1
ATOM 4160 C CA . LEU A 1 548 ? 12.600 44.811 24.152 1.00 37.56 548 LEU A CA 1
ATOM 4161 C C . LEU A 1 548 ? 13.971 44.796 23.470 1.00 37.56 548 LEU A C 1
ATOM 4163 O O . LEU A 1 548 ? 14.395 43.756 22.973 1.00 37.56 548 LEU A O 1
ATOM 4167 N N . ILE A 1 549 ? 14.631 45.952 23.392 1.00 48.06 549 ILE A N 1
ATOM 4168 C CA . ILE A 1 549 ? 15.938 46.079 22.741 1.00 48.06 549 ILE A CA 1
ATOM 4169 C C . ILE A 1 549 ? 16.991 46.243 23.835 1.00 48.06 549 ILE A C 1
ATOM 4171 O O . ILE A 1 549 ? 16.949 47.197 24.618 1.00 48.06 549 ILE A O 1
ATOM 4175 N N . PHE A 1 550 ? 17.932 45.304 23.888 1.00 34.75 550 PHE A N 1
ATOM 4176 C CA . PHE A 1 550 ? 19.139 45.439 24.692 1.00 34.75 550 PHE A CA 1
ATOM 4177 C C . PHE A 1 550 ? 20.189 46.167 23.848 1.00 34.75 550 PHE A C 1
ATOM 4179 O O . PHE A 1 550 ? 20.623 45.644 22.823 1.00 34.75 550 PHE A O 1
ATOM 4186 N N . GLU A 1 551 ? 20.577 47.378 24.249 1.00 39.12 551 GLU A N 1
ATOM 4187 C CA . GLU A 1 551 ? 21.818 47.978 23.748 1.00 39.12 551 GLU A CA 1
ATOM 4188 C C . GLU A 1 551 ? 22.979 47.169 24.354 1.00 39.12 551 GLU A C 1
ATOM 4190 O O . GLU A 1 551 ? 23.004 46.960 25.570 1.00 39.12 551 GLU A O 1
ATOM 4195 N N . ARG A 1 552 ? 23.879 46.647 23.511 1.00 39.59 552 ARG A N 1
ATOM 4196 C CA . ARG A 1 552 ? 25.166 46.105 23.969 1.00 39.59 552 ARG A CA 1
ATOM 4197 C C . ARG A 1 552 ? 26.110 47.238 24.333 1.00 39.59 552 ARG A C 1
ATOM 4199 O O . ARG A 1 552 ? 26.131 48.228 23.567 1.00 39.59 552 ARG A O 1
#

Secondary structure (DSSP, 8-state):
-------------------------------PPP-STTEEEEEEEEEEEEEE----S----S-TTS---EEEEEEEEE-SEEEEEE-TTT--EEEEEHHHHHHTHHHHHTTSPPEEEEEEEETT-SSEEEEEEEEEEEEEETTTTEEEEEEEEEEESS-SS-SSPEEEEEEEEEEPPPPPTT----EEEEEEEEEEEEEE-SSTTEEEEEEET--SEEEEEEPTT---EEEEEHHHHHHTHHHHTSSSPPEEEEEEE-TTS-EEEEEEEEEEEEEETTEEEEEEEEEES--SS-SEEEEEEEEE-PPPS-EEEEEEE-SSS-EEEEEEE-TT-S--GGGGTTT-EE-SS-TTEEEEEEPPGGGTTTTEEEEEE--SS--EEEEEEESSPPTTS-TTT--EEEEE--GGGTS-SEEEEESSTTTTTEEEEETT--EE----STT--TTSTTBPPTT-SS------TT-SSS-PPPS----S----TT-EEEEEE--TTS-TTGGG----SS-PEEEEEETTEEEEEETT---EEETTEEEEEETTEEEEEE--

Sequence (552 aa):
MRKIHANWGVFVVVGSLGMVCLGCSDDGGSATPSDLTTRVNVFSANNGLLAPVVEGGGERIGSASDQSWKYTLTLEKVSEYTLWYKDRPGREAGTESMQRYIDLWSKKYGEVSPNAVLDGYVTATTQPDGLYLRLEAPLYDPRTNRLTFQATLLNSTGHKHPDTPLSIDDVKMTVLNNIPEGETGGWSFVQIAPDASLAPTGTDGVYKLSLNSVYPELYQIQNAPGSGSEINTAVSLVDNWRFYFSSALPNASLAGYTDRGELKLVVLRLDNPSYQDNTFSYDATVLLGNVKESPFLFNASLLIDAADNYSRIILTNNQTGDVTVNLGFLENSCYQPSDFSNLCQVTGTNPYVCNFTLQGASTAPGNQKEFVFKKTDCHANISYAIGGDLPWTGCATTQAEFTIYAESDGRDTIDISLVNGFSQPISIVSSEGTTYGPITSNQGYLDTEAVYPFGCSTCTGRVAADCNQGGPCSSTADCQVTKDAGAIYTVRIEASGLDNTLARLKIAATAARVKIRHRGKQRTVSSREQGLKMGGMYFRLTANKFALIFER

Foldseek 3Di:
DDDDDDDDDDDDDDDDDDDDDPDDDDDDDPPDPDQLLQKKKKWWAFKKKWFWDDDPDDDPDDDPQPDQTKTKIKGFRIDQKIWIAGWPPRLDIDIDGPVVCLVCLCVRAPPAFKWKWKWFAWVPDPDIKIWIKGWADWDADPVGRMIITTIGGLDIDPDDRDNGMIMGGGIMMITGRADPPPDDAFKKKKKWAQKWFWDDPPDPQKTKIKGALIDQWIWIATIPPDSFIDTDGLVVCLLCVCVQAVVHFWKKWKWFAAPVRDIFIWIWGWDNWDADPSMIITTIGTSDGDCPVGRMGGRIMMMTTGTQQKEKEKEAEAAQAKKKKKKFKPPQFPDAVVVVVSPWDDDDDDRRITMDIQGYPVDPPSRMDMDMGRQQQTWIKMWMFIHPAHPPPALCGTQKIKIAHHVVVVFFGIWIAGSNLDVFQKWKAKSSGDIFTSAPDQQGPPVTARYDHPDDRDPCDPCQVDPPDPDDHDDDDHSTPGDHTNIYMYMYRHYPPPPPPVVPPPPPQDWDWDWDDDPRDIDIDIPVDQWDDDPQWIWGDDSPDTDTDHDD

Radius of gyration: 31.03 Å; chains: 1; bounding box: 66×127×81 Å

pLDDT: mean 70.56, std 21.79, range [24.89, 98.56]